Protein 7WG4 (pdb70)

Organism: Kluyveromyces lactis (strain ATCC 8585 / CBS 2359 / DSM 70799 / NBRC 1267 / NRRL Y-1140 / WM37) (NCBI:txid284590)

Structure (mmCIF, N/CA/C/O backbone):
data_7WG4
#
_entry.id   7WG4
#
_cell.length_a   86.460
_cell.length_b   86.460
_cell.length_c   160.610
_cell.angle_alpha   90.000
_cell.angle_beta   90.000
_cell.angle_gamma   90.000
#
_symmetry.space_group_name_H-M   'P 43 21 2'
#
loop_
_entity.id
_entity.type
_entity.pdbx_description
1 polymer Arginyltransferase
2 non-polymer 'ZINC ION'
3 water water
#
loop_
_atom_site.group_PDB
_atom_site.id
_atom_site.type_symbol
_atom_site.label_atom_id
_atom_site.label_alt_id
_atom_site.label_comp_id
_atom_site.label_asym_id
_atom_site.label_entity_id
_atom_site.label_seq_id
_atom_site.pdbx_PDB_ins_code
_atom_site.Cartn_x
_atom_site.Cartn_y
_atom_site.Cartn_z
_atom_site.occupancy
_atom_site.B_iso_or_equiv
_atom_site.auth_seq_id
_atom_site.auth_comp_id
_atom_site.auth_asym_id
_atom_site.auth_atom_id
_atom_site.pdbx_PDB_model_num
ATOM 1 N N . ALA A 1 4 ? 8.59885 4.30761 -12.17213 1.000 73.88282 0 ALA A N 1
ATOM 2 C CA . ALA A 1 4 ? 8.64478 5.46734 -11.22336 1.000 80.73843 0 ALA A CA 1
ATOM 3 C C . ALA A 1 4 ? 9.06686 5.02083 -9.81865 1.000 75.39230 0 ALA A C 1
ATOM 4 O O . ALA A 1 4 ? 8.57490 5.55148 -8.82448 1.000 72.57483 0 ALA A O 1
ATOM 11 N N . MET A 1 5 ? 9.98136 4.05327 -9.74789 1.000 63.36427 1 MET A N 1
ATOM 12 C CA . MET A 1 5 ? 10.44868 3.50545 -8.47477 1.000 53.32986 1 MET A CA 1
ATOM 13 C C . MET A 1 5 ? 11.67030 4.26592 -7.96912 1.000 48.03641 1 MET A C 1
ATOM 14 O O . MET A 1 5 ? 12.58335 4.57106 -8.73864 1.000 45.25516 1 MET A O 1
ATOM 28 N N . ASP A 1 6 ? 11.70473 4.52967 -6.65917 1.000 44.72655 2 ASP A N 1
ATOM 29 C CA . ASP A 1 6 ? 12.80466 5.27474 -6.04106 1.000 43.78754 2 ASP A CA 1
ATOM 30 C C . ASP A 1 6 ? 13.75704 4.25912 -5.41691 1.000 39.30130 2 ASP A C 1
ATOM 31 O O . ASP A 1 6 ? 13.58264 3.81814 -4.27518 1.000 36.81736 2 ASP A O 1
ATOM 40 N N . PHE A 1 7 ? 14.75226 3.86193 -6.18532 1.000 35.53743 3 PHE A N 1
ATOM 41 C CA . PHE A 1 7 ? 15.61631 2.79199 -5.70715 1.000 32.02280 3 PHE A CA 1
ATOM 42 C C . PHE A 1 7 ? 16.47254 3.22712 -4.53241 1.000 37.79897 3 PHE A C 1
ATOM 43 O O . PHE A 1 7 ? 17.03150 2.35540 -3.85743 1.000 42.64652 3 PHE A O 1
ATOM 60 N N . THR A 1 8 ? 16.59487 4.52338 -4.24935 1.000 36.02498 4 THR A N 1
ATOM 61 C CA . THR A 1 8 ? 17.36165 4.94578 -3.07247 1.000 44.27900 4 THR A CA 1
ATOM 62 C C . THR A 1 8 ? 16.58209 4.78991 -1.76248 1.000 43.46164 4 THR A C 1
ATOM 63 O O . THR A 1 8 ? 17.12943 5.07715 -0.67692 1.000 38.81006 4 THR A O 1
ATOM 74 N N . ASP A 1 9 ? 15.31684 4.37391 -1.83423 1.000 32.82525 5 ASP A N 1
ATOM 75 C CA . ASP A 1 9 ? 14.53417 4.04005 -0.65706 1.000 30.62621 5 ASP A CA 1
ATOM 76 C C . ASP A 1 9 ? 14.20966 2.54364 -0.59542 1.000 30.12466 5 ASP A C 1
ATOM 77 O O . ASP A 1 9 ? 13.19501 2.15158 -0.02305 1.000 37.44565 5 ASP A O 1
ATOM 86 N N . LYS A 1 10 ? 14.99314 1.72174 -1.23736 1.000 24.11396 6 LYS A N 1
ATOM 87 C CA . LYS A 1 10 ? 14.71678 0.29575 -1.31546 1.000 23.83494 6 LYS A CA 1
ATOM 88 C C . LYS A 1 10 ? 15.85366 -0.51814 -0.73257 1.000 25.99866 6 LYS A C 1
ATOM 89 O O . LYS A 1 10 ? 17.01427 -0.14704 -0.81076 1.000 26.00920 6 LYS A O 1
ATOM 108 N N . LEU A 1 11 ? 15.48993 -1.66130 -0.14416 1.000 21.92898 7 LEU A N 1
ATOM 109 C CA . LEU A 1 11 ? 16.40185 -2.72291 0.29194 1.000 18.49234 7 LEU A CA 1
ATOM 110 C C . LEU A 1 11 ? 16.21820 -3.84398 -0.71958 1.000 20.35789 7 LEU A C 1
ATOM 111 O O . LEU A 1 11 ? 15.14191 -4.46737 -0.78742 1.000 21.70394 7 LEU A O 1
ATOM 127 N N . ILE A 1 12 ? 17.22789 -4.13783 -1.52387 1.000 17.47311 8 ILE A N 1
ATOM 128 C CA . ILE A 1 12 ? 17.11794 -5.15128 -2.53805 1.000 17.32563 8 ILE A CA 1
ATOM 129 C C . ILE A 1 12 ? 17.89065 -6.35857 -2.08193 1.000 20.07138 8 ILE A C 1
ATOM 130 O O . ILE A 1 12 ? 19.10519 -6.25089 -1.88495 1.000 19.53225 8 ILE A O 1
ATOM 146 N N . ILE A 1 13 ? 17.20664 -7.46789 -1.89438 1.000 18.16390 9 ILE A N 1
ATOM 147 C CA . ILE A 1 13 ? 17.80513 -8.63340 -1.26031 1.000 19.77837 9 ILE A CA 1
ATOM 148 C C . ILE A 1 13 ? 17.39775 -9.90785 -1.95211 1.000 20.49548 9 ILE A C 1
ATOM 149 O O . ILE A 1 13 ? 16.37114 -9.97902 -2.61850 1.000 20.86893 9 ILE A O 1
ATOM 165 N N . SER A 1 14 ? 18.22695 -10.92013 -1.78158 1.000 20.61274 10 SER A N 1
ATOM 166 C CA . SER A 1 14 ? 17.97217 -12.28529 -2.21125 1.000 21.29498 10 SER A CA 1
ATOM 167 C C . SER A 1 14 ? 17.20267 -13.02166 -1.12249 1.000 22.60746 10 SER A C 1
ATOM 168 O O . SER A 1 14 ? 17.09831 -12.56175 -0.00016 1.000 23.62492 10 SER A O 1
ATOM 176 N N . ARG A 1 15 ? 16.67969 -14.18525 -1.42626 1.000 20.95310 11 ARG A N 1
ATOM 177 C CA . ARG A 1 15 ? 15.98766 -14.93853 -0.41614 1.000 19.25214 11 ARG A CA 1
ATOM 178 C C . ARG A 1 15 ? 16.94398 -15.39927 0.70455 1.000 20.23286 11 ARG A C 1
ATOM 179 O O . ARG A 1 15 ? 18.12782 -15.65041 0.46783 1.000 24.20022 11 ARG A O 1
ATOM 200 N N . PRO A 1 16 ? 16.41426 -15.52589 1.89383 1.000 19.07679 12 PRO A N 1
ATOM 201 C CA . PRO A 1 16 ? 17.25623 -15.88523 3.05360 1.000 18.93735 12 PRO A CA 1
ATOM 202 C C . PRO A 1 16 ? 17.78080 -17.29275 3.01704 1.000 19.91886 12 PRO A C 1
ATOM 203 O O . PRO A 1 16 ? 17.20075 -18.21512 2.42541 1.000 21.65205 12 PRO A O 1
ATOM 214 N N . LEU A 1 17 ? 18.95452 -17.45747 3.65256 1.000 19.79403 13 LEU A N 1
ATOM 215 C CA . LEU A 1 17 ? 19.68008 -18.72212 3.78806 1.000 18.69879 13 LEU A CA 1
ATOM 216 C C . LEU A 1 17 ? 19.95687 -19.01532 5.24897 1.000 19.39811 13 LEU A C 1
ATOM 217 O O . LEU A 1 17 ? 20.30102 -18.11676 6.01162 1.000 20.98146 13 LEU A O 1
ATOM 233 N N . TYR A 1 18 ? 19.83721 -20.27734 5.62100 1.000 18.73966 14 TYR A N 1
ATOM 234 C CA . TYR A 1 18 ? 20.24548 -20.75224 6.93628 1.000 17.93028 14 TYR A CA 1
ATOM 235 C C . TYR A 1 18 ? 21.33922 -21.79483 6.70975 1.000 21.63364 14 TYR A C 1
ATOM 236 O O . TYR A 1 18 ? 21.09122 -22.81735 6.05738 1.000 23.01413 14 TYR A O 1
ATOM 254 N N . ILE A 1 19 ? 22.52013 -21.50421 7.20539 1.000 19.44375 15 ILE A N 1
ATOM 255 C CA . ILE A 1 19 ? 23.73513 -22.27711 6.93455 1.000 22.87731 15 ILE A CA 1
ATOM 256 C C . ILE A 1 19 ? 24.31154 -22.78361 8.24570 1.000 25.09912 15 ILE A C 1
ATOM 257 O O . ILE A 1 19 ? 24.67688 -21.98192 9.08300 1.000 25.76471 15 ILE A O 1
ATOM 273 N N . SER A 1 20 ? 24.34794 -24.09007 8.42589 1.000 22.22531 16 SER A N 1
ATOM 274 C CA . SER A 1 20 ? 24.81793 -24.69903 9.64638 1.000 22.37338 16 SER A CA 1
ATOM 275 C C . SER A 1 20 ? 25.78187 -25.83648 9.33250 1.000 28.24563 16 SER A C 1
ATOM 276 O O . SER A 1 20 ? 25.55842 -26.60719 8.40352 1.000 28.51070 16 SER A O 1
ATOM 284 N N . ASP A 1 21 ? 26.86490 -25.92295 10.10776 1.000 23.11420 17 ASP A N 1
ATOM 285 C CA . ASP A 1 21 ? 27.76924 -27.05679 9.93022 1.000 28.83807 17 ASP A CA 1
ATOM 286 C C . ASP A 1 21 ? 28.58156 -27.21027 11.20192 1.000 26.17688 17 ASP A C 1
ATOM 287 O O . ASP A 1 21 ? 28.49920 -26.39941 12.12156 1.000 24.60731 17 ASP A O 1
ATOM 296 N N . ASN A 1 22 ? 29.37869 -28.27098 11.26973 1.000 27.77615 18 ASN A N 1
ATOM 297 C CA . ASN A 1 22 ? 30.15260 -28.52630 12.48793 1.000 25.89455 18 ASN A CA 1
ATOM 298 C C . ASN A 1 22 ? 31.05025 -27.34688 12.83958 1.000 22.42517 18 ASN A C 1
ATOM 299 O O . ASN A 1 22 ? 31.75891 -26.80521 11.98180 1.000 24.37548 18 ASN A O 1
ATOM 310 N N . ALA A 1 23 ? 31.07195 -26.97201 14.11515 1.000 23.05557 19 ALA A N 1
ATOM 311 C CA . ALA A 1 23 ? 31.85603 -25.82851 14.51643 1.000 24.67976 19 ALA A CA 1
ATOM 312 C C . ALA A 1 23 ? 33.35537 -26.12879 14.38504 1.000 25.90920 19 ALA A C 1
ATOM 313 O O . ALA A 1 23 ? 34.14778 -25.21207 14.29517 1.000 22.76903 19 ALA A O 1
ATOM 320 N N . ASP A 1 24 ? 33.73580 -27.41335 14.55794 1.000 26.14500 20 ASP A N 1
ATOM 321 C CA . ASP A 1 24 ? 35.06464 -27.89027 14.20694 1.000 28.17343 20 ASP A CA 1
ATOM 322 C C . ASP A 1 24 ? 34.97542 -28.35577 12.77128 1.000 28.09337 20 ASP A C 1
ATOM 323 O O . ASP A 1 24 ? 34.39633 -29.42220 12.49128 1.000 28.76006 20 ASP A O 1
ATOM 332 N N . PRO A 1 25 ? 35.49887 -27.59420 11.81951 1.000 29.16927 21 PRO A N 1
ATOM 333 C CA . PRO A 1 25 ? 36.33747 -26.39685 11.91198 1.000 31.85662 21 PRO A CA 1
ATOM 334 C C . PRO A 1 25 ? 35.68378 -25.08336 11.53211 1.000 29.75931 21 PRO A C 1
ATOM 335 O O . PRO A 1 25 ? 36.36607 -24.07991 11.44979 1.000 33.86498 21 PRO A O 1
ATOM 346 N N . LYS A 1 26 ? 34.38073 -25.08128 11.27788 1.000 26.85868 22 LYS A N 1
ATOM 347 C CA . LYS A 1 26 ? 33.77449 -23.88112 10.66836 1.000 27.72024 22 LYS A CA 1
ATOM 348 C C . LYS A 1 26 ? 33.86900 -22.64139 11.55478 1.000 27.53933 22 LYS A C 1
ATOM 349 O O . LYS A 1 26 ? 33.99656 -21.54160 11.02057 1.000 30.20674 22 LYS A O 1
ATOM 368 N N . CYS A 1 27 ? 33.80548 -22.74702 12.88178 1.000 23.30697 23 CYS A N 1
ATOM 369 C CA . CYS A 1 27 ? 33.86996 -21.55160 13.72430 1.000 20.47465 23 CYS A CA 1
ATOM 370 C C . CYS A 1 27 ? 35.30996 -21.12361 13.90057 1.000 23.78472 23 CYS A C 1
ATOM 371 O O . CYS A 1 27 ? 36.10686 -21.82242 14.55473 1.000 23.19856 23 CYS A O 1
ATOM 379 N N . GLY A 1 28 ? 35.62485 -19.93383 13.44596 1.000 26.53169 24 GLY A N 1
ATOM 380 C CA . GLY A 1 28 ? 36.97596 -19.43122 13.67582 1.000 26.95942 24 GLY A CA 1
ATOM 381 C C . GLY A 1 28 ? 37.22144 -18.84216 15.02002 1.000 28.31862 24 GLY A C 1
ATOM 382 O O . GLY A 1 28 ? 38.36699 -18.52921 15.36543 1.000 29.20261 24 GLY A O 1
ATOM 386 N N . TYR A 1 29 ? 36.17875 -18.70728 15.86206 1.000 22.54309 25 TYR A N 1
ATOM 387 C CA . TYR A 1 29 ? 36.38876 -18.18830 17.17373 1.000 21.53607 25 TYR A CA 1
ATOM 388 C C . TYR A 1 29 ? 36.74030 -19.28446 18.17014 1.000 26.05718 25 TYR A C 1
ATOM 389 O O . TYR A 1 29 ? 37.59937 -19.06439 19.01598 1.000 29.66525 25 TYR A O 1
ATOM 407 N N . CYS A 1 30 ? 36.09971 -20.44191 18.09086 1.000 23.35477 26 CYS A N 1
ATOM 408 C CA . CYS A 1 30 ? 36.32543 -21.47963 19.09362 1.000 20.88153 26 CYS A CA 1
ATOM 409 C C . CYS A 1 30 ? 36.87238 -22.75359 18.47296 1.000 24.71232 26 CYS A C 1
ATOM 410 O O . CYS A 1 30 ? 37.30612 -23.64290 19.21042 1.000 22.36827 26 CYS A O 1
ATOM 417 N N . ASN A 1 31 ? 36.80293 -22.90731 17.17891 1.000 22.75134 27 ASN A N 1
ATOM 418 C CA . ASN A 1 31 ? 37.17444 -24.11338 16.46957 1.000 22.88203 27 ASN A CA 1
ATOM 419 C C . ASN A 1 31 ? 36.45017 -25.33903 16.96265 1.000 27.16300 27 ASN A C 1
ATOM 420 O O . ASN A 1 31 ? 36.92939 -26.48418 16.80043 1.000 26.35921 27 ASN A O 1
ATOM 431 N N . GLY A 1 32 ? 35.28309 -25.14885 17.56196 1.000 23.06888 28 GLY A N 1
ATOM 432 C CA . GLY A 1 32 ? 34.50527 -26.24757 18.05559 1.000 23.22241 28 GLY A CA 1
ATOM 433 C C . GLY A 1 32 ? 35.00645 -26.81463 19.37673 1.000 25.13750 28 GLY A C 1
ATOM 434 O O . GLY A 1 32 ? 34.44781 -27.84084 19.80952 1.000 29.42687 28 GLY A O 1
ATOM 438 N N . LYS A 1 33 ? 35.86395 -26.08280 20.09251 1.000 23.00178 29 LYS A N 1
ATOM 439 C CA . LYS A 1 33 ? 36.48286 -26.52667 21.36226 1.000 21.43916 29 LYS A CA 1
ATOM 440 C C . LYS A 1 33 ? 35.96585 -25.71136 22.51081 1.000 21.73552 29 LYS A C 1
ATOM 441 O O . LYS A 1 33 ? 36.38751 -24.55486 22.72474 1.000 26.16838 29 LYS A O 1
ATOM 460 N N . LYS A 1 34 ? 35.10932 -26.32171 23.35266 1.000 23.22403 30 LYS A N 1
ATOM 461 C CA . LYS A 1 34 ? 34.60193 -25.71046 24.54482 1.000 23.10679 30 LYS A CA 1
ATOM 462 C C . LYS A 1 34 ? 34.67146 -26.68516 25.72609 1.000 18.98639 30 LYS A C 1
ATOM 463 O O . LYS A 1 34 ? 34.50514 -27.88912 25.49269 1.000 25.74971 30 LYS A O 1
ATOM 482 N N . ASP A 1 35 ? 34.82295 -26.15535 26.92346 1.000 22.91156 31 ASP A N 1
ATOM 483 C CA . ASP A 1 35 ? 34.61597 -26.87557 28.17319 1.000 21.97806 31 ASP A CA 1
ATOM 484 C C . ASP A 1 35 ? 33.12432 -27.12044 28.31034 1.000 27.99419 31 ASP A C 1
ATOM 485 O O . ASP A 1 35 ? 32.31493 -26.35614 27.79796 1.000 25.19756 31 ASP A O 1
ATOM 494 N N . SER A 1 36 ? 32.74365 -28.15752 29.06105 1.000 26.37998 32 SER A N 1
ATOM 495 C CA . SER A 1 36 ? 31.31354 -28.34659 29.32816 1.000 24.06111 32 SER A CA 1
ATOM 496 C C . SER A 1 36 ? 30.65343 -27.15301 29.95145 1.000 25.23393 32 SER A C 1
ATOM 497 O O . SER A 1 36 ? 29.45711 -26.89783 29.67386 1.000 29.48416 32 SER A O 1
ATOM 505 N N . SER A 1 37 ? 31.36244 -26.39476 30.75989 1.000 25.74208 33 SER A N 1
ATOM 506 C CA . SER A 1 37 ? 30.82620 -25.22303 31.43278 1.000 26.60300 33 SER A CA 1
ATOM 507 C C . SER A 1 37 ? 30.47302 -24.06925 30.48610 1.000 25.93270 33 SER A C 1
ATOM 508 O O . SER A 1 37 ? 29.76575 -23.13416 30.91177 1.000 28.00312 33 SER A O 1
ATOM 516 N N . HIS A 1 38 ? 31.05902 -24.07011 29.29143 1.000 22.84664 34 HIS A N 1
ATOM 517 C CA . HIS A 1 38 ? 30.75197 -23.06696 28.25721 1.000 24.47890 34 HIS A CA 1
ATOM 518 C C . HIS A 1 38 ? 30.01743 -23.63012 27.04513 1.000 25.32253 34 HIS A C 1
ATOM 519 O O . HIS A 1 38 ? 29.77636 -22.90952 26.04043 1.000 24.95363 34 HIS A O 1
ATOM 533 N N . LYS A 1 39 ? 29.65376 -24.90272 27.01737 1.000 23.10918 35 LYS A N 1
ATOM 534 C CA . LYS A 1 39 ? 29.24630 -25.54691 25.82100 1.000 21.59765 35 LYS A CA 1
ATOM 535 C C . LYS A 1 39 ? 27.78967 -25.21048 25.39675 1.000 25.49486 35 LYS A C 1
ATOM 536 O O . LYS A 1 39 ? 27.46369 -25.23099 24.19675 1.000 26.65536 35 LYS A O 1
ATOM 555 N N . PHE A 1 40 ? 26.91801 -24.96424 26.34926 1.000 24.36445 36 PHE A N 1
ATOM 556 C CA . PHE A 1 40 ? 25.48944 -24.85863 26.08508 1.000 26.11112 36 PHE A CA 1
ATOM 557 C C . PHE A 1 40 ? 24.98064 -23.44300 26.26960 1.000 21.75926 36 PHE A C 1
ATOM 558 O O . PHE A 1 40 ? 25.60078 -22.56254 26.85149 1.000 25.89577 36 PHE A O 1
ATOM 575 N N . ALA A 1 41 ? 23.77114 -23.20874 25.73661 1.000 23.21455 37 ALA A N 1
ATOM 576 C CA . ALA A 1 41 ? 23.27217 -21.82937 25.75225 1.000 23.61626 37 ALA A CA 1
ATOM 577 C C . ALA A 1 41 ? 22.69535 -21.38547 27.08519 1.000 22.72869 37 ALA A C 1
ATOM 578 O O . ALA A 1 41 ? 22.53826 -20.18751 27.32398 1.000 24.89339 37 ALA A O 1
ATOM 585 N N . SER A 1 42 ? 22.37201 -22.30887 27.99796 1.000 24.44880 38 SER A N 1
ATOM 586 C CA . SER A 1 42 ? 21.76680 -21.93905 29.27616 1.000 23.60615 38 SER A CA 1
ATOM 587 C C . SER A 1 42 ? 22.01281 -23.04846 30.30657 1.000 25.26583 38 SER A C 1
ATOM 588 O O . SER A 1 42 ? 22.26690 -24.20130 29.91807 1.000 27.11969 38 SER A O 1
ATOM 596 N N . PRO A 1 43 ? 21.74705 -22.76114 31.58620 1.000 26.99446 39 PRO A N 1
ATOM 597 C CA . PRO A 1 43 ? 21.88899 -23.81093 32.63210 1.000 28.31258 39 PRO A CA 1
ATOM 598 C C . PRO A 1 43 ? 20.95111 -24.96884 32.41592 1.000 32.53495 39 PRO A C 1
ATOM 599 O O . PRO A 1 43 ? 21.31248 -26.13343 32.63848 1.000 31.38232 39 PRO A O 1
ATOM 610 N N . GLY A 1 44 ? 19.73897 -24.69244 31.92338 1.000 29.94906 40 GLY A N 1
ATOM 611 C CA . GLY A 1 44 ? 18.81960 -25.76406 31.68283 1.000 26.82714 40 GLY A CA 1
ATOM 612 C C . GLY A 1 44 ? 19.28958 -26.75416 30.65148 1.000 30.33878 40 GLY A C 1
ATOM 613 O O . GLY A 1 44 ? 19.05118 -27.94909 30.76791 1.000 31.31850 40 GLY A O 1
ATOM 617 N N . TRP A 1 45 ? 19.93317 -26.27195 29.56015 1.000 25.82849 41 TRP A N 1
ATOM 618 C CA . TRP A 1 45 ? 20.47689 -27.20436 28.61091 1.000 24.89567 41 TRP A CA 1
ATOM 619 C C . TRP A 1 45 ? 21.73580 -27.92098 29.15915 1.000 26.30508 41 TRP A C 1
ATOM 620 O O . TRP A 1 45 ? 21.95711 -29.08635 28.84283 1.000 28.31775 41 TRP A O 1
ATOM 641 N N . SER A 1 46 ? 22.56618 -27.24137 29.91660 1.000 27.24945 42 SER A N 1
ATOM 642 C CA . SER A 1 46 ? 23.66236 -27.91683 30.60734 1.000 28.72172 42 SER A CA 1
ATOM 643 C C . SER A 1 46 ? 23.10879 -29.05892 31.45652 1.000 38.10261 42 SER A C 1
ATOM 644 O O . SER A 1 46 ? 23.61677 -30.18502 31.40885 1.000 35.26975 42 SER A O 1
ATOM 652 N N . ASP A 1 47 ? 22.03991 -28.78441 32.21241 1.000 33.28495 43 ASP A N 1
ATOM 653 C CA . ASP A 1 47 ? 21.49647 -29.85729 33.07048 1.000 37.73046 43 ASP A CA 1
ATOM 654 C C . ASP A 1 47 ? 20.91614 -31.00173 32.25355 1.000 36.79199 43 ASP A C 1
ATOM 655 O O . ASP A 1 47 ? 21.05989 -32.16922 32.63499 1.000 39.36129 43 ASP A O 1
ATOM 664 N N . PHE A 1 48 ? 20.24559 -30.71088 31.12427 1.000 29.84885 44 PHE A N 1
ATOM 665 C CA . PHE A 1 48 ? 19.72624 -31.74743 30.24863 1.000 31.71410 44 PHE A CA 1
ATOM 666 C C . PHE A 1 48 ? 20.80405 -32.71042 29.78856 1.000 38.41409 44 PHE A C 1
ATOM 667 O O . PHE A 1 48 ? 20.51827 -33.88607 29.52331 1.000 40.12938 44 PHE A O 1
ATOM 684 N N . TYR A 1 49 ? 22.04157 -32.21800 29.63547 1.000 33.72533 45 TYR A N 1
ATOM 685 C CA . TYR A 1 49 ? 23.13650 -33.03320 29.12538 1.000 36.19674 45 TYR A CA 1
ATOM 686 C C . TYR A 1 49 ? 24.15265 -33.39683 30.18397 1.000 41.34266 45 TYR A C 1
ATOM 687 O O . TYR A 1 49 ? 25.25297 -33.85098 29.82698 1.000 37.35800 45 TYR A O 1
ATOM 705 N N . LYS A 1 50 ? 23.83308 -33.19308 31.46582 1.000 38.95494 46 LYS A N 1
ATOM 706 C CA . LYS A 1 50 ? 24.75356 -33.54061 32.53820 1.000 39.88568 46 LYS A CA 1
ATOM 707 C C . LYS A 1 50 ? 25.19417 -35.00045 32.39663 1.000 43.16683 46 LYS A C 1
ATOM 708 O O . LYS A 1 50 ? 24.36768 -35.89466 32.21482 1.000 45.56651 46 LYS A O 1
ATOM 727 N N . GLY A 1 51 ? 26.51333 -35.21915 32.41984 1.000 54.42713 47 GLY A N 1
ATOM 728 C CA . GLY A 1 51 ? 27.09306 -36.54699 32.28819 1.000 51.68535 47 GLY A CA 1
ATOM 729 C C . GLY A 1 51 ? 27.11023 -37.08591 30.88291 1.000 59.88189 47 GLY A C 1
ATOM 730 O O . GLY A 1 51 ? 27.68409 -38.16135 30.64579 1.000 64.08119 47 GLY A O 1
ATOM 734 N N . ASP A 1 52 ? 26.51636 -36.35776 29.93818 1.000 43.29916 48 ASP A N 1
ATOM 735 C CA . ASP A 1 52 ? 26.39952 -36.78566 28.55591 1.000 52.14662 48 ASP A CA 1
ATOM 736 C C . ASP A 1 52 ? 26.86679 -35.68495 27.61595 1.000 42.95116 48 ASP A C 1
ATOM 737 O O . ASP A 1 52 ? 26.47467 -35.67594 26.46069 1.000 43.38811 48 ASP A O 1
ATOM 746 N N . GLU A 1 53 ? 27.69002 -34.75568 28.11636 1.000 42.74638 49 GLU A N 1
ATOM 747 C CA . GLU A 1 53 ? 28.05954 -33.59170 27.30402 1.000 42.09598 49 GLU A CA 1
ATOM 748 C C . GLU A 1 53 ? 28.79452 -34.01266 26.04036 1.000 49.23132 49 GLU A C 1
ATOM 749 O O . GLU A 1 53 ? 28.69772 -33.33359 25.00214 1.000 44.52931 49 GLU A O 1
ATOM 761 N N . ASP A 1 54 ? 29.48630 -35.15657 26.08264 1.000 49.15947 50 ASP A N 1
ATOM 762 C CA . ASP A 1 54 ? 30.26446 -35.64594 24.95361 1.000 52.41134 50 ASP A CA 1
ATOM 763 C C . ASP A 1 54 ? 29.41143 -36.10214 23.77954 1.000 54.73723 50 ASP A C 1
ATOM 764 O O . ASP A 1 54 ? 29.96265 -36.33884 22.69907 1.000 62.32985 50 ASP A O 1
ATOM 773 N N . LYS A 1 55 ? 28.09897 -36.24656 23.94192 1.000 51.62809 51 LYS A N 1
ATOM 774 C CA . LYS A 1 55 ? 27.28101 -36.71841 22.83005 1.000 57.85118 51 LYS A CA 1
ATOM 775 C C . LYS A 1 55 ? 26.83177 -35.58769 21.90873 1.000 54.90945 51 LYS A C 1
ATOM 776 O O . LYS A 1 55 ? 26.18635 -35.86216 20.89506 1.000 55.12183 51 LYS A O 1
ATOM 795 N N . VAL A 1 56 ? 27.16154 -34.34002 22.24788 1.000 52.11427 52 VAL A N 1
ATOM 796 C CA . VAL A 1 56 ? 26.75041 -33.15674 21.49898 1.000 45.93231 52 VAL A CA 1
ATOM 797 C C . VAL A 1 56 ? 27.90389 -32.71334 20.60557 1.000 36.99508 52 VAL A C 1
ATOM 798 O O . VAL A 1 56 ? 29.02544 -32.48409 21.09251 1.000 38.48537 52 VAL A O 1
ATOM 811 N N . GLU A 1 57 ? 27.61259 -32.54396 19.34335 1.000 33.48773 53 GLU A N 1
ATOM 812 C CA . GLU A 1 57 ? 28.55445 -32.00839 18.35178 1.000 31.92725 53 GLU A CA 1
ATOM 813 C C . GLU A 1 57 ? 28.16336 -30.55357 18.09171 1.000 30.56274 53 GLU A C 1
ATOM 814 O O . GLU A 1 57 ? 27.15252 -30.30477 17.43321 1.000 30.47146 53 GLU A O 1
ATOM 826 N N . LEU A 1 58 ? 28.98196 -29.62585 18.55098 1.000 28.34420 54 LEU A N 1
ATOM 827 C CA . LEU A 1 58 ? 28.67299 -28.20058 18.40195 1.000 29.58118 54 LEU A CA 1
ATOM 828 C C . LEU A 1 58 ? 28.60734 -27.81415 16.92563 1.000 29.54446 54 LEU A C 1
ATOM 829 O O . LEU A 1 58 ? 29.43997 -28.23299 16.11355 1.000 24.83574 54 LEU A O 1
ATOM 845 N N . GLN A 1 59 ? 27.62080 -26.98358 16.59002 1.000 26.43203 55 GLN A N 1
ATOM 846 C CA . GLN A 1 59 ? 27.44155 -26.44233 15.24665 1.000 25.27892 55 GLN A CA 1
ATOM 847 C C . GLN A 1 59 ? 27.66442 -24.94530 15.23662 1.000 23.65443 55 GLN A C 1
ATOM 848 O O . GLN A 1 59 ? 27.46897 -24.27263 16.25315 1.000 23.88713 55 GLN A O 1
ATOM 862 N N . SER A 1 60 ? 28.09410 -24.43086 14.06959 1.000 21.58527 56 SER A N 1
ATOM 863 C CA . SER A 1 60 ? 28.17613 -23.00182 13.78556 1.000 20.82913 56 SER A CA 1
ATOM 864 C C . SER A 1 60 ? 27.10045 -22.72277 12.75337 1.000 20.21534 56 SER A C 1
ATOM 865 O O . SER A 1 60 ? 27.04097 -23.40493 11.75237 1.000 23.22640 56 SER A O 1
ATOM 873 N N . SER A 1 61 ? 26.23677 -21.74362 13.04638 1.000 20.54326 57 SER A N 1
ATOM 874 C CA . SER A 1 61 ? 25.04803 -21.54871 12.21846 1.000 23.63376 57 SER A CA 1
ATOM 875 C C . SER A 1 61 ? 24.79654 -20.08439 12.06060 1.000 27.94026 57 SER A C 1
ATOM 876 O O . SER A 1 61 ? 24.77043 -19.32906 13.06036 1.000 26.09493 57 SER A O 1
ATOM 884 N N . THR A 1 62 ? 24.51915 -19.71606 10.81403 1.000 26.01160 58 THR A N 1
ATOM 885 C CA . THR A 1 62 ? 24.12905 -18.35091 10.50490 1.000 21.79505 58 THR A CA 1
ATOM 886 C C . THR A 1 62 ? 22.86396 -18.31911 9.67270 1.000 20.28051 58 THR A C 1
ATOM 887 O O . THR A 1 62 ? 22.53429 -19.24031 8.94430 1.000 22.40894 58 THR A O 1
ATOM 898 N N . VAL A 1 63 ? 22.22965 -17.14518 9.72541 1.000 19.71346 59 VAL A N 1
ATOM 899 C CA . VAL A 1 63 ? 21.05909 -16.88529 8.89376 1.000 17.21594 59 VAL A CA 1
ATOM 900 C C . VAL A 1 63 ? 21.27477 -15.51671 8.29032 1.000 16.40021 59 VAL A C 1
ATOM 901 O O . VAL A 1 63 ? 21.76936 -14.59225 8.95436 1.000 17.70905 59 VAL A O 1
ATOM 914 N N . GLY A 1 64 ? 20.83399 -15.35772 7.07010 1.000 17.26039 60 GLY A N 1
ATOM 915 C CA . GLY A 1 64 ? 21.04599 -14.07832 6.42762 1.000 19.54964 60 GLY A CA 1
ATOM 916 C C . GLY A 1 64 ? 20.58879 -14.07232 4.99780 1.000 18.50836 60 GLY A C 1
ATOM 917 O O . GLY A 1 64 ? 19.93018 -14.97278 4.52634 1.000 20.02573 60 GLY A O 1
ATOM 921 N N . PHE A 1 65 ? 20.99789 -13.01153 4.30183 1.000 17.61330 61 PHE A N 1
ATOM 922 C CA . PHE A 1 65 ? 20.52973 -12.73921 2.96046 1.000 18.07730 61 PHE A CA 1
ATOM 923 C C . PHE A 1 65 ? 21.54886 -11.84881 2.26765 1.000 19.46307 61 PHE A C 1
ATOM 924 O O . PHE A 1 65 ? 22.15390 -10.97120 2.89216 1.000 19.13629 61 PHE A O 1
ATOM 941 N N . ASN A 1 66 ? 21.74187 -12.07949 0.97611 1.000 19.74847 62 ASN A N 1
ATOM 942 C CA . ASN A 1 66 ? 22.58487 -11.20740 0.17467 1.000 18.78800 62 ASN A CA 1
ATOM 943 C C . ASN A 1 66 ? 21.83861 -9.95137 -0.21181 1.000 22.55924 62 ASN A C 1
ATOM 944 O O . ASN A 1 66 ? 20.64695 -9.99025 -0.48917 1.000 22.78137 62 ASN A O 1
ATOM 955 N N . SER A 1 67 ? 22.49961 -8.81686 -0.12438 1.000 20.56124 63 SER A N 1
ATOM 956 C CA . SER A 1 67 ? 21.93002 -7.52809 -0.51931 1.000 18.25724 63 SER A CA 1
ATOM 957 C C . SER A 1 67 ? 22.57083 -7.02957 -1.81982 1.000 23.25911 63 SER A C 1
ATOM 958 O O . SER A 1 67 ? 23.80178 -7.08128 -2.00637 1.000 25.47198 63 SER A O 1
ATOM 966 N N . GLU A 1 68 ? 21.73166 -6.61655 -2.73755 1.000 21.07181 64 GLU A N 1
ATOM 967 C CA . GLU A 1 68 ? 22.18752 -5.93207 -3.93465 1.000 22.44449 64 GLU A CA 1
ATOM 968 C C . GLU A 1 68 ? 22.20506 -4.43302 -3.77041 1.000 21.43605 64 GLU A C 1
ATOM 969 O O . GLU A 1 68 ? 22.96987 -3.75171 -4.47172 1.000 26.33664 64 GLU A O 1
ATOM 981 N N . LEU A 1 69 ? 21.39923 -3.88964 -2.86865 1.000 20.02538 65 LEU A N 1
ATOM 982 C CA . LEU A 1 69 ? 21.27654 -2.47614 -2.62931 1.000 20.57543 65 LEU A CA 1
ATOM 983 C C . LEU A 1 69 ? 20.72705 -2.24345 -1.24499 1.000 20.83978 65 LEU A C 1
ATOM 984 O O . LEU A 1 69 ? 19.70779 -2.83833 -0.84108 1.000 21.23021 65 LEU A O 1
ATOM 1000 N N . VAL A 1 70 ? 21.38729 -1.36892 -0.48979 1.000 20.04954 66 VAL A N 1
ATOM 1001 C CA . VAL A 1 70 ? 20.94426 -0.98694 0.83242 1.000 18.90034 66 VAL A CA 1
ATOM 1002 C C . VAL A 1 70 ? 21.39675 0.44480 1.02764 1.000 21.92907 66 VAL A C 1
ATOM 1003 O O . VAL A 1 70 ? 22.42203 0.87393 0.46696 1.000 24.38781 66 VAL A O 1
ATOM 1016 N N . ASN A 1 71 ? 20.60460 1.20564 1.71862 1.000 20.65076 67 ASN A N 1
ATOM 1017 C CA . ASN A 1 71 ? 21.05498 2.53594 2.11834 1.000 22.37142 67 ASN A CA 1
ATOM 1018 C C . ASN A 1 71 ? 21.48088 2.55918 3.59675 1.000 21.33642 67 ASN A C 1
ATOM 1019 O O . ASN A 1 71 ? 21.29269 1.61299 4.36254 1.000 20.77776 67 ASN A O 1
ATOM 1030 N N . ALA A 1 72 ? 22.14661 3.65926 3.98501 1.000 23.48384 68 ALA A N 1
ATOM 1031 C CA . ALA A 1 72 ? 22.75856 3.77906 5.29267 1.000 22.50211 68 ALA A CA 1
ATOM 1032 C C . ALA A 1 72 ? 21.71443 3.72320 6.41673 1.000 21.71894 68 ALA A C 1
ATOM 1033 O O . ALA A 1 72 ? 21.92248 3.04769 7.42629 1.000 21.80476 68 ALA A O 1
ATOM 1040 N N . GLU A 1 73 ? 20.56988 4.33940 6.22117 1.000 25.01206 69 GLU A N 1
ATOM 1041 C CA . GLU A 1 73 ? 19.55477 4.27665 7.26500 1.000 24.30554 69 GLU A CA 1
ATOM 1042 C C . GLU A 1 73 ? 19.04963 2.85369 7.44434 1.000 20.83915 69 GLU A C 1
ATOM 1043 O O . GLU A 1 73 ? 18.81338 2.42594 8.57129 1.000 21.46207 69 GLU A O 1
ATOM 1055 N N . THR A 1 74 ? 18.86244 2.11370 6.33534 1.000 20.89436 70 THR A N 1
ATOM 1056 C CA . THR A 1 74 ? 18.41508 0.73586 6.48389 1.000 18.43077 70 THR A CA 1
ATOM 1057 C C . THR A 1 74 ? 19.48362 -0.15493 7.08462 1.000 18.92911 70 THR A C 1
ATOM 1058 O O . THR A 1 74 ? 19.19130 -1.03183 7.90615 1.000 18.99049 70 THR A O 1
ATOM 1069 N N . TYR A 1 75 ? 20.73517 0.04281 6.67412 1.000 19.75388 71 TYR A N 1
ATOM 1070 C CA . TYR A 1 75 ? 21.80266 -0.74456 7.29685 1.000 19.19653 71 TYR A CA 1
ATOM 1071 C C . TYR A 1 75 ? 21.92434 -0.43265 8.78255 1.000 18.74430 71 TYR A C 1
ATOM 1072 O O . TYR A 1 75 ? 22.12056 -1.33978 9.58695 1.000 18.66461 71 TYR A O 1
ATOM 1090 N N . ASP A 1 76 ? 21.72503 0.81429 9.18652 1.000 19.66025 72 ASP A N 1
ATOM 1091 C CA . ASP A 1 76 ? 21.66130 1.16177 10.60852 1.000 20.13672 72 ASP A CA 1
ATOM 1092 C C . ASP A 1 76 ? 20.56926 0.36471 11.34266 1.000 21.40248 72 ASP A C 1
ATOM 1093 O O . ASP A 1 76 ? 20.82293 -0.26315 12.34254 1.000 20.01860 72 ASP A O 1
ATOM 1102 N N . LYS A 1 77 ? 19.37840 0.22582 10.72817 1.000 19.50304 73 LYS A N 1
ATOM 1103 C CA . LYS A 1 77 ? 18.35359 -0.58139 11.32411 1.000 20.68984 73 LYS A CA 1
ATOM 1104 C C . LYS A 1 77 ? 18.79066 -2.03235 11.41868 1.000 18.94330 73 LYS A C 1
ATOM 1105 O O . LYS A 1 77 ? 18.49670 -2.71826 12.42231 1.000 20.42563 73 LYS A O 1
ATOM 1124 N N . LEU A 1 78 ? 19.42066 -2.53726 10.35855 1.000 17.59299 74 LEU A N 1
ATOM 1125 C CA . LEU A 1 78 ? 19.88090 -3.94027 10.40220 1.000 16.77041 74 LEU A CA 1
ATOM 1126 C C . LEU A 1 78 ? 20.93809 -4.17667 11.47253 1.000 17.70875 74 LEU A C 1
ATOM 1127 O O . LEU A 1 78 ? 20.91463 -5.22695 12.14841 1.000 17.61025 74 LEU A O 1
ATOM 1143 N N . CYS A 1 79 ? 21.88886 -3.25371 11.62280 1.000 18.28112 75 CYS A N 1
ATOM 1144 C CA . CYS A 1 79 ? 22.90516 -3.41520 12.68069 1.000 20.63673 75 CYS A CA 1
ATOM 1145 C C . CYS A 1 79 ? 22.18001 -3.47729 14.05953 1.000 19.36096 75 CYS A C 1
ATOM 1146 O O . CYS A 1 79 ? 22.49452 -4.30715 14.91219 1.000 19.25598 75 CYS A O 1
ATOM 1154 N N . ASN A 1 80 ? 21.18317 -2.64940 14.27112 1.000 19.07207 76 ASN A N 1
ATOM 1155 C CA . ASN A 1 80 ? 20.41834 -2.60995 15.50036 1.000 20.40443 76 ASN A CA 1
ATOM 1156 C C . ASN A 1 80 ? 19.37490 -3.72790 15.66441 1.000 18.55634 76 ASN A C 1
ATOM 1157 O O . ASN A 1 80 ? 18.74391 -3.79929 16.73091 1.000 21.60050 76 ASN A O 1
ATOM 1168 N N . LEU A 1 81 ? 19.27557 -4.63033 14.69325 1.000 19.88963 77 LEU A N 1
ATOM 1169 C CA . LEU A 1 81 ? 18.56506 -5.88613 14.77079 1.000 20.03707 77 LEU A CA 1
ATOM 1170 C C . LEU A 1 81 ? 19.52906 -7.03359 15.03149 1.000 19.59387 77 LEU A C 1
ATOM 1171 O O . LEU A 1 81 ? 19.14454 -8.20242 15.14690 1.000 22.35256 77 LEU A O 1
ATOM 1187 N N . GLY A 1 82 ? 20.84009 -6.73825 15.05560 1.000 18.15802 78 GLY A N 1
ATOM 1188 C CA . GLY A 1 82 ? 21.81803 -7.76226 15.31862 1.000 18.55764 78 GLY A CA 1
ATOM 1189 C C . GLY A 1 82 ? 22.56595 -8.32423 14.10801 1.000 17.07055 78 GLY A C 1
ATOM 1190 O O . GLY A 1 82 ? 23.30891 -9.28540 14.27850 1.000 18.62162 78 GLY A O 1
ATOM 1194 N N . PHE A 1 83 ? 22.34625 -7.74329 12.92950 1.000 16.04485 79 PHE A N 1
ATOM 1195 C CA . PHE A 1 83 ? 23.04945 -8.20061 11.73746 1.000 14.59526 79 PHE A CA 1
ATOM 1196 C C . PHE A 1 83 ? 24.38149 -7.48826 11.58117 1.000 16.86495 79 PHE A C 1
ATOM 1197 O O . PHE A 1 83 ? 24.58581 -6.38067 12.06548 1.000 18.33740 79 PHE A O 1
ATOM 1214 N N . ARG A 1 84 ? 25.24271 -8.12027 10.79767 1.000 17.55980 80 ARG A N 1
ATOM 1215 C CA . ARG A 1 84 ? 26.43482 -7.46834 10.33166 1.000 18.22189 80 ARG A CA 1
ATOM 1216 C C . ARG A 1 84 ? 26.57682 -7.76414 8.85254 1.000 19.13500 80 ARG A C 1
ATOM 1217 O O . ARG A 1 84 ? 26.11022 -8.80002 8.36157 1.000 17.27104 80 ARG A O 1
ATOM 1238 N N . ARG A 1 85 ? 27.19016 -6.84179 8.08536 1.000 19.29109 81 ARG A N 1
ATOM 1239 C CA . ARG A 1 85 ? 27.50899 -7.19082 6.68534 1.000 19.52929 81 ARG A CA 1
ATOM 1240 C C . ARG A 1 85 ? 28.88390 -7.82057 6.59422 1.000 19.79934 81 ARG A C 1
ATOM 1241 O O . ARG A 1 85 ? 29.84339 -7.40434 7.24675 1.000 22.36526 81 ARG A O 1
ATOM 1262 N N . SER A 1 86 ? 28.95811 -8.88543 5.80674 1.000 19.41825 82 SER A N 1
ATOM 1263 C CA . SER A 1 86 ? 30.20109 -9.53884 5.34198 1.000 21.05800 82 SER A CA 1
ATOM 1264 C C . SER A 1 86 ? 30.16896 -9.29557 3.82559 1.000 21.21374 82 SER A C 1
ATOM 1265 O O . SER A 1 86 ? 29.49993 -10.02141 3.08406 1.000 19.75812 82 SER A O 1
ATOM 1273 N N . GLY A 1 87 ? 30.83909 -8.20399 3.39478 1.000 22.59811 83 GLY A N 1
ATOM 1274 C CA . GLY A 1 87 ? 30.71093 -7.70144 2.04909 1.000 21.19677 83 GLY A CA 1
ATOM 1275 C C . GLY A 1 87 ? 29.28739 -7.21618 1.83865 1.000 18.85635 83 GLY A C 1
ATOM 1276 O O . GLY A 1 87 ? 28.83261 -6.25704 2.48161 1.000 22.75369 83 GLY A O 1
ATOM 1280 N N . SER A 1 88 ? 28.58656 -7.91876 0.95817 1.000 20.44088 84 SER A N 1
ATOM 1281 C CA . SER A 1 88 ? 27.19572 -7.62073 0.66748 1.000 20.91471 84 SER A CA 1
ATOM 1282 C C . SER A 1 88 ? 26.24932 -8.58435 1.36936 1.000 20.67894 84 SER A C 1
ATOM 1283 O O . SER A 1 88 ? 25.03708 -8.34451 1.31236 1.000 20.53057 84 SER A O 1
ATOM 1291 N N . PHE A 1 89 ? 26.74532 -9.55984 2.13618 1.000 19.21802 85 PHE A N 1
ATOM 1292 C CA . PHE A 1 89 ? 25.88463 -10.53530 2.77923 1.000 19.27196 85 PHE A CA 1
ATOM 1293 C C . PHE A 1 89 ? 25.56852 -10.07559 4.19082 1.000 18.93802 85 PHE A C 1
ATOM 1294 O O . PHE A 1 89 ? 26.45472 -9.92447 5.03098 1.000 20.19547 85 PHE A O 1
ATOM 1311 N N . MET A 1 90 ? 24.27442 -9.89528 4.48491 1.000 16.15875 86 MET A N 1
ATOM 1312 C CA . MET A 1 90 ? 23.79083 -9.48292 5.79483 1.000 16.37832 86 MET A CA 1
ATOM 1313 C C . MET A 1 90 ? 23.51534 -10.75442 6.58031 1.000 16.39113 86 MET A C 1
ATOM 1314 O O . MET A 1 90 ? 22.72850 -11.58472 6.15023 1.000 18.72803 86 MET A O 1
ATOM 1328 N N . TYR A 1 91 ? 24.17738 -10.93051 7.71618 1.000 15.72149 87 TYR A N 1
ATOM 1329 C CA . TYR A 1 91 ? 24.00871 -12.15325 8.45960 1.000 18.38990 87 TYR A CA 1
ATOM 1330 C C . TYR A 1 91 ? 24.00273 -11.92804 9.97262 1.000 17.46040 87 TYR A C 1
ATOM 1331 O O . TYR A 1 91 ? 24.33446 -10.86668 10.49643 1.000 16.91310 87 TYR A O 1
ATOM 1349 N N . LYS A 1 92 ? 23.53133 -12.95980 10.66572 1.000 17.19801 88 LYS A N 1
ATOM 1350 C CA . LYS A 1 92 ? 23.65929 -13.07661 12.11696 1.000 17.89105 88 LYS A CA 1
ATOM 1351 C C . LYS A 1 92 ? 23.78553 -14.54677 12.45386 1.000 19.02098 88 LYS A C 1
ATOM 1352 O O . LYS A 1 92 ? 23.44733 -15.41776 11.66648 1.000 19.12849 88 LYS A O 1
ATOM 1371 N N . THR A 1 93 ? 24.30713 -14.83883 13.64869 1.000 19.52272 89 THR A N 1
ATOM 1372 C CA . THR A 1 93 ? 24.29728 -16.19187 14.12834 1.000 19.05663 89 THR A CA 1
ATOM 1373 C C . THR A 1 93 ? 22.93901 -16.55795 14.72059 1.000 20.06280 89 THR A C 1
ATOM 1374 O O . THR A 1 93 ? 22.12684 -15.70826 15.05630 1.000 20.89282 89 THR A O 1
ATOM 1385 N N . ASP A 1 94 ? 22.67008 -17.86624 14.73015 1.000 18.38523 90 ASP A N 1
ATOM 1386 C CA . ASP A 1 94 ? 21.53449 -18.39675 15.51142 1.000 18.18753 90 ASP A CA 1
ATOM 1387 C C . ASP A 1 94 ? 21.99289 -18.51878 16.95126 1.000 20.48080 90 ASP A C 1
ATOM 1388 O O . ASP A 1 94 ? 22.83577 -19.35477 17.24700 1.000 21.04122 90 ASP A O 1
ATOM 1397 N N . MET A 1 95 ? 21.57482 -17.58485 17.83314 1.000 19.65816 91 MET A N 1
ATOM 1398 C CA . MET A 1 95 ? 22.13871 -17.52320 19.17451 1.000 20.87966 91 MET A CA 1
ATOM 1399 C C . MET A 1 95 ? 21.70619 -18.67319 20.05125 1.000 20.31318 91 MET A C 1
ATOM 1400 O O . MET A 1 95 ? 22.32952 -18.91089 21.10809 1.000 23.18982 91 MET A O 1
ATOM 1414 N N . LEU A 1 96 ? 20.65297 -19.38066 19.67944 1.000 20.66688 92 LEU A N 1
ATOM 1415 C CA . LEU A 1 96 ? 20.28962 -20.55584 20.44505 1.000 19.98779 92 LEU A CA 1
ATOM 1416 C C . LEU A 1 96 ? 21.20549 -21.74863 20.13224 1.000 24.28229 92 LEU A C 1
ATOM 1417 O O . LEU A 1 96 ? 21.67175 -22.44024 21.09482 1.000 27.69445 92 LEU A O 1
ATOM 1433 N N . ARG A 1 97 ? 21.59204 -21.95761 18.87406 1.000 21.82069 93 ARG A N 1
ATOM 1434 C CA . ARG A 1 97 ? 22.23428 -23.15966 18.41780 1.000 20.99103 93 ARG A CA 1
ATOM 1435 C C . ARG A 1 97 ? 23.74201 -22.94551 18.19651 1.000 22.76623 93 ARG A C 1
ATOM 1436 O O . ARG A 1 97 ? 24.49028 -23.93858 18.19221 1.000 27.17675 93 ARG A O 1
ATOM 1457 N N . ASN A 1 98 ? 24.16530 -21.70851 18.05502 1.000 21.04435 94 ASN A N 1
ATOM 1458 C CA . ASN A 1 98 ? 25.57006 -21.49196 17.69261 1.000 19.40440 94 ASN A CA 1
ATOM 1459 C C . ASN A 1 98 ? 26.50073 -21.89665 18.84189 1.000 23.17021 94 ASN A C 1
ATOM 1460 O O . ASN A 1 98 ? 26.17587 -21.75816 20.01965 1.000 22.81473 94 ASN A O 1
ATOM 1471 N N . CYS A 1 99 ? 27.66697 -22.39860 18.45986 1.000 20.18475 95 CYS A N 1
ATOM 1472 C CA . CYS A 1 99 ? 28.70008 -22.73844 19.44587 1.000 21.18372 95 CYS A CA 1
ATOM 1473 C C . CYS A 1 99 ? 29.05285 -21.57161 20.35933 1.000 19.00667 95 CYS A C 1
ATOM 1474 O O . CYS A 1 99 ? 29.15762 -21.72891 21.58816 1.000 21.38472 95 CYS A O 1
ATOM 1482 N N . CYS A 1 100 ? 29.25333 -20.38446 19.79445 1.000 17.76832 96 CYS A N 1
ATOM 1483 C CA . CYS A 1 100 ? 29.65995 -19.18202 20.46259 1.000 23.27478 96 CYS A CA 1
ATOM 1484 C C . CYS A 1 100 ? 28.52697 -18.16378 20.51251 1.000 18.30630 96 CYS A C 1
ATOM 1485 O O . CYS A 1 100 ? 27.71050 -18.06157 19.55192 1.000 18.44485 96 CYS A O 1
ATOM 1493 N N . ARG A 1 101 ? 28.38269 -17.53857 21.65527 1.000 19.92287 97 ARG A N 1
ATOM 1494 C CA . ARG A 1 101 ? 27.37386 -16.48965 21.85902 1.000 18.34177 97 ARG A CA 1
ATOM 1495 C C . ARG A 1 101 ? 27.90548 -15.12732 21.43212 1.000 20.31473 97 ARG A C 1
ATOM 1496 O O . ARG A 1 101 ? 28.78770 -14.56292 22.06343 1.000 20.52051 97 ARG A O 1
ATOM 1517 N N . LEU A 1 102 ? 27.35002 -14.60471 20.33427 1.000 17.66820 98 LEU A N 1
ATOM 1518 C CA . LEU A 1 102 ? 27.79340 -13.34926 19.71952 1.000 19.00454 98 LEU A CA 1
ATOM 1519 C C . LEU A 1 102 ? 26.75036 -12.31480 20.05729 1.000 20.84732 98 LEU A C 1
ATOM 1520 O O . LEU A 1 102 ? 25.55327 -12.51993 19.77479 1.000 25.05535 98 LEU A O 1
ATOM 1536 N N . TYR A 1 103 ? 27.17676 -11.20052 20.59821 1.000 19.27018 99 TYR A N 1
ATOM 1537 C CA . TYR A 1 103 ? 26.33166 -10.08322 20.91303 1.000 19.01223 99 TYR A CA 1
ATOM 1538 C C . TYR A 1 103 ? 26.78896 -8.85270 20.14538 1.000 20.67668 99 TYR A C 1
ATOM 1539 O O . TYR A 1 103 ? 27.96991 -8.50129 20.15067 1.000 20.84928 99 TYR A O 1
ATOM 1557 N N . THR A 1 104 ? 25.83746 -8.08909 19.65177 1.000 17.59163 100 THR A N 1
ATOM 1558 C CA . THR A 1 104 ? 26.14475 -6.79942 19.05116 1.000 18.03926 100 THR A CA 1
ATOM 1559 C C . THR A 1 104 ? 26.47528 -5.79112 20.16173 1.000 18.70886 100 THR A C 1
ATOM 1560 O O . THR A 1 104 ? 25.72575 -5.64873 21.11853 1.000 18.02490 100 THR A O 1
ATOM 1571 N N . ILE A 1 105 ? 27.60580 -5.07348 20.02585 1.000 19.08776 101 ILE A N 1
ATOM 1572 C CA . ILE A 1 105 ? 28.09743 -4.10458 20.99281 1.000 17.91670 101 ILE A CA 1
ATOM 1573 C C . ILE A 1 105 ? 28.19922 -2.72780 20.38324 1.000 19.07837 101 ILE A C 1
ATOM 1574 O O . ILE A 1 105 ? 28.55685 -2.56606 19.20717 1.000 20.96587 101 ILE A O 1
ATOM 1590 N N . ARG A 1 106 ? 27.83631 -1.71096 21.18768 1.000 18.83388 102 ARG A N 1
ATOM 1591 C CA . ARG A 1 106 ? 28.13447 -0.35337 20.75329 1.000 19.74554 102 ARG A CA 1
ATOM 1592 C C . ARG A 1 106 ? 28.55969 0.48653 21.96872 1.000 18.41916 102 ARG A C 1
ATOM 1593 O O . ARG A 1 106 ? 28.17773 0.19469 23.09463 1.000 20.41198 102 ARG A O 1
ATOM 1614 N N . THR A 1 107 ? 29.32078 1.55050 21.68745 1.000 21.13715 103 THR A N 1
ATOM 1615 C CA . THR A 1 107 ? 29.89931 2.36757 22.75248 1.000 19.08539 103 THR A CA 1
ATOM 1616 C C . THR A 1 107 ? 30.03089 3.78531 22.26090 1.000 19.95863 103 THR A C 1
ATOM 1617 O O . THR A 1 107 ? 29.56525 4.16906 21.18617 1.000 21.45802 103 THR A O 1
ATOM 1628 N N . ASN A 1 108 ? 30.64700 4.62985 23.13764 1.000 21.69964 104 ASN A N 1
ATOM 1629 C CA . ASN A 1 108 ? 30.90549 6.03263 22.82395 1.000 22.25014 104 ASN A CA 1
ATOM 1630 C C . ASN A 1 108 ? 31.83186 6.56719 23.92375 1.000 21.78224 104 ASN A C 1
ATOM 1631 O O . ASN A 1 108 ? 32.14044 5.86500 24.87277 1.000 22.23318 104 ASN A O 1
ATOM 1642 N N . GLU A 1 109 ? 32.22457 7.82548 23.77425 1.000 24.86989 105 GLU A N 1
ATOM 1643 C CA . GLU A 1 109 ? 33.17499 8.38081 24.75288 1.000 27.17695 105 GLU A CA 1
ATOM 1644 C C . GLU A 1 109 ? 32.55622 8.45118 26.15615 1.000 28.59248 105 GLU A C 1
ATOM 1645 O O . GLU A 1 109 ? 33.30317 8.39679 27.16792 1.000 29.59818 105 GLU A O 1
ATOM 1657 N N . LYS A 1 110 ? 31.22744 8.57372 26.27954 1.000 29.59447 106 LYS A N 1
ATOM 1658 C CA . LYS A 1 110 ? 30.57683 8.51353 27.59388 1.000 28.77259 106 LYS A CA 1
ATOM 1659 C C . LYS A 1 110 ? 30.86888 7.19274 28.28863 1.000 29.15906 106 LYS A C 1
ATOM 1660 O O . LYS A 1 110 ? 31.30987 7.15712 29.43296 1.000 31.35360 106 LYS A O 1
ATOM 1679 N N . TYR A 1 111 ? 30.64883 6.07377 27.60417 1.000 24.54529 107 TYR A N 1
ATOM 1680 C CA . TYR A 1 111 ? 30.91903 4.80845 28.21592 1.000 24.37254 107 TYR A CA 1
ATOM 1681 C C . TYR A 1 111 ? 32.40215 4.54248 28.37005 1.000 25.37796 107 TYR A C 1
ATOM 1682 O O . TYR A 1 111 ? 32.79582 3.72670 29.20187 1.000 28.26678 107 TYR A O 1
ATOM 1700 N N . LEU A 1 112 ? 33.22143 5.14043 27.53551 1.000 26.50830 108 LEU A N 1
ATOM 1701 C CA . LEU A 1 112 ? 34.66291 4.85567 27.55899 1.000 23.70784 108 LEU A CA 1
ATOM 1702 C C . LEU A 1 112 ? 35.25354 5.24300 28.90649 1.000 24.07666 108 LEU A C 1
ATOM 1703 O O . LEU A 1 112 ? 35.03943 6.36547 29.37212 1.000 26.59280 108 LEU A O 1
ATOM 1719 N N . THR A 1 113 ? 35.94790 4.35028 29.50451 1.000 23.33451 109 THR A N 1
ATOM 1720 C CA . THR A 1 113 ? 36.78169 4.65943 30.69590 1.000 24.16110 109 THR A CA 1
ATOM 1721 C C . THR A 1 113 ? 38.23939 4.46566 30.30671 1.000 28.16123 109 THR A C 1
ATOM 1722 O O . THR A 1 113 ? 38.74232 3.33311 30.27130 1.000 33.21101 109 THR A O 1
ATOM 1733 N N . MET A 1 114 ? 38.93721 5.57955 30.01951 1.000 26.84376 110 MET A N 1
ATOM 1734 C CA . MET A 1 114 ? 40.30332 5.52694 29.52176 1.000 27.91377 110 MET A CA 1
ATOM 1735 C C . MET A 1 114 ? 41.23564 4.89921 30.54701 1.000 29.32265 110 MET A C 1
ATOM 1736 O O . MET A 1 114 ? 41.51042 5.48611 31.60578 1.000 31.19391 110 MET A O 1
ATOM 1750 N N . SER A 1 115 ? 41.72652 3.73412 30.23410 1.000 27.92007 111 SER A N 1
ATOM 1751 C CA . SER A 1 115 ? 42.61290 2.97483 31.07381 1.000 29.41855 111 SER A CA 1
ATOM 1752 C C . SER A 1 115 ? 44.06272 3.40388 30.90559 1.000 26.13935 111 SER A C 1
ATOM 1753 O O . SER A 1 115 ? 44.43754 4.14879 29.98653 1.0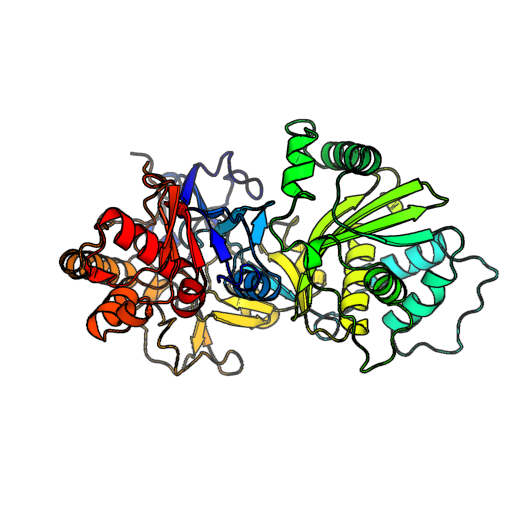00 28.77386 111 SER A O 1
ATOM 1761 N N . LYS A 1 116 ? 44.89266 2.92953 31.83022 1.000 30.18267 112 LYS A N 1
ATOM 1762 C CA . LYS A 1 116 ? 46.34245 3.10714 31.72244 1.000 26.93928 112 LYS A CA 1
ATOM 1763 C C . LYS A 1 116 ? 46.89450 2.65186 30.37658 1.000 29.72921 112 LYS A C 1
ATOM 1764 O O . LYS A 1 116 ? 47.65530 3.38678 29.73933 1.000 31.70384 112 LYS A O 1
ATOM 1783 N N . GLU A 1 117 ? 46.51092 1.44645 29.94641 1.000 29.93963 113 GLU A N 1
ATOM 1784 C CA . GLU A 1 117 ? 46.89261 0.89203 28.63482 1.000 34.99481 113 GLU A CA 1
ATOM 1785 C C . GLU A 1 117 ? 46.53056 1.82230 27.48701 1.000 34.54003 113 GLU A C 1
ATOM 1786 O O . GLU A 1 117 ? 47.30874 2.03759 26.54305 1.000 29.28779 113 GLU A O 1
ATOM 1798 N N . LEU A 1 118 ? 45.29652 2.30417 27.48610 1.000 26.92048 114 LEU A N 1
ATOM 1799 C CA . LEU A 1 118 ? 44.87006 3.12582 26.37793 1.000 27.35989 114 LEU A CA 1
ATOM 1800 C C . LEU A 1 118 ? 45.54796 4.47566 26.39527 1.000 31.72497 114 LEU A C 1
ATOM 1801 O O . LEU A 1 118 ? 45.92141 5.00836 25.32942 1.000 28.49238 114 LEU A O 1
ATOM 1817 N N . LYS A 1 119 ? 45.69056 5.07863 27.58556 1.000 28.41926 115 LYS A N 1
ATOM 1818 C CA . LYS A 1 119 ? 46.37209 6.34814 27.65163 1.000 27.71831 115 LYS A CA 1
ATOM 1819 C C . LYS A 1 119 ? 47.79870 6.21910 27.13360 1.000 26.87651 115 LYS A C 1
ATOM 1820 O O . LYS A 1 119 ? 48.29258 7.11297 26.44530 1.000 33.15284 115 LYS A O 1
ATOM 1839 N N . THR A 1 120 ? 48.43768 5.11112 27.46560 1.000 28.33114 116 THR A N 1
ATOM 1840 C CA . THR A 1 120 ? 49.80990 4.83653 27.03423 1.000 30.71217 116 THR A CA 1
ATOM 1841 C C . THR A 1 120 ? 49.89548 4.73072 25.51201 1.000 35.89008 116 THR A C 1
ATOM 1842 O O . THR A 1 120 ? 50.81276 5.26936 24.90644 1.000 33.72779 116 THR A O 1
ATOM 1853 N N . SER A 1 121 ? 48.90965 4.08839 24.87456 1.000 31.87052 117 SER A N 1
ATOM 1854 C CA . SER A 1 121 ? 48.93091 3.98146 23.42245 1.000 30.09505 117 SER A CA 1
ATOM 1855 C C . SER A 1 121 ? 48.82492 5.33821 22.77520 1.000 32.61367 117 SER A C 1
ATOM 1856 O O . SER A 1 121 ? 49.47292 5.58520 21.74934 1.000 33.27333 117 SER A O 1
ATOM 1864 N N . LEU A 1 122 ? 48.02971 6.24240 23.34627 1.000 30.78199 118 LEU A N 1
ATOM 1865 C CA . LEU A 1 122 ? 47.91386 7.57149 22.76383 1.000 29.25578 118 LEU A CA 1
ATOM 1866 C C . LEU A 1 122 ? 49.18627 8.38142 23.03252 1.000 35.15889 118 LEU A C 1
ATOM 1867 O O . LEU A 1 122 ? 49.60770 9.17989 22.19454 1.000 33.78969 118 LEU A O 1
ATOM 1883 N N . LYS A 1 123 ? 49.75643 8.24169 24.22962 1.000 34.28831 119 LYS A N 1
ATOM 1884 C CA . LYS A 1 123 ? 50.98230 8.98599 24.54941 1.000 37.46034 119 LYS A CA 1
ATOM 1885 C C . LYS A 1 123 ? 52.10494 8.57575 23.62667 1.000 33.66118 119 LYS A C 1
ATOM 1886 O O . LYS A 1 123 ? 52.83070 9.43658 23.09804 1.000 37.20505 119 LYS A O 1
ATOM 1905 N N . ARG A 1 124 ? 52.24336 7.27834 23.36588 1.000 31.97811 120 ARG A N 1
ATOM 1906 C CA . ARG A 1 124 ? 53.25681 6.80512 22.41418 1.000 31.71321 120 ARG A CA 1
ATOM 1907 C C . ARG A 1 124 ? 52.94325 7.24824 20.99030 1.000 41.39406 120 ARG A C 1
ATOM 1908 O O . ARG A 1 124 ? 53.84061 7.63101 20.24487 1.000 37.40870 120 ARG A O 1
ATOM 1929 N N . PHE A 1 125 ? 51.66754 7.25211 20.59658 1.000 34.24114 121 PHE A N 1
ATOM 1930 C CA . PHE A 1 125 ? 51.31232 7.71269 19.26995 1.000 30.17201 121 PHE A CA 1
ATOM 1931 C C . PHE A 1 125 ? 51.68015 9.16125 19.08751 1.000 34.86360 121 PHE A C 1
ATOM 1932 O O . PHE A 1 125 ? 52.26556 9.54526 18.06249 1.000 35.02941 121 PHE A O 1
ATOM 1949 N N . LYS A 1 126 ? 51.34051 9.99542 20.07218 1.000 36.28044 122 LYS A N 1
ATOM 1950 C CA . LYS A 1 126 ? 51.68064 11.41036 19.98137 1.000 36.56510 122 LYS A CA 1
ATOM 1951 C C . LYS A 1 126 ? 53.17899 11.57394 19.74828 1.000 37.12704 122 LY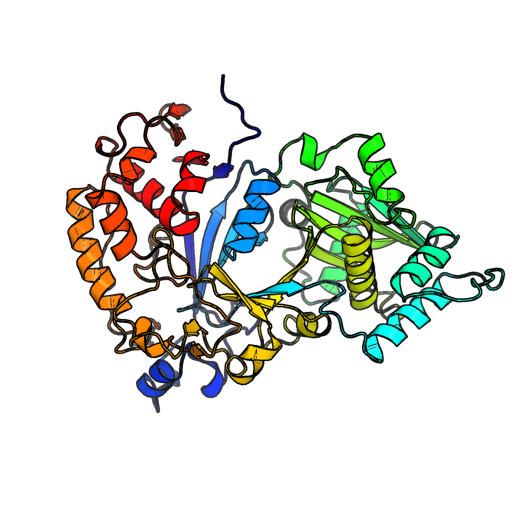S A C 1
ATOM 1952 O O . LYS A 1 126 ? 53.59348 12.38040 18.90493 1.000 41.81266 122 LYS A O 1
ATOM 1971 N N . LYS A 1 127 ? 53.97863 10.78266 20.46454 1.000 37.60849 123 LYS A N 1
ATOM 1972 C CA . LYS A 1 127 ? 55.43218 10.91282 20.39772 1.000 39.20720 123 LYS A CA 1
ATOM 1973 C C . LYS A 1 127 ? 55.94716 10.42297 19.06421 1.000 44.71477 123 LYS A C 1
ATOM 1974 O O . LYS A 1 127 ? 56.89475 10.99743 18.51102 1.000 48.95543 123 LYS A O 1
ATOM 1993 N N . LYS A 1 128 ? 55.34548 9.35379 18.53239 1.000 42.58587 124 LYS A N 1
ATOM 1994 C CA . LYS A 1 128 ? 55.80272 8.84606 17.24729 1.000 40.17234 124 LYS A CA 1
ATOM 1995 C C . LYS A 1 128 ? 55.57095 9.84227 16.11538 1.000 40.17403 124 LYS A C 1
ATOM 1996 O O . LYS A 1 128 ? 56.29849 9.80378 15.11864 1.000 41.29075 124 LYS A O 1
ATOM 2015 N N . ILE A 1 129 ? 54.56947 10.71977 16.21310 1.000 34.64936 125 ILE A N 1
ATOM 2016 C CA . ILE A 1 129 ? 54.14427 11.51863 15.07161 1.000 37.97371 125 ILE A CA 1
ATOM 2017 C C . ILE A 1 129 ? 54.36409 13.00923 15.25854 1.000 40.32986 125 ILE A C 1
ATOM 2018 O O . ILE A 1 129 ? 54.11834 13.77303 14.32197 1.000 44.15299 125 ILE A O 1
ATOM 2034 N N . THR A 1 130 ? 54.80363 13.45712 16.42871 1.000 48.20193 126 THR A N 1
ATOM 2035 C CA . THR A 1 130 ? 54.85159 14.88337 16.72817 1.000 53.66647 126 THR A CA 1
ATOM 2036 C C . THR A 1 130 ? 56.29047 15.38483 16.73790 1.000 58.79636 126 THR A C 1
ATOM 2037 O O . THR A 1 130 ? 57.17988 14.74410 17.31026 1.000 57.71170 126 THR A O 1
ATOM 2048 N N . SER A 1 131 ? 56.51403 16.51342 16.07626 1.000 68.71162 127 SER A N 1
ATOM 2049 C CA . SER A 1 131 ? 57.83750 17.11495 16.07160 1.000 80.74013 127 SER A CA 1
ATOM 2050 C C . SER A 1 131 ? 58.13930 17.75823 17.42699 1.000 80.22647 127 SER A C 1
ATOM 2051 O O . SER A 1 131 ? 57.22977 18.24305 18.10910 1.000 68.82922 127 SER A O 1
ATOM 2059 N N . PRO A 1 132 ? 59.41676 17.78994 17.83547 1.000 84.85136 128 PRO A N 1
ATOM 2060 C CA . PRO A 1 132 ? 59.76455 18.53441 19.06163 1.000 85.56836 128 PRO A CA 1
ATOM 2061 C C . PRO A 1 132 ? 59.38518 19.99693 18.96968 1.000 82.27681 128 PRO A C 1
ATOM 2062 O O . PRO A 1 132 ? 59.15164 20.64524 19.99860 1.000 79.11923 128 PRO A O 1
ATOM 2073 N N . GLU A 1 133 ? 59.30951 20.52571 17.74715 1.000 81.69997 129 GLU A N 1
ATOM 2074 C CA . GLU A 1 133 ? 58.83891 21.88228 17.52471 1.000 83.87455 129 GLU A CA 1
ATOM 2075 C C . GLU A 1 133 ? 57.40518 22.08803 17.98666 1.000 81.23576 129 GLU A C 1
ATOM 2076 O O . GLU A 1 133 ? 56.99104 23.23584 18.17814 1.000 75.63428 129 GLU A O 1
ATOM 2088 N N . PHE A 1 134 ? 56.62891 21.01423 18.13856 1.000 85.52799 130 PHE A N 1
ATOM 2089 C CA . PHE A 1 134 ? 55.23842 21.16049 18.55068 1.000 80.64631 130 PHE A CA 1
ATOM 2090 C C . PHE A 1 134 ? 55.16945 21.82013 19.92030 1.000 71.90124 130 PHE A C 1
ATOM 2091 O O . PHE A 1 134 ? 55.89218 21.43886 20.84998 1.000 64.05394 130 PHE A O 1
ATOM 2108 N N . LYS A 1 135 ? 54.30395 22.82369 20.03440 1.000 66.12198 131 LYS A N 1
ATOM 2109 C CA . LYS A 1 135 ? 54.10451 23.52939 21.29468 1.000 75.98969 131 LYS A CA 1
ATOM 2110 C C . LYS A 1 135 ? 52.70975 23.23012 21.82383 1.000 68.48180 131 LYS A C 1
ATOM 2111 O O . LYS A 1 135 ? 51.72364 23.72012 21.25047 1.000 57.07682 131 LYS A O 1
ATOM 2130 N N . PRO A 1 136 ? 52.57150 22.44993 22.89958 1.000 65.31425 132 PRO A N 1
ATOM 2131 C CA . PRO A 1 136 ? 51.23325 22.05944 23.35541 1.000 63.74554 132 PRO A CA 1
ATOM 2132 C C . PRO A 1 136 ? 50.42789 23.24798 23.83992 1.000 68.12619 132 PRO A C 1
ATOM 2133 O O . PRO A 1 136 ? 50.97219 24.26605 24.26909 1.000 81.80228 132 PRO A O 1
ATOM 2144 N N . GLN A 1 137 ? 49.10940 23.11225 23.75572 1.000 66.79737 133 GLN A N 1
ATOM 2145 C CA . GLN A 1 137 ? 48.21576 24.11363 24.31265 1.000 71.68018 133 GLN A CA 1
ATOM 2146 C C . GLN A 1 137 ? 48.29999 24.10422 25.84102 1.000 76.02487 133 GLN A C 1
ATOM 2147 O O . GLN A 1 137 ? 48.68669 23.09443 26.44279 1.000 66.26269 133 GLN A O 1
ATOM 2161 N N . PRO A 1 138 ? 47.92960 25.22111 26.49321 1.000 81.76145 134 PRO A N 1
ATOM 2162 C CA . PRO A 1 138 ? 48.07239 25.28485 27.96469 1.000 80.47125 134 PRO A CA 1
ATOM 2163 C C . PRO A 1 138 ? 47.32340 24.17582 28.68106 1.000 73.17201 134 PRO A C 1
ATOM 2164 O O . PRO A 1 138 ? 47.80350 23.63432 29.68588 1.000 72.28223 134 PRO A O 1
ATOM 2175 N N . LYS A 1 139 ? 46.14314 23.83177 28.18672 1.000 67.88662 135 LYS A N 1
ATOM 2176 C CA . LYS A 1 139 ? 45.34860 22.78154 28.79255 1.000 79.34714 135 LYS A CA 1
ATOM 2177 C C . LYS A 1 139 ? 44.44060 22.19084 27.72806 1.000 68.45490 135 LYS A C 1
ATOM 2178 O O . LYS A 1 139 ? 44.11413 22.83374 26.72853 1.000 55.47034 135 LYS A O 1
ATOM 2197 N N . TYR A 1 140 ? 44.02231 20.95992 27.97965 1.000 67.44271 136 TYR A N 1
ATOM 2198 C CA . TYR A 1 140 ? 43.09457 20.24104 27.12787 1.000 60.99362 136 TYR A CA 1
ATOM 2199 C C . TYR A 1 140 ? 41.96141 19.73122 27.99850 1.000 54.39745 136 TYR A C 1
ATOM 2200 O O . TYR A 1 140 ? 42.21082 19.06806 29.01200 1.000 55.14743 136 TYR A O 1
ATOM 2218 N N . VAL A 1 141 ? 40.72667 20.01535 27.58637 1.000 44.29174 137 VAL A N 1
ATOM 2219 C CA . VAL A 1 141 ? 39.56868 19.51590 28.32248 1.000 47.14513 137 VAL A CA 1
ATOM 2220 C C . VAL A 1 141 ? 39.57288 17.99261 28.37033 1.000 58.00479 137 VAL A C 1
ATOM 2221 O O . VAL A 1 141 ? 39.17205 17.39419 29.37497 1.000 48.73716 137 VAL A O 1
ATOM 2234 N N . SER A 1 142 ? 40.00340 17.33716 27.28117 1.000 48.98736 138 SER A N 1
ATOM 2235 C CA . SER A 1 142 ? 39.99681 15.87657 27.22597 1.000 46.90565 138 SER A CA 1
ATOM 2236 C C . SER A 1 142 ? 40.99261 15.40751 26.18235 1.000 40.76559 138 SER A C 1
ATOM 2237 O O . SER A 1 142 ? 41.52348 16.19804 25.39302 1.000 37.96892 138 SER A O 1
ATOM 2245 N N . TRP A 1 143 ? 41.25850 14.10630 26.19836 1.000 37.90535 139 TRP A N 1
ATOM 2246 C CA . TRP A 1 143 ? 42.15926 13.50448 25.22143 1.000 42.76355 139 TRP A CA 1
ATOM 2247 C C . TRP A 1 143 ? 41.71842 13.74739 23.78033 1.000 37.42591 139 TRP A C 1
ATOM 2248 O O . TRP A 1 143 ? 42.57231 13.70863 22.86910 1.000 34.49808 139 TRP A O 1
ATOM 2269 N N . ILE A 1 144 ? 40.42033 13.99798 23.55298 1.000 33.10515 140 ILE A N 1
ATOM 2270 C CA . ILE A 1 144 ? 39.92988 14.19252 22.20478 1.000 31.78630 140 ILE A CA 1
ATOM 2271 C C . ILE A 1 144 ? 40.42874 15.49841 21.66771 1.000 34.34900 140 ILE A C 1
ATOM 2272 O O . ILE A 1 144 ? 40.93601 15.55724 20.53966 1.000 34.08780 140 ILE A O 1
ATOM 2288 N N . ASP A 1 145 ? 40.36103 16.57069 22.49277 1.000 36.98686 141 ASP A N 1
ATOM 2289 C CA . ASP A 1 145 ? 40.86073 17.86765 22.01879 1.000 38.80886 141 ASP A CA 1
ATOM 2290 C C . ASP A 1 145 ? 42.37134 17.84647 21.88138 1.000 37.55221 141 ASP A C 1
ATOM 2291 O O . ASP A 1 145 ? 42.91994 18.46580 20.95638 1.000 33.76317 141 ASP A O 1
ATOM 2300 N N . GLU A 1 146 ? 43.05112 17.07042 22.71049 1.000 34.73668 142 GLU A N 1
ATOM 2301 C CA . GLU A 1 146 ? 44.49880 16.95168 22.55206 1.000 39.39598 142 GLU A CA 1
ATOM 2302 C C . GLU A 1 146 ? 44.86260 16.30130 21.21990 1.000 40.61369 142 GLU A C 1
ATOM 2303 O O . GLU A 1 146 ? 45.67157 16.82851 20.44828 1.000 36.63445 142 GLU A O 1
ATOM 2315 N N . LEU A 1 147 ? 44.24112 15.16323 20.90991 1.000 34.42906 143 LEU A N 1
ATOM 2316 C CA . LEU A 1 147 ? 44.49641 14.49470 19.63457 1.000 34.58994 143 LEU A CA 1
ATOM 2317 C C . LEU A 1 147 ? 44.15197 15.39706 18.45560 1.000 31.91044 143 LEU A C 1
ATOM 2318 O O . LEU A 1 147 ? 44.88277 15.42876 17.44675 1.000 33.73807 143 LEU A O 1
ATOM 2334 N N . CYS A 1 148 ? 43.03042 16.12689 18.53631 1.000 32.65366 144 CYS A N 1
ATOM 2335 C CA . CYS A 1 148 ? 42.61883 16.99062 17.44215 1.000 34.90593 144 CYS A CA 1
ATOM 2336 C C . CYS A 1 148 ? 43.50274 18.20342 17.28958 1.000 40.57158 144 CYS A C 1
ATOM 2337 O O . CYS A 1 148 ? 43.39574 18.89222 16.26355 1.000 40.75507 144 CYS A O 1
ATOM 2345 N N . ASP A 1 149 ? 44.38020 18.44838 18.26077 1.000 37.59685 145 ASP A N 1
ATOM 2346 C CA . ASP A 1 149 ? 45.40441 19.48067 18.12840 1.000 38.65723 145 ASP A CA 1
ATOM 2347 C C . ASP A 1 149 ? 46.66536 18.93274 17.46991 1.000 35.16219 145 ASP A C 1
ATOM 2348 O O . ASP A 1 149 ? 47.07347 19.42942 16.42318 1.000 45.13862 145 ASP A O 1
ATOM 2357 N N . TYR A 1 150 ? 47.28222 17.90806 18.03650 1.000 35.68969 146 TYR A N 1
ATOM 2358 C CA . TYR A 1 150 ? 48.57723 17.47995 17.50502 1.000 38.59900 146 TYR A CA 1
ATOM 2359 C C . TYR A 1 150 ? 48.48349 16.66687 16.20459 1.000 43.94286 146 TYR A C 1
ATOM 2360 O O . TYR A 1 150 ? 49.32617 16.83974 15.30900 1.000 41.32130 146 TYR A O 1
ATOM 2378 N N . GLU A 1 151 ? 47.47247 15.79625 16.02011 1.000 36.75374 147 GLU A N 1
ATOM 2379 C CA . GLU A 1 151 ? 47.50832 14.95063 14.82770 1.000 34.42468 147 GLU A CA 1
ATOM 2380 C C . GLU A 1 151 ? 47.51432 15.76454 13.54025 1.000 32.92513 147 GLU A C 1
ATOM 2381 O O . GLU A 1 151 ? 48.33735 15.46934 12.65144 1.000 38.55601 147 GLU A O 1
ATOM 2393 N N . PRO A 1 152 ? 46.65525 16.77126 13.35636 1.000 35.35910 148 PRO A N 1
ATOM 2394 C CA . PRO A 1 152 ? 46.64764 17.51013 12.08419 1.000 39.62363 148 PRO A CA 1
ATOM 2395 C C . PRO A 1 152 ? 47.90808 18.32599 11.83874 1.000 44.22253 148 PRO A C 1
ATOM 2396 O O . PRO A 1 152 ? 48.13091 18.73746 10.69403 1.000 43.23941 148 PRO A O 1
ATOM 2407 N N . LYS A 1 153 ? 48.70364 18.58395 12.86505 1.000 42.48846 149 LYS A N 1
ATOM 2408 C CA . LYS A 1 153 ? 49.96251 19.31771 12.73889 1.000 37.46034 149 LYS A CA 1
ATOM 2409 C C . LYS A 1 153 ? 51.14575 18.40884 12.45458 1.000 48.52890 149 LYS A C 1
ATOM 2410 O O . LYS A 1 153 ? 52.25944 18.90041 12.25344 1.000 41.65646 149 LYS A O 1
ATOM 2429 N N . SER A 1 154 ? 50.96429 17.09742 12.46262 1.000 40.99786 150 SER A N 1
ATOM 2430 C CA . SER A 1 154 ? 52.06915 16.20453 12.15991 1.000 34.74073 150 SER A CA 1
ATOM 2431 C C . SER A 1 154 ? 52.45458 16.34051 10.69664 1.000 47.38499 150 SER A C 1
ATOM 2432 O O . SER A 1 154 ? 51.60511 16.53031 9.81293 1.000 38.84692 150 SER A O 1
ATOM 2440 N N . THR A 1 155 ? 53.75776 16.27662 10.44004 1.000 43.11958 151 THR A N 1
ATOM 2441 C CA . THR A 1 155 ? 54.25507 16.27045 9.07614 1.000 45.31185 151 THR A CA 1
ATOM 2442 C C . THR A 1 155 ? 54.64568 14.87849 8.61407 1.000 39.06277 151 THR A C 1
ATOM 2443 O O . THR A 1 155 ? 54.85050 14.68188 7.40750 1.000 47.47410 151 THR A O 1
ATOM 2454 N N . SER A 1 156 ? 54.74294 13.90380 9.52875 1.000 36.85959 152 SER A N 1
ATOM 2455 C CA . SER A 1 156 ? 55.09263 12.54658 9.14992 1.000 39.13041 152 SER A CA 1
ATOM 2456 C C . SER A 1 156 ? 53.87074 11.61967 9.05399 1.000 31.70966 152 SER A C 1
ATOM 2457 O O . SER A 1 156 ? 53.95136 10.60041 8.38017 1.000 33.54304 152 SER A O 1
ATOM 2465 N N . PHE A 1 157 ? 52.77767 11.95595 9.72966 1.000 36.99956 153 PHE A N 1
ATOM 2466 C CA . PHE A 1 157 ? 51.60678 11.07594 9.77111 1.000 36.84790 153 PHE A CA 1
ATOM 2467 C C . PHE A 1 157 ? 50.41849 11.81516 9.19634 1.000 32.91509 153 PHE A C 1
ATOM 2468 O O . PHE A 1 157 ? 50.13006 12.93706 9.59386 1.000 35.84532 153 PHE A O 1
ATOM 2485 N N . LYS A 1 158 ? 49.68344 11.15901 8.29344 1.000 31.34887 154 LYS A N 1
ATOM 2486 C CA . LYS A 1 158 ? 48.45569 11.73630 7.74711 1.000 32.99531 154 LYS A CA 1
ATOM 2487 C C . LYS A 1 158 ? 47.43928 10.60654 7.61367 1.000 31.29940 154 LYS A C 1
ATOM 2488 O O . LYS A 1 158 ? 47.78172 9.55241 7.06857 1.000 34.79600 154 LYS A O 1
ATOM 2507 N N . ALA A 1 159 ? 46.21388 10.83902 8.04918 1.000 33.57088 155 ALA A N 1
ATOM 2508 C CA . ALA A 1 159 ? 45.09814 9.93609 7.76089 1.000 32.49445 155 ALA A CA 1
ATOM 2509 C C . ALA A 1 159 ? 44.16271 10.61321 6.76229 1.000 32.54600 155 ALA A C 1
ATOM 2510 O O . ALA A 1 159 ? 43.90619 11.81793 6.85329 1.000 35.66677 155 ALA A O 1
ATOM 2517 N N . VAL A 1 160 ? 43.67478 9.86224 5.77105 1.000 28.04807 156 VAL A N 1
ATOM 2518 C CA . VAL A 1 160 ? 42.83850 10.38955 4.71338 1.000 28.92945 156 VAL A CA 1
ATOM 2519 C C . VAL A 1 160 ? 41.62996 9.48010 4.49953 1.000 28.24452 156 VAL A C 1
ATOM 2520 O O . VAL A 1 160 ? 41.79365 8.28875 4.22476 1.000 26.34249 156 VAL A O 1
ATOM 2533 N N . PHE A 1 161 ? 40.44929 10.04735 4.61633 1.000 25.71864 157 PHE A N 1
ATOM 2534 C CA . PHE A 1 161 ? 39.19049 9.36155 4.28192 1.000 27.53657 157 PHE A CA 1
ATOM 2535 C C . PHE A 1 161 ? 38.96798 9.45095 2.78186 1.000 29.75586 157 PHE A C 1
ATOM 2536 O O . PHE A 1 161 ? 39.16323 10.51323 2.17955 1.000 27.84283 157 PHE A O 1
ATOM 2553 N N . GLU A 1 162 ? 38.55014 8.33698 2.17465 1.000 26.22383 158 GLU A N 1
ATOM 2554 C CA . GLU A 1 162 ? 38.28843 8.27209 0.73854 1.000 24.40619 158 GLU A CA 1
ATOM 2555 C C . GLU A 1 162 ? 37.26775 7.17444 0.46527 1.000 25.97296 158 GLU A C 1
ATOM 2556 O O . GLU A 1 162 ? 36.98007 6.36193 1.35433 1.000 23.95721 158 GLU A O 1
ATOM 2568 N N . PRO A 1 163 ? 36.71966 7.10547 -0.75631 1.000 26.37343 159 PRO A N 1
ATOM 2569 C CA . PRO A 1 163 ? 35.79402 6.01753 -1.10355 1.000 24.63358 159 PRO A CA 1
ATOM 2570 C C . PRO A 1 163 ? 36.40403 4.64285 -0.87921 1.000 23.47073 159 PRO A C 1
ATOM 2571 O O . PRO A 1 163 ? 37.62421 4.45160 -0.98445 1.000 24.17800 159 PRO A O 1
ATOM 2582 N N . ALA A 1 164 ? 35.50123 3.67115 -0.59727 1.000 25.92984 160 ALA A N 1
ATOM 2583 C CA . ALA A 1 164 ? 35.88245 2.29275 -0.27395 1.000 25.88888 160 ALA A CA 1
ATOM 2584 C C . ALA A 1 164 ? 36.08262 1.49471 -1.56113 1.000 26.59141 160 ALA A C 1
ATOM 2585 O O . ALA A 1 164 ? 35.25461 0.65330 -1.91683 1.000 30.23445 160 ALA A O 1
ATOM 2592 N N . GLU A 1 165 ? 37.17376 1.80918 -2.27007 1.000 24.25872 161 GLU A N 1
ATOM 2593 C CA . GLU A 1 165 ? 37.50387 1.23890 -3.55895 1.000 27.95455 161 GLU A CA 1
ATOM 2594 C C . GLU A 1 165 ? 38.83754 0.49863 -3.50914 1.000 26.52248 161 GLU A C 1
ATOM 2595 O O . GLU A 1 165 ? 39.75883 0.83956 -2.77414 1.000 27.77428 161 GLU A O 1
ATOM 2607 N N . PHE A 1 166 ? 38.89049 -0.55222 -4.29694 1.000 25.69728 162 PHE A N 1
ATOM 2608 C CA . PHE A 1 166 ? 40.05936 -1.38934 -4.40783 1.000 25.80695 162 PHE A CA 1
ATOM 2609 C C . PHE A 1 166 ? 41.23588 -0.66612 -5.02061 1.000 29.55991 162 PHE A C 1
ATOM 2610 O O . PHE A 1 166 ? 41.07658 0.08843 -5.98224 1.000 28.96568 162 PHE A O 1
ATOM 2627 N N . THR A 1 167 ? 42.40513 -0.90131 -4.43565 1.000 24.20781 163 THR A N 1
ATOM 2628 C CA . THR A 1 167 ? 43.67221 -0.55013 -5.05958 1.000 27.36590 163 THR A CA 1
ATOM 2629 C C . THR A 1 167 ? 44.68347 -1.63988 -4.75942 1.000 29.39558 163 THR A C 1
ATOM 2630 O O . THR A 1 167 ? 44.56953 -2.37064 -3.76526 1.000 28.05304 163 THR A O 1
ATOM 2641 N N . ASP A 1 168 ? 45.67697 -1.79681 -5.66996 1.000 30.72336 164 ASP A N 1
ATOM 2642 C CA . ASP A 1 168 ? 46.69997 -2.81138 -5.48197 1.000 29.35679 164 ASP A CA 1
ATOM 2643 C C . ASP A 1 168 ? 47.49375 -2.56323 -4.21077 1.000 26.86469 164 ASP A C 1
ATOM 2644 O O . ASP A 1 168 ? 47.87912 -3.52248 -3.50504 1.000 29.51708 164 ASP A O 1
ATOM 2653 N N . GLU A 1 169 ? 47.69195 -1.29135 -3.85038 1.000 28.26997 165 GLU A N 1
ATOM 2654 C CA . GLU A 1 169 ? 48.45467 -0.98372 -2.64818 1.000 26.25599 165 GLU A CA 1
ATOM 2655 C C . GLU A 1 169 ? 47.68354 -1.39829 -1.36707 1.000 27.27453 165 GLU A C 1
ATOM 2656 O O . GLU A 1 169 ? 48.29237 -1.92018 -0.43102 1.000 27.34452 165 GLU A O 1
ATOM 2668 N N . LYS A 1 170 ? 46.36722 -1.20317 -1.36392 1.000 25.34991 166 LYS A N 1
ATOM 2669 C CA . LYS A 1 170 ? 45.57659 -1.68328 -0.19991 1.000 23.39227 166 LYS A CA 1
ATOM 2670 C C . LYS A 1 170 ? 45.60566 -3.20490 -0.12573 1.000 26.15591 166 LYS A C 1
ATOM 2671 O O . LYS A 1 170 ? 45.69244 -3.78250 1.00334 1.000 25.07834 166 LYS A O 1
ATOM 2690 N N . TYR A 1 171 ? 45.43716 -3.87992 -1.29936 1.000 24.14707 167 TYR A N 1
ATOM 2691 C CA . TYR A 1 171 ? 45.43347 -5.32470 -1.30429 1.000 23.31380 167 TYR A CA 1
ATOM 2692 C C . TYR A 1 171 ? 46.75849 -5.86367 -0.76322 1.000 24.88357 167 TYR A C 1
ATOM 2693 O O . TYR A 1 171 ? 46.79543 -6.85701 -0.02427 1.000 26.74878 167 TYR A O 1
ATOM 2711 N N . ASP A 1 172 ? 47.89151 -5.26773 -1.18028 1.000 26.99066 168 ASP A N 1
ATOM 2712 C CA . ASP A 1 172 ? 49.16925 -5.77852 -0.71931 1.000 26.14717 168 ASP A CA 1
ATOM 2713 C C . ASP A 1 172 ? 49.29576 -5.68967 0.78869 1.000 26.76212 168 ASP A C 1
ATOM 2714 O O . ASP A 1 172 ? 49.79654 -6.60940 1.45085 1.000 29.48595 168 ASP A O 1
ATOM 2723 N N . LEU A 1 173 ? 48.85032 -4.57765 1.35902 1.000 27.24471 169 LEU A N 1
ATOM 2724 C CA . LEU A 1 173 ? 48.84356 -4.41499 2.79903 1.000 29.58953 169 LEU A CA 1
ATOM 2725 C C . LEU A 1 173 ? 47.94752 -5.46106 3.46778 1.000 23.07882 169 LEU A C 1
ATOM 2726 O O . LEU A 1 173 ? 48.34743 -6.04295 4.47575 1.000 24.32223 169 LEU A O 1
ATOM 2742 N N . TYR A 1 174 ? 46.78995 -5.74483 2.86212 1.000 25.98099 170 TYR A N 1
ATOM 2743 C CA . TYR A 1 174 ? 45.86870 -6.75766 3.37475 1.000 24.55888 170 TYR A CA 1
ATOM 2744 C C . TYR A 1 174 ? 46.55228 -8.11198 3.42844 1.000 27.90191 170 TYR A C 1
ATOM 2745 O O . TYR A 1 174 ? 46.48055 -8.82282 4.44283 1.000 29.35764 170 TYR A O 1
ATOM 2763 N N . VAL A 1 175 ? 47.23007 -8.48851 2.32478 1.000 28.11299 171 VAL A N 1
ATOM 2764 C CA . VAL A 1 175 ? 47.86048 -9.80888 2.25376 1.000 32.40123 171 VAL A CA 1
ATOM 2765 C C . VAL A 1 175 ? 48.88501 -9.93738 3.36113 1.000 27.71791 171 VAL A C 1
ATOM 2766 O O . VAL A 1 175 ? 48.93451 -10.95159 4.06977 1.000 32.18862 171 VAL A O 1
ATOM 2779 N N . ARG A 1 176 ? 49.65120 -8.88802 3.60082 1.000 28.22695 172 ARG A N 1
ATOM 2780 C CA . ARG A 1 176 ? 50.68432 -8.91824 4.62265 1.000 26.29970 172 ARG A CA 1
ATOM 2781 C C . ARG A 1 176 ? 50.10211 -8.99087 6.03768 1.000 33.57770 172 ARG A C 1
ATOM 2782 O O . ARG A 1 176 ? 50.60885 -9.71773 6.88667 1.000 31.28968 172 ARG A O 1
ATOM 2803 N N . TYR A 1 177 ? 49.07134 -8.20401 6.32235 1.000 29.78064 173 TYR A N 1
ATOM 2804 C CA . TYR A 1 177 ? 48.41048 -8.29644 7.61528 1.000 29.55698 173 TYR A CA 1
ATOM 2805 C C . TYR A 1 177 ? 47.77041 -9.67693 7.82138 1.000 26.13942 173 TYR A C 1
ATOM 2806 O O . TYR A 1 177 ? 47.87765 -10.23233 8.93834 1.000 30.50415 173 TYR A O 1
ATOM 2824 N N . GLN A 1 178 ? 47.08580 -10.21930 6.80811 1.000 27.78858 174 GLN A N 1
ATOM 2825 C CA . GLN A 1 178 ? 46.40688 -11.49922 6.95082 1.000 27.09685 174 GLN A CA 1
ATOM 2826 C C . GLN A 1 178 ? 47.40709 -12.60850 7.22625 1.000 40.03528 174 GLN A C 1
ATOM 2827 O O . GLN A 1 178 ? 47.14800 -13.50796 8.02748 1.000 39.80442 174 GLN A O 1
ATOM 2841 N N . HIS A 1 179 ? 48.55832 -12.55173 6.57943 1.000 38.01444 175 HIS A N 1
ATOM 2842 C CA . HIS A 1 179 ? 49.60991 -13.53220 6.82426 1.000 48.19662 175 HIS A CA 1
ATOM 2843 C C . HIS A 1 179 ? 50.11168 -13.40946 8.25461 1.000 39.19692 175 HIS A C 1
ATOM 2844 O O . HIS A 1 179 ? 50.34230 -14.41770 8.93305 1.000 46.28461 175 HIS A O 1
ATOM 2858 N N . TYR A 1 180 ? 50.20277 -12.18740 8.76700 1.000 37.07294 176 TYR A N 1
ATOM 2859 C CA . TYR A 1 180 ? 50.68686 -11.96945 10.12103 1.000 37.13993 176 TYR A CA 1
ATOM 2860 C C . TYR A 1 180 ? 49.70719 -12.47460 11.19850 1.000 50.63226 176 TYR A C 1
ATOM 2861 O O . TYR A 1 180 ? 50.13518 -13.03426 12.21487 1.000 46.50022 176 TYR A O 1
ATOM 2879 N N . ILE A 1 181 ? 48.39855 -12.26825 11.02714 1.000 41.46324 177 ILE A N 1
ATOM 2880 C CA . ILE A 1 181 ? 47.38575 -13.02845 11.79361 1.000 28.59717 177 ILE A CA 1
ATOM 2881 C C . ILE A 1 181 ? 47.28587 -14.34355 11.00715 1.000 53.66975 177 ILE A C 1
ATOM 2882 O O . ILE A 1 181 ? 48.02527 -14.53213 10.03399 1.000 67.65317 177 ILE A O 1
ATOM 2898 N N . HIS A 1 182 ? 46.50508 -15.31089 11.44363 1.000 47.32550 178 HIS A N 1
ATOM 2899 C CA . HIS A 1 182 ? 46.48636 -16.53754 10.63109 1.000 71.82487 178 HIS A CA 1
ATOM 2900 C C . HIS A 1 182 ? 45.61167 -16.38597 9.38864 1.000 77.77711 178 HIS A C 1
ATOM 2901 O O . HIS A 1 182 ? 44.41125 -16.65742 9.40854 1.000 85.89884 178 HIS A O 1
ATOM 2915 N N . SER A 1 183 ? 46.21113 -15.98168 8.27513 1.000 73.01893 179 SER A N 1
ATOM 2916 C CA . SER A 1 183 ? 45.61370 -16.29783 6.97932 1.000 75.06004 179 SER A CA 1
ATOM 2917 C C . SER A 1 183 ? 46.70672 -16.12014 5.92097 1.000 75.63479 179 SER A C 1
ATOM 2918 O O . SER A 1 183 ? 47.05341 -14.98921 5.57278 1.000 65.50495 179 SER A O 1
ATOM 2926 N N . ASP A 1 184 ? 47.24310 -17.23319 5.42378 1.000 86.09397 180 ASP A N 1
ATOM 2927 C CA . ASP A 1 184 ? 48.10941 -17.18809 4.25153 1.000 90.41062 180 ASP A CA 1
ATOM 2928 C C . ASP A 1 184 ? 47.41136 -17.68493 2.99147 1.000 93.23629 180 ASP A C 1
ATOM 2929 O O . ASP A 1 184 ? 47.98480 -17.59267 1.90272 1.000 82.01281 180 ASP A O 1
ATOM 2938 N N . GLU A 1 185 ? 46.18992 -18.18592 3.11629 1.000 100.02049 181 GLU A N 1
ATOM 2939 C CA . GLU A 1 185 ? 45.40946 -18.70781 2.00868 1.000 105.39886 181 GLU A CA 1
ATOM 2940 C C . GLU A 1 185 ? 44.08168 -17.96974 1.96860 1.000 99.53153 181 GLU A C 1
ATOM 2941 O O . GLU A 1 185 ? 43.76562 -17.16327 2.84819 1.000 96.34764 181 GLU A O 1
ATOM 2953 N N . ASP A 1 186 ? 43.29363 -18.26000 0.93912 1.000 101.56201 182 ASP A N 1
ATOM 2954 C CA . ASP A 1 186 ? 42.03679 -17.55839 0.72507 1.000 97.54168 182 ASP A CA 1
ATOM 2955 C C . ASP A 1 186 ? 42.24659 -16.05483 0.90095 1.000 90.63021 182 ASP A C 1
ATOM 2956 O O . ASP A 1 186 ? 41.55959 -15.38611 1.68079 1.000 96.43799 182 ASP A O 1
ATOM 2965 N N . ASN A 1 187 ? 43.22208 -15.52503 0.16661 1.000 69.45779 183 ASN A N 1
ATOM 2966 C CA . ASN A 1 187 ? 43.59661 -14.12342 0.24084 1.000 60.37411 183 ASN A CA 1
ATOM 2967 C C . ASN A 1 187 ? 43.58497 -13.50097 -1.15450 1.000 39.46334 183 ASN A C 1
ATOM 2968 O O . ASN A 1 187 ? 44.39516 -12.64637 -1.47813 1.000 51.11903 183 ASN A O 1
ATOM 2979 N N . THR A 1 188 ? 42.63685 -13.87113 -1.94662 1.000 31.71649 184 THR A N 1
ATOM 2980 C CA . THR A 1 188 ? 42.67434 -13.41397 -3.31991 1.000 28.66500 184 THR A CA 1
ATOM 2981 C C . THR A 1 1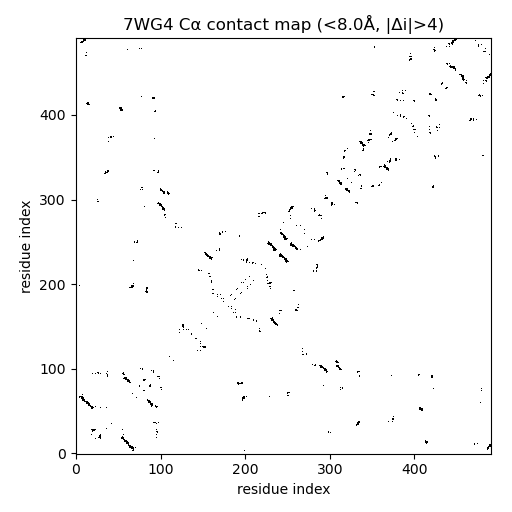88 ? 42.22626 -11.95216 -3.44294 1.000 31.40941 184 THR A C 1
ATOM 2982 O O . THR A 1 188 ? 41.57287 -11.39459 -2.55160 1.000 24.79508 184 THR A O 1
ATOM 2993 N N . PRO A 1 189 ? 42.55925 -11.30153 -4.55120 1.000 27.16131 185 PRO A N 1
ATOM 2994 C CA . PRO A 1 189 ? 42.03076 -9.94041 -4.78068 1.000 22.74805 185 PRO A CA 1
ATOM 2995 C C . PRO A 1 189 ? 40.52426 -9.86712 -4.75058 1.000 26.46308 185 PRO A C 1
ATOM 2996 O O . PRO A 1 189 ? 39.95002 -8.90334 -4.20536 1.000 25.22224 185 PRO A O 1
ATOM 3007 N N . SER A 1 190 ? 39.86659 -10.88808 -5.26462 1.000 24.39058 186 SER A N 1
ATOM 3008 C CA . SER A 1 190 ? 38.41030 -10.93233 -5.30506 1.000 28.45032 186 SER A CA 1
ATOM 3009 C C . SER A 1 190 ? 37.84315 -10.98211 -3.89510 1.000 26.47687 186 SER A C 1
ATOM 3010 O O . SER A 1 190 ? 36.76895 -10.41617 -3.64501 1.000 28.20257 186 SER A O 1
ATOM 3018 N N . GLN A 1 191 ? 38.50279 -11.73784 -3.02362 1.000 25.69696 187 GLN A N 1
ATOM 3019 C CA . GLN A 1 191 ? 38.01501 -11.87142 -1.64737 1.000 25.91710 187 GLN A CA 1
ATOM 3020 C C . GLN A 1 191 ? 38.21456 -10.58132 -0.89515 1.000 25.72864 187 GLN A C 1
ATOM 3021 O O . GLN A 1 191 ? 37.31042 -10.14220 -0.17824 1.000 24.98662 187 GLN A O 1
ATOM 3035 N N . PHE A 1 192 ? 39.35333 -9.93020 -1.08998 1.000 22.83898 188 PHE A N 1
ATOM 3036 C CA . PHE A 1 192 ? 39.55081 -8.60612 -0.50509 1.000 21.07135 188 PHE A CA 1
ATOM 3037 C C . PHE A 1 192 ? 38.54038 -7.60256 -1.04719 1.000 23.87651 188 PHE A C 1
ATOM 3038 O O . PHE A 1 192 ? 37.96144 -6.78879 -0.29825 1.000 22.74858 188 PHE A O 1
ATOM 3055 N N . GLU A 1 193 ? 38.31098 -7.58407 -2.35346 1.000 23.37923 189 GLU A N 1
ATOM 3056 C CA . GLU A 1 193 ? 37.36424 -6.66930 -2.94963 1.000 22.34497 189 GLU A CA 1
ATOM 3057 C C . GLU A 1 193 ? 35.97220 -6.86212 -2.38151 1.000 23.47271 189 GLU A C 1
ATOM 3058 O O . GLU A 1 193 ? 35.29277 -5.88163 -2.09579 1.000 24.24072 189 GLU A O 1
ATOM 3070 N N . SER A 1 194 ? 35.51447 -8.10955 -2.30186 1.000 21.26757 190 SER A N 1
ATOM 3071 C CA . SER A 1 194 ? 34.15221 -8.35291 -1.85647 1.000 23.74046 190 SER A CA 1
ATOM 3072 C C . SER A 1 194 ? 34.01475 -8.03421 -0.38326 1.000 23.21141 190 SER A C 1
ATOM 3073 O O . SER A 1 194 ? 32.98146 -7.48051 0.03906 1.000 27.07840 190 SER A O 1
ATOM 3081 N N . PHE A 1 195 ? 35.02962 -8.37213 0.42998 1.000 21.90020 191 PHE A N 1
ATOM 3082 C CA . PHE A 1 195 ? 34.93658 -8.16236 1.87940 1.000 25.04221 191 PHE A CA 1
ATOM 3083 C C . PHE A 1 195 ? 35.01596 -6.67821 2.24496 1.000 23.91564 191 PHE A C 1
ATOM 3084 O O . PHE A 1 195 ? 34.20626 -6.17908 3.03045 1.000 24.54237 191 PHE A O 1
ATOM 3101 N N . LEU A 1 196 ? 35.98689 -5.93777 1.68221 1.000 22.95431 192 LEU A N 1
ATOM 3102 C CA . LEU A 1 196 ? 36.29207 -4.57418 2.12308 1.000 20.08116 192 LEU A CA 1
ATOM 3103 C C . LEU A 1 196 ? 36.02213 -3.46602 1.09876 1.000 23.04090 192 LEU A C 1
ATOM 3104 O O . LEU A 1 196 ? 36.10596 -2.27286 1.45124 1.000 23.37279 192 LEU A O 1
ATOM 3120 N N . CYS A 1 197 ? 35.63859 -3.81050 -0.14143 1.000 24.42370 193 CYS A N 1
ATOM 3121 C CA . CYS A 1 197 ? 35.34181 -2.85346 -1.21348 1.000 23.84019 193 CYS A CA 1
ATOM 3122 C C . CYS A 1 197 ? 34.01760 -3.30475 -1.86519 1.000 26.17233 193 CYS A C 1
ATOM 3123 O O . CYS A 1 197 ? 33.18327 -4.00369 -1.25753 1.000 27.18246 193 CYS A O 1
ATOM 3131 N N . ASP A 1 198 ? 33.68387 -2.78922 -3.01460 1.000 28.52153 194 ASP A N 1
ATOM 3132 C CA . ASP A 1 198 ? 32.50724 -3.24533 -3.75948 1.000 28.09052 194 ASP A CA 1
ATOM 3133 C C . ASP A 1 198 ? 31.24395 -3.40294 -2.90103 1.000 28.98283 194 ASP A C 1
ATOM 3134 O O . ASP A 1 198 ? 30.52117 -4.40346 -2.95907 1.000 28.37489 194 ASP A O 1
ATOM 3143 N N . THR A 1 199 ? 30.93915 -2.37905 -2.18456 1.000 24.68172 195 THR A N 1
ATOM 3144 C CA . THR A 1 199 ? 29.87071 -2.48053 -1.17560 1.000 21.69354 195 THR A CA 1
ATOM 3145 C C . THR A 1 199 ? 28.49442 -2.43446 -1.82861 1.000 21.80864 195 THR A C 1
ATOM 3146 O O . THR A 1 199 ? 28.33845 -1.92924 -2.94994 1.000 25.04143 195 THR A O 1
ATOM 3157 N N . PRO A 1 200 ? 27.46086 -2.75503 -1.04001 1.000 20.79181 196 PRO A N 1
ATOM 3158 C CA . PRO A 1 200 ? 26.09250 -2.77936 -1.57849 1.000 22.56619 196 PRO A CA 1
ATOM 3159 C C . PRO A 1 200 ? 25.36061 -1.46570 -1.44310 1.000 21.49539 196 PRO A C 1
ATOM 3160 O O . PRO A 1 200 ? 24.12495 -1.41412 -1.55522 1.000 22.65590 196 PRO A O 1
ATOM 3171 N N . PHE A 1 201 ? 26.05683 -0.38571 -1.10979 1.000 22.13843 197 PHE A N 1
ATOM 3172 C CA . PHE A 1 201 ? 25.34607 0.85486 -0.81633 1.000 21.81591 197 PHE A CA 1
ATOM 3173 C C . PHE A 1 201 ? 24.99015 1.61800 -2.10658 1.000 24.31538 197 PHE A C 1
ATOM 3174 O O . PHE A 1 201 ? 25.40941 1.28651 -3.21091 1.000 26.48838 197 PHE A O 1
ATOM 3191 N N . THR A 1 202 ? 24.21320 2.67409 -1.91604 1.000 27.10147 198 THR A N 1
ATOM 3192 C CA . THR A 1 202 ? 23.80588 3.51793 -3.03056 1.000 28.51523 198 THR A CA 1
ATOM 3193 C C . THR A 1 202 ? 25.01531 4.26705 -3.56176 1.000 32.19258 198 THR A C 1
ATOM 3194 O O . THR A 1 202 ? 26.03092 4.45969 -2.87209 1.000 32.06464 198 THR A O 1
ATOM 3205 N N . ASP A 1 203 ? 24.91071 4.70834 -4.81636 1.000 33.76863 199 ASP A N 1
ATOM 3206 C CA . ASP A 1 203 ? 26.06768 5.31860 -5.45998 1.000 35.51557 199 ASP A CA 1
ATOM 3207 C C . ASP A 1 203 ? 26.48331 6.61154 -4.77378 1.000 30.90007 199 ASP A C 1
ATOM 3208 O O . ASP A 1 203 ? 27.67288 6.86469 -4.59542 1.000 32.20996 199 ASP A O 1
ATOM 3217 N N . SER A 1 204 ? 25.52278 7.40314 -4.29397 1.000 33.71827 200 SER A N 1
ATOM 3218 C CA . SER A 1 204 ? 25.88690 8.60854 -3.55342 1.000 31.64101 200 SER A CA 1
ATOM 3219 C C . SER A 1 204 ? 26.63102 8.27221 -2.26494 1.000 38.39027 200 SER A C 1
ATOM 3220 O O . SER A 1 204 ? 27.57820 8.97285 -1.85792 1.000 33.04076 200 SER A O 1
ATOM 3228 N N . GLU A 1 205 ? 26.22161 7.19164 -1.60757 1.000 27.55045 201 GLU A N 1
ATOM 3229 C CA . GLU A 1 205 ? 26.87442 6.80007 -0.37980 1.000 24.67315 201 GLU A CA 1
ATOM 3230 C C . GLU A 1 205 ? 28.28383 6.24814 -0.61673 1.000 26.11444 201 GLU A C 1
ATOM 3231 O O . GLU A 1 205 ? 29.09490 6.24185 0.31859 1.000 32.11711 201 GLU A O 1
ATOM 3243 N N . ILE A 1 206 ? 28.56583 5.71109 -1.78932 1.000 23.23532 202 ILE A N 1
ATOM 3244 C CA . ILE A 1 206 ? 29.91460 5.18877 -2.08760 1.000 22.64833 202 ILE A CA 1
ATOM 3245 C C . ILE A 1 206 ? 30.83742 6.31718 -2.53370 1.000 25.82047 202 ILE A C 1
ATOM 3246 O O . ILE A 1 206 ? 31.93314 6.50328 -1.99781 1.000 27.63373 202 ILE A O 1
ATOM 3262 N N . THR A 1 207 ? 30.37639 7.07314 -3.54933 1.000 28.28053 203 THR A N 1
ATOM 3263 C CA . THR A 1 207 ? 31.21455 8.06288 -4.23774 1.000 29.44736 203 THR A CA 1
ATOM 3264 C C . THR A 1 207 ? 31.18576 9.42025 -3.55442 1.000 26.90116 203 THR A C 1
ATOM 3265 O O . THR A 1 207 ? 32.22050 10.08318 -3.45889 1.000 32.48605 203 THR A O 1
ATOM 3276 N N . GLY A 1 208 ? 30.04486 9.83680 -3.07589 1.000 30.77230 204 GLY A N 1
ATOM 3277 C CA . GLY A 1 208 ? 29.91411 11.11157 -2.41541 1.000 35.68800 204 GLY A CA 1
ATOM 3278 C C . GLY A 1 208 ? 30.25230 12.23873 -3.38265 1.000 33.19883 204 GLY A C 1
ATOM 3279 O O . GLY A 1 208 ? 30.02747 12.15137 -4.61579 1.000 34.50586 204 GLY A O 1
ATOM 3283 N N . THR A 1 209 ? 30.78329 13.30677 -2.80330 1.000 32.77304 205 THR A N 1
ATOM 3284 C CA . THR A 1 209 ? 31.21891 14.47959 -3.55562 1.000 37.48987 205 THR A CA 1
ATOM 3285 C C . THR A 1 209 ? 32.56039 14.92109 -3.01776 1.000 38.04684 205 THR A C 1
ATOM 3286 O O . THR A 1 209 ? 32.94762 14.61348 -1.88829 1.000 35.55883 205 THR A O 1
ATOM 3297 N N . GLU A 1 210 ? 33.25399 15.72384 -3.81829 1.000 37.87446 206 GLU A N 1
ATOM 3298 C CA . GLU A 1 210 ? 34.53868 16.24796 -3.36593 1.000 42.68242 206 GLU A CA 1
ATOM 3299 C C . GLU A 1 210 ? 34.37660 17.05429 -2.08688 1.000 33.31605 206 GLU A C 1
ATOM 3300 O O . GLU A 1 210 ? 35.18040 16.91484 -1.14858 1.000 39.09063 206 GLU A O 1
ATOM 3312 N N . LYS A 1 211 ? 33.31567 17.86492 -1.98615 1.000 38.45054 207 LYS A N 1
ATOM 3313 C CA . LYS A 1 211 ? 33.08688 18.65694 -0.77834 1.000 40.15513 207 LYS A CA 1
ATOM 3314 C C . LYS A 1 211 ? 32.85194 17.76237 0.43073 1.000 39.10664 207 LYS A C 1
ATOM 3315 O O . LYS A 1 211 ? 33.22459 18.09698 1.55883 1.000 34.70048 207 LYS A O 1
ATOM 3334 N N . GLU A 1 212 ? 32.09780 16.68106 0.24733 1.000 41.56783 208 GLU A N 1
ATOM 3335 C CA . GLU A 1 212 ? 31.76795 15.83741 1.39622 1.000 35.73142 208 GLU A CA 1
ATOM 3336 C C . GLU A 1 212 ? 33.01683 15.17303 1.98828 1.000 32.17225 208 GLU A C 1
ATOM 3337 O O . GLU A 1 212 ? 33.14106 15.04616 3.22714 1.000 30.29410 208 GLU A O 1
ATOM 3349 N N . TRP A 1 213 ? 33.91423 14.71520 1.12467 1.000 30.46074 209 TRP A N 1
ATOM 3350 C CA . TRP A 1 213 ? 35.15372 14.12844 1.60583 1.000 26.29563 209 TRP A CA 1
ATOM 3351 C C . TRP A 1 213 ? 36.04906 15.19075 2.23054 1.000 32.22695 209 TRP A C 1
ATOM 3352 O O . TRP A 1 213 ? 36.63712 14.97401 3.28324 1.000 29.91650 209 TRP A O 1
ATOM 3373 N N . GLU A 1 214 ? 36.10378 16.37603 1.61403 1.000 34.90506 210 GLU A N 1
ATOM 3374 C CA . GLU A 1 214 ? 36.84504 17.47923 2.21507 1.000 33.18487 210 GLU A CA 1
ATOM 3375 C C . GLU A 1 214 ? 36.34767 17.77394 3.62910 1.000 29.73235 210 GLU A C 1
ATOM 3376 O O . GLU A 1 214 ? 37.14895 17.89809 4.57100 1.000 34.48120 210 GLU A O 1
ATOM 3388 N N . GLN A 1 215 ? 35.02315 17.86376 3.78906 1.000 30.00705 211 GLN A N 1
ATOM 3389 C CA . GLN A 1 215 ? 34.43542 18.14908 5.08251 1.000 32.97023 211 GLN A CA 1
ATOM 3390 C C . GLN A 1 215 ? 34.78769 17.06497 6.08078 1.000 31.49439 211 GLN A C 1
ATOM 3391 O O . GLN A 1 215 ? 35.17583 17.35101 7.20806 1.000 31.55107 211 GLN A O 1
ATOM 3405 N N . LEU A 1 216 ? 34.69016 15.78577 5.66732 1.000 31.50370 212 LEU A N 1
ATOM 3406 C CA . LEU A 1 216 ? 35.01256 14.71728 6.60666 1.000 28.20553 212 LEU A CA 1
ATOM 3407 C C . LEU A 1 216 ? 36.49468 14.73005 6.97078 1.000 30.91696 212 LEU A C 1
ATOM 3408 O O . LEU A 1 216 ? 36.84091 14.43030 8.11638 1.000 29.48600 212 LEU A O 1
ATOM 3424 N N . ASN A 1 217 ? 37.37267 15.09880 6.02824 1.000 32.03064 213 ASN A N 1
ATOM 3425 C CA . ASN A 1 217 ? 38.80666 15.07663 6.29564 1.000 31.03490 213 ASN A CA 1
ATOM 3426 C C . ASN A 1 217 ? 39.26481 16.25622 7.15350 1.000 34.39309 213 ASN A C 1
ATOM 3427 O O . ASN A 1 217 ? 40.41330 16.26576 7.58732 1.000 35.22447 213 ASN A O 1
ATOM 3438 N N . ASN A 1 218 ? 38.37840 17.18604 7.45688 1.000 32.16588 214 ASN A N 1
ATOM 3439 C CA . ASN A 1 218 ? 38.67420 18.21085 8.46126 1.000 34.18532 214 ASN A CA 1
ATOM 3440 C C . ASN A 1 218 ? 37.92605 17.97491 9.75260 1.000 35.43571 214 ASN A C 1
ATOM 3441 O O . ASN A 1 218 ? 37.62297 18.91863 10.48625 1.000 36.38027 214 ASN A O 1
ATOM 3452 N N . TRP A 1 219 ? 37.63624 16.69926 10.07397 1.000 31.85895 215 TRP A N 1
ATOM 3453 C CA . TRP A 1 219 ? 36.82780 16.43316 11.24622 1.000 27.36703 215 TRP A CA 1
ATOM 3454 C C . TRP A 1 219 ? 37.47111 16.89259 12.56121 1.000 32.59324 215 TRP A C 1
ATOM 3455 O O . TRP A 1 219 ? 36.76125 17.21326 13.51449 1.000 31.22264 215 TRP A O 1
ATOM 3476 N N . HIS A 1 220 ? 38.79918 16.89405 12.64279 1.000 32.54691 216 HIS A N 1
ATOM 3477 C CA . HIS A 1 220 ? 39.46440 17.30665 13.87598 1.000 36.33262 216 HIS A CA 1
ATOM 3478 C C . HIS A 1 220 ? 39.04458 18.70536 14.32809 1.000 35.53981 216 HIS A C 1
ATOM 3479 O O . HIS A 1 220 ? 39.09262 19.01021 15.52723 1.000 37.85738 216 HIS A O 1
ATOM 3493 N N . ASN A 1 221 ? 38.66844 19.57853 13.40104 1.000 37.06059 217 ASN A N 1
ATOM 3494 C CA . ASN A 1 221 ? 38.34211 20.96303 13.75082 1.000 38.43739 217 ASN A CA 1
ATOM 3495 C C . ASN A 1 221 ? 36.84306 21.25459 13.76073 1.000 44.76276 217 ASN A C 1
ATOM 3496 O O . ASN A 1 221 ? 36.44510 22.42730 13.78066 1.000 43.99051 217 ASN A O 1
ATOM 3507 N N . LEU A 1 222 ? 35.99211 20.22602 13.78049 1.000 40.13155 218 LEU A N 1
ATOM 3508 C CA . LEU A 1 222 ? 34.56697 20.46983 13.95565 1.000 43.10481 218 LEU A CA 1
ATOM 3509 C C . LEU A 1 222 ? 34.31617 21.04206 15.35128 1.000 47.43736 218 LEU A C 1
ATOM 3510 O O . LEU A 1 222 ? 34.90806 20.58752 16.33861 1.000 44.83260 218 LEU A O 1
ATOM 3526 N N . GLN A 1 223 ? 33.41140 22.05254 15.43379 1.000 53.50044 219 GLN A N 1
ATOM 3527 C CA . GLN A 1 223 ? 32.98592 22.62188 16.71187 1.000 57.34972 219 GLN A CA 1
ATOM 3528 C C . GLN A 1 223 ? 31.73385 21.92357 17.22511 1.000 55.56816 219 GLN A C 1
ATOM 3529 O O . GLN A 1 223 ? 30.96836 21.34121 16.44570 1.000 47.86469 219 GLN A O 1
ATOM 3543 N N . PRO A 1 224 ? 31.47432 21.96844 18.53145 1.000 55.66541 220 PRO A N 1
ATOM 3544 C CA . PRO A 1 224 ? 30.26394 21.31538 19.04496 1.000 49.43690 220 PRO A CA 1
ATOM 3545 C C . PRO A 1 224 ? 29.01697 21.80494 18.32871 1.000 55.12387 220 PRO A C 1
ATOM 3546 O O . PRO A 1 224 ? 28.83020 23.00076 18.09691 1.000 54.22454 220 PRO A O 1
ATOM 3557 N N . GLY A 1 225 ? 28.16867 20.85907 17.94230 1.000 46.35339 221 GLY A N 1
ATOM 3558 C CA . GLY A 1 225 ? 26.97075 21.14510 17.19868 1.000 52.25951 221 GLY A CA 1
ATOM 3559 C C . GLY A 1 225 ? 27.08868 20.97216 15.69993 1.000 48.53848 221 GLY A C 1
ATOM 3560 O O . GLY A 1 225 ? 26.06381 20.80543 15.03705 1.000 57.45347 221 GLY A O 1
ATOM 3564 N N . GLU A 1 226 ? 28.29787 21.03290 15.14075 1.000 51.14910 222 GLU A N 1
ATOM 3565 C CA . GLU A 1 226 ? 28.40466 20.78108 13.71874 1.000 54.06169 222 GLU A CA 1
ATOM 3566 C C . GLU A 1 226 ? 28.35134 19.27746 13.44585 1.000 51.49769 222 GLU A C 1
ATOM 3567 O O . GLU A 1 226 ? 28.61071 18.42876 14.31288 1.000 46.29002 222 GLU A O 1
ATOM 3579 N N . ARG A 1 227 ? 27.98331 18.96611 12.22514 1.000 47.28981 223 ARG A N 1
ATOM 3580 C CA . ARG A 1 227 ? 27.82576 17.60373 11.75994 1.000 39.87205 223 ARG A CA 1
ATOM 3581 C C . ARG A 1 227 ? 28.56380 17.46932 10.44509 1.000 42.11483 223 ARG A C 1
ATOM 3582 O O . ARG A 1 227 ? 29.14659 18.43034 9.91936 1.000 42.81154 223 ARG A O 1
ATOM 3603 N N . VAL A 1 228 ? 28.53609 16.25287 9.90242 1.000 32.79698 224 VAL A N 1
ATOM 3604 C CA . VAL A 1 228 ? 29.06386 15.98202 8.57436 1.000 31.69238 224 VAL A CA 1
ATOM 3605 C C . VAL A 1 228 ? 27.94038 15.29109 7.83338 1.000 27.25296 224 VAL A C 1
ATOM 3606 O O . VAL A 1 228 ? 27.08803 14.63509 8.44491 1.000 32.01832 224 VAL A O 1
ATOM 3619 N N . THR A 1 229 ? 27.89814 15.48656 6.54731 1.000 31.58335 225 THR A N 1
ATOM 3620 C CA . THR A 1 229 ? 26.86247 14.89472 5.74146 1.000 29.31527 225 THR A CA 1
ATOM 3621 C C . THR A 1 229 ? 27.16106 13.42975 5.39257 1.000 31.23724 225 THR A C 1
ATOM 3622 O O . THR A 1 229 ? 26.24807 12.72781 4.95672 1.000 34.06801 225 THR A O 1
ATOM 3633 N N . LYS A 1 230 ? 28.40021 12.96421 5.56818 1.000 28.14970 226 LYS A N 1
ATOM 3634 C CA . LYS A 1 230 ? 28.74587 11.62943 5.09745 1.000 25.83921 226 LYS A CA 1
ATOM 3635 C C . LYS A 1 230 ? 27.91207 10.53867 5.75678 1.000 25.63912 226 LYS A C 1
ATOM 3636 O O . LYS A 1 230 ? 27.82707 10.42557 6.97770 1.000 25.28345 226 LYS A O 1
ATOM 3655 N N . ASN A 1 231 ? 27.33111 9.67647 4.91071 1.000 27.09841 227 ASN A N 1
ATOM 3656 C CA . ASN A 1 231 ? 26.79015 8.37600 5.32274 1.000 21.96024 227 ASN A CA 1
ATOM 3657 C C . ASN A 1 231 ? 27.31735 7.35761 4.30350 1.000 23.83463 227 ASN A C 1
ATOM 3658 O O . ASN A 1 231 ? 27.65045 7.69451 3.15904 1.000 27.73082 227 ASN A O 1
ATOM 3669 N N . GLY A 1 232 ? 27.35146 6.08755 4.70930 1.000 23.33434 228 GLY A N 1
ATOM 3670 C CA . GLY A 1 232 ? 27.83327 5.06059 3.81253 1.000 23.89269 228 GLY A CA 1
ATOM 3671 C C . GLY A 1 232 ? 29.27472 4.65090 4.10274 1.000 21.79221 228 GLY A C 1
ATOM 3672 O O . GLY A 1 232 ? 29.91324 5.10331 5.07106 1.000 21.05012 228 GLY A O 1
ATOM 3676 N N . PRO A 1 233 ? 29.81531 3.83573 3.23899 1.000 20.93390 229 PRO A N 1
ATOM 3677 C CA . PRO A 1 233 ? 31.13158 3.24392 3.45486 1.000 21.59067 229 PRO A CA 1
ATOM 3678 C C . PRO A 1 233 ? 32.26110 4.19262 3.15841 1.000 20.47887 229 PRO A C 1
ATOM 3679 O O . PRO A 1 233 ? 32.12512 5.13272 2.36745 1.000 23.33657 229 PRO A O 1
ATOM 3690 N N . ALA A 1 234 ? 33.38826 3.91329 3.80853 1.000 20.95179 230 ALA A N 1
ATOM 3691 C CA . ALA A 1 234 ? 34.60925 4.71015 3.62480 1.000 20.60111 230 ALA A CA 1
ATOM 3692 C C . ALA A 1 234 ? 35.81111 3.86942 3.97032 1.000 21.76891 230 ALA A C 1
ATOM 3693 O O . ALA A 1 234 ? 35.75843 2.89564 4.73510 1.000 20.77858 230 ALA A O 1
ATOM 3700 N N . HIS A 1 235 ? 36.91523 4.26752 3.38104 1.000 20.62941 231 HIS A N 1
ATOM 3701 C CA . HIS A 1 235 ? 38.23455 3.84299 3.79472 1.000 21.79009 231 HIS A CA 1
ATOM 3702 C C . HIS A 1 235 ? 38.96703 5.01662 4.45086 1.000 22.97592 231 HIS A C 1
ATOM 3703 O O . HIS A 1 235 ? 38.88135 6.16283 3.96083 1.000 25.89686 231 HIS A O 1
ATOM 3717 N N . GLU A 1 236 ? 39.69483 4.74268 5.51086 1.000 22.86485 232 GLU A N 1
ATOM 3718 C CA . GLU A 1 236 ? 40.60500 5.72716 6.13186 1.000 21.91861 232 GLU A CA 1
ATOM 3719 C C . GLU A 1 236 ? 42.01536 5.13307 5.98700 1.000 20.71410 232 GLU A C 1
ATOM 3720 O O . GLU A 1 236 ? 42.30607 4.06345 6.56535 1.000 22.70471 232 GLU A O 1
ATOM 3732 N N . CYS A 1 237 ? 42.83917 5.79548 5.15481 1.000 26.42370 233 CYS A N 1
ATOM 3733 C CA . CYS A 1 237 ? 44.18855 5.35401 4.81667 1.000 26.60132 233 CYS A CA 1
ATOM 3734 C C . CYS A 1 237 ? 45.14902 6.06955 5.76155 1.000 26.40911 233 CYS A C 1
ATOM 3735 O O . CYS A 1 237 ? 45.08166 7.29419 5.86182 1.000 29.99237 233 CYS A O 1
ATOM 3743 N N . TYR A 1 238 ? 45.99636 5.32070 6.45730 1.000 24.64604 234 TYR A N 1
ATOM 3744 C CA . TYR A 1 238 ? 47.02475 5.88540 7.33025 1.000 25.23280 234 TYR A CA 1
ATOM 3745 C C . TYR A 1 238 ? 48.36516 5.92365 6.56395 1.000 25.21165 234 TYR A C 1
ATOM 3746 O O . TYR A 1 238 ? 48.83477 4.87163 6.16019 1.000 28.11387 234 TYR A O 1
ATOM 3764 N N . TYR A 1 239 ? 48.99756 7.09960 6.50629 1.000 28.39654 235 TYR A N 1
ATOM 3765 C CA . TYR A 1 239 ? 50.27155 7.26724 5.80798 1.000 33.20642 235 TYR A CA 1
ATOM 3766 C C . TYR A 1 239 ? 51.34333 7.74473 6.76943 1.000 28.00235 235 TYR A C 1
ATOM 3767 O O . TYR A 1 239 ? 51.12663 8.71112 7.50957 1.000 34.15586 235 TYR A O 1
ATOM 3785 N N . HIS A 1 240 ? 52.49014 7.06133 6.75973 1.000 33.78592 236 HIS A N 1
ATOM 3786 C CA . HIS A 1 240 ? 53.67490 7.46806 7.49966 1.000 34.08869 236 HIS A CA 1
ATOM 3787 C C . HIS A 1 240 ? 54.75202 7.77392 6.45830 1.000 39.00537 236 HIS A C 1
ATOM 3788 O O . HIS A 1 240 ? 55.19373 6.86658 5.74295 1.000 35.44757 236 HIS A O 1
ATOM 3802 N N . ASN A 1 241 ? 55.12023 9.05180 6.34523 1.000 37.59744 237 ASN A N 1
ATOM 3803 C CA . ASN A 1 241 ? 56.02692 9.53541 5.29316 1.000 41.29581 237 ASN A CA 1
ATOM 3804 C C . ASN A 1 241 ? 55.62871 9.01388 3.91983 1.000 47.32584 237 ASN A C 1
ATOM 3805 O O . ASN A 1 241 ? 56.45846 8.53803 3.15140 1.000 45.85096 237 ASN A O 1
ATOM 3816 N N . GLY A 1 242 ? 54.32709 9.08724 3.61918 1.000 41.93039 238 GLY A N 1
ATOM 3817 C CA . GLY A 1 242 ? 53.80466 8.72567 2.32227 1.000 36.14769 238 GLY A CA 1
ATOM 3818 C C . GLY A 1 242 ? 53.59162 7.24323 2.07890 1.000 40.45474 238 GLY A C 1
ATOM 3819 O O . GLY A 1 242 ? 53.10323 6.87425 0.99604 1.000 46.95848 238 GLY A O 1
ATOM 3823 N N . LYS A 1 243 ? 53.93079 6.37922 3.03434 1.000 33.96084 239 LYS A N 1
ATOM 3824 C CA . LYS A 1 243 ? 53.77032 4.94469 2.88820 1.000 34.09991 239 LYS A CA 1
ATOM 3825 C C . LYS A 1 243 ? 52.45956 4.52902 3.57933 1.000 27.92661 239 LYS A C 1
ATOM 3826 O O . LYS A 1 243 ? 52.18035 4.99001 4.69147 1.000 31.81261 239 LYS A O 1
ATOM 3845 N N . LEU A 1 244 ? 51.65947 3.70350 2.89905 1.000 31.52297 240 LEU A N 1
ATOM 3846 C CA . LEU A 1 244 ? 50.40966 3.22147 3.51365 1.000 28.77644 240 LEU A CA 1
ATOM 3847 C C . LEU A 1 244 ? 50.76602 2.23175 4.60547 1.000 27.61024 240 LEU A C 1
ATOM 3848 O O . LEU A 1 244 ? 51.21826 1.11476 4.30124 1.000 33.19990 240 LEU A O 1
ATOM 3864 N N . ILE A 1 245 ? 50.46835 2.57465 5.87866 1.000 27.57925 241 ILE A N 1
ATOM 3865 C CA . ILE A 1 245 ? 50.78860 1.70247 7.00025 1.000 27.75520 241 ILE A CA 1
ATOM 3866 C C . ILE A 1 245 ? 49.55768 1.12280 7.66780 1.000 26.70400 241 ILE A C 1
ATOM 3867 O O . ILE A 1 245 ? 49.69658 0.17507 8.44181 1.000 26.51712 241 ILE A O 1
ATOM 3883 N N . ALA A 1 246 ? 48.36561 1.58007 7.28446 1.000 27.29764 242 ALA A N 1
ATOM 3884 C CA . ALA A 1 246 ? 47.15700 0.99671 7.88222 1.000 23.27904 242 ALA A CA 1
ATOM 3885 C C . ALA A 1 246 ? 45.95297 1.44171 7.07910 1.000 22.40799 242 ALA A C 1
ATOM 3886 O O . ALA A 1 246 ? 45.95665 2.46331 6.39836 1.000 23.94683 242 ALA A O 1
ATOM 3893 N N . LEU A 1 247 ? 44.89243 0.63933 7.16731 1.000 23.66839 243 LEU A N 1
ATOM 3894 C CA . LEU A 1 247 ? 43.65372 0.92672 6.47611 1.000 22.74107 243 LEU A CA 1
ATOM 3895 C C . LEU A 1 247 ? 42.48472 0.55587 7.40218 1.000 21.34483 243 LEU A C 1
ATOM 3896 O O . LEU A 1 247 ? 42.37336 -0.60215 7.79773 1.000 21.47293 243 LEU A O 1
ATOM 3912 N N . SER A 1 248 ? 41.61984 1.53329 7.65609 1.000 22.39081 244 SER A N 1
ATOM 3913 C CA . SER A 1 248 ? 40.39211 1.29611 8.42974 1.000 20.87326 244 SER A CA 1
ATOM 3914 C C . SER A 1 248 ? 39.25031 1.29486 7.43813 1.000 21.12520 244 SER A C 1
ATOM 3915 O O . SER A 1 248 ? 39.13936 2.18777 6.57819 1.000 22.91720 244 SER A O 1
ATOM 3923 N N . VAL A 1 249 ? 38.37174 0.31090 7.52627 1.000 20.78831 245 VAL A N 1
ATOM 3924 C CA . VAL A 1 249 ? 37.20894 0.27459 6.69654 1.000 18.74271 245 VAL A CA 1
ATOM 3925 C C . VAL A 1 249 ? 36.02347 0.52487 7.62521 1.000 19.58886 245 VAL A C 1
ATOM 3926 O O . VAL A 1 249 ? 35.82675 -0.21266 8.59254 1.000 19.64608 245 VAL A O 1
ATOM 3939 N N . LEU A 1 250 ? 35.27163 1.54951 7.33296 1.000 20.05380 246 LEU A N 1
ATOM 3940 C CA . LEU A 1 250 ? 34.25978 2.13917 8.22596 1.000 20.68994 246 LEU A CA 1
ATOM 3941 C C . LEU A 1 250 ? 32.98520 2.37366 7.48144 1.000 21.17830 246 LEU A C 1
ATOM 3942 O O . LEU A 1 250 ? 32.99894 2.74822 6.30137 1.000 24.95270 246 LEU A O 1
ATOM 3958 N N . ASP A 1 251 ? 31.87262 2.15220 8.16167 1.000 20.03106 247 ASP A N 1
ATOM 3959 C CA . ASP A 1 251 ? 30.55636 2.50924 7.65671 1.000 19.46447 247 ASP A CA 1
ATOM 3960 C C . ASP A 1 251 ? 29.99430 3.65074 8.49176 1.000 19.59826 247 ASP A C 1
ATOM 3961 O O . ASP A 1 251 ? 29.86586 3.51051 9.71824 1.000 22.56026 247 ASP A O 1
ATOM 3970 N N . PHE A 1 252 ? 29.63112 4.76396 7.83614 1.000 20.14583 248 PHE A N 1
ATOM 3971 C CA . PHE A 1 252 ? 29.00055 5.90049 8.49584 1.000 22.05000 248 PHE A CA 1
ATOM 3972 C C . PHE A 1 252 ? 27.47553 5.71819 8.44079 1.000 20.65338 248 PHE A C 1
ATOM 3973 O O . PHE A 1 252 ? 26.89557 5.49704 7.35399 1.000 22.77592 248 PHE A O 1
ATOM 3990 N N . LEU A 1 253 ? 26.87590 5.73476 9.60228 1.000 19.99007 249 LEU A N 1
ATOM 3991 C CA . LEU A 1 253 ? 25.43788 5.50958 9.79289 1.000 22.78443 249 LEU A CA 1
ATOM 3992 C C . LEU A 1 253 ? 24.84537 6.74034 10.41580 1.000 24.86007 249 LEU A C 1
ATOM 3993 O O . LEU A 1 253 ? 25.52329 7.46913 11.13623 1.000 23.65814 249 LEU A O 1
ATOM 4009 N N . PRO A 1 254 ? 23.55615 6.94727 10.28811 1.000 22.51693 250 PRO A N 1
ATOM 4010 C CA . PRO A 1 254 ? 22.99509 8.10705 11.02024 1.000 24.96052 250 PRO A CA 1
ATOM 4011 C C . PRO A 1 254 ? 23.27481 8.05163 12.49232 1.000 26.29860 250 PRO A C 1
ATOM 4012 O O . PRO A 1 254 ? 23.49423 9.11016 13.11331 1.000 27.71430 250 PRO A O 1
ATOM 4023 N N . SER A 1 255 ? 23.31144 6.85647 13.11737 1.000 23.66558 251 SER A N 1
ATOM 4024 C CA . SER A 1 255 ? 23.54063 6.73639 14.54669 1.000 24.27778 251 SER A CA 1
ATOM 4025 C C . SER A 1 255 ? 25.02301 6.63282 14.94524 1.000 22.38441 251 SER A C 1
ATOM 4026 O O . SER A 1 255 ? 25.31398 6.50734 16.12137 1.000 25.55495 251 SER A O 1
ATOM 4034 N N . GLY A 1 256 ? 25.95498 6.70164 14.01257 1.000 23.03283 252 GLY A N 1
ATOM 4035 C CA . GLY A 1 256 ? 27.36583 6.59476 14.42847 1.000 24.81588 252 GLY A CA 1
ATOM 4036 C C . GLY A 1 256 ? 28.18239 5.92642 13.32973 1.000 22.47767 252 GLY A C 1
ATOM 4037 O O . GLY A 1 256 ? 27.97903 6.15911 12.15668 1.000 23.58481 252 GLY A O 1
ATOM 4041 N N . VAL A 1 257 ? 29.25194 5.31203 13.75788 1.000 19.35277 253 VAL A N 1
ATOM 4042 C CA . VAL A 1 257 ? 30.24249 4.73126 12.85050 1.000 20.27036 253 VAL A CA 1
ATOM 4043 C C . VAL A 1 257 ? 30.38449 3.26586 13.24276 1.000 18.42966 253 VAL A C 1
ATOM 4044 O O . VAL A 1 257 ? 30.52417 2.92763 14.42362 1.000 21.94457 253 VAL A O 1
ATOM 4057 N N . SER A 1 258 ? 30.37138 2.38543 12.22295 1.000 18.77102 254 SER A N 1
ATOM 4058 C CA . SER A 1 258 ? 30.66250 0.96163 12.40738 1.000 17.88390 254 SER A CA 1
ATOM 4059 C C . SER A 1 258 ? 32.02213 0.63100 11.80890 1.000 17.19539 254 SER A C 1
ATOM 4060 O O . SER A 1 258 ? 32.29046 0.92461 10.62087 1.000 20.43069 254 SER A O 1
ATOM 4068 N N . SER A 1 259 ? 32.86568 0.02471 12.63308 1.000 18.20151 255 SER A N 1
ATOM 4069 C CA . SER A 1 259 ? 34.13114 -0.55191 12.17723 1.000 18.00821 255 SER A CA 1
ATOM 4070 C C . SER A 1 259 ? 33.90340 -1.86581 11.47056 1.000 20.73278 255 SER A C 1
ATOM 4071 O O . SER A 1 259 ? 33.45903 -2.84893 12.05914 1.000 20.72343 255 SER A O 1
ATOM 4079 N N . VAL A 1 260 ? 34.25235 -1.92885 10.19450 1.000 19.29859 256 VAL A N 1
ATOM 4080 C CA . VAL A 1 260 ? 34.17581 -3.16561 9.43001 1.000 18.13955 256 VAL A CA 1
ATOM 4081 C C . VAL A 1 260 ? 35.40726 -4.01584 9.64929 1.000 18.60151 256 VAL A C 1
ATOM 4082 O O . VAL A 1 260 ? 35.30576 -5.22156 9.89727 1.000 20.26710 256 VAL A O 1
ATOM 4095 N N . TYR A 1 261 ? 36.58199 -3.40884 9.52940 1.000 20.82415 257 TYR A N 1
ATOM 4096 C CA . TYR A 1 261 ? 37.83687 -4.13720 9.62029 1.000 18.83241 257 TYR A CA 1
ATOM 4097 C C . TYR A 1 261 ? 38.95002 -3.12213 9.72903 1.000 19.26065 257 TYR A C 1
ATOM 4098 O O . TYR A 1 261 ? 38.80584 -1.98164 9.30779 1.000 20.75108 257 TYR A O 1
ATOM 4116 N N . PHE A 1 262 ? 40.09378 -3.55625 10.23521 1.000 21.25765 258 PHE A N 1
ATOM 4117 C CA . PHE A 1 262 ? 41.25298 -2.70106 10.36164 1.000 21.96932 258 PHE A CA 1
ATOM 4118 C C . PHE A 1 262 ? 42.49016 -3.54755 10.07479 1.000 21.52841 258 PHE A C 1
ATOM 4119 O O . PHE A 1 262 ? 42.65013 -4.63163 10.63233 1.000 24.11112 258 PHE A O 1
ATOM 4136 N N . ILE A 1 263 ? 43.35478 -3.04768 9.15207 1.000 21.41206 259 ILE A N 1
ATOM 4137 C CA . ILE A 1 263 ? 44.57411 -3.78199 8.82235 1.000 25.41621 259 ILE A CA 1
ATOM 4138 C C . ILE A 1 263 ? 45.71724 -2.81324 9.02830 1.000 25.39284 259 ILE A C 1
ATOM 4139 O O . ILE A 1 263 ? 45.56008 -1.60016 8.90874 1.000 23.79843 259 ILE A O 1
ATOM 4155 N N . TRP A 1 264 ? 46.90838 -3.34866 9.34189 1.000 26.55741 260 TRP A N 1
ATOM 4156 C CA . TRP A 1 264 ? 48.05040 -2.47841 9.50408 1.000 28.58060 260 TRP A CA 1
ATOM 4157 C C . TRP A 1 264 ? 49.30481 -3.27760 9.13240 1.000 27.13073 260 TRP A C 1
ATOM 4158 O O . TRP A 1 264 ? 49.29297 -4.50898 9.08973 1.000 25.94605 260 TRP A O 1
ATOM 4179 N N . ASP A 1 265 ? 50.35004 -2.52314 8.84261 1.000 31.16198 261 ASP A N 1
ATOM 4180 C CA . ASP A 1 265 ? 51.64379 -3.05221 8.41114 1.000 31.80536 261 ASP A CA 1
ATOM 4181 C C . ASP A 1 265 ? 52.35491 -3.75615 9.56894 1.000 29.03213 261 ASP A C 1
ATOM 4182 O O . ASP A 1 265 ? 52.73857 -3.11004 10.54740 1.000 30.45852 261 ASP A O 1
ATOM 4191 N N . PRO A 1 266 ? 52.58097 -5.04794 9.47519 1.000 32.47154 262 PRO A N 1
ATOM 4192 C CA . PRO A 1 266 ? 53.15806 -5.75901 10.62503 1.000 33.31533 262 PRO A CA 1
ATOM 4193 C C . PRO A 1 266 ? 54.46628 -5.17794 11.14611 1.000 36.10938 262 PRO A C 1
ATOM 4194 O O . PRO A 1 266 ? 54.81580 -5.39636 12.30069 1.000 34.55296 262 PRO A O 1
ATOM 4205 N N . ASP A 1 267 ? 55.19514 -4.40877 10.33347 1.000 36.10162 263 ASP A N 1
ATOM 4206 C CA . ASP A 1 267 ? 56.41046 -3.77568 10.84059 1.000 38.47006 263 ASP A CA 1
ATOM 4207 C C . ASP A 1 267 ? 56.13330 -2.75491 11.91913 1.000 42.64852 263 ASP A C 1
ATOM 4208 O O . ASP A 1 267 ? 57.05255 -2.36891 12.65514 1.000 36.94297 263 ASP A O 1
ATOM 4217 N N . TYR A 1 268 ? 54.88867 -2.27877 12.01138 1.000 32.75893 264 TYR A N 1
ATOM 4218 C CA . TYR A 1 268 ? 54.50129 -1.22700 12.93334 1.000 33.01372 264 TYR A CA 1
ATOM 4219 C C . TYR A 1 268 ? 53.84244 -1.79940 14.18694 1.000 34.09275 264 TYR A C 1
ATOM 4220 O O . TYR A 1 268 ? 53.05399 -1.11625 14.85704 1.000 34.23946 264 TYR A O 1
ATOM 4238 N N . TYR A 1 269 ? 54.18254 -3.02742 14.54192 1.000 31.96110 265 TYR A N 1
ATOM 4239 C CA . TYR A 1 269 ? 53.60653 -3.64007 15.74735 1.000 37.64481 265 TYR A CA 1
ATOM 4240 C C . TYR A 1 269 ? 53.79072 -2.76241 16.97934 1.000 37.15027 265 TYR A C 1
ATOM 4241 O O . TYR A 1 269 ? 52.91002 -2.73325 17.85193 1.000 35.60737 265 TYR A O 1
ATOM 4259 N N . ASP A 1 270 ? 54.89244 -2.00537 17.05911 1.000 36.72567 266 ASP A N 1
ATOM 4260 C CA . ASP A 1 270 ? 55.19172 -1.18019 18.22569 1.000 38.12398 266 ASP A CA 1
ATOM 4261 C C . ASP A 1 270 ? 54.25610 0.01057 18.39728 1.000 42.43637 266 ASP A C 1
ATOM 4262 O O . ASP A 1 270 ? 54.24525 0.61465 19.48002 1.000 39.30386 266 ASP A O 1
ATOM 4271 N N . TRP A 1 271 ? 53.47056 0.37142 17.35700 1.000 35.55885 267 TRP A N 1
ATOM 4272 C CA . TRP A 1 271 ? 52.60465 1.53488 17.38905 1.000 34.17488 267 TRP A CA 1
ATOM 4273 C C . TRP A 1 271 ? 51.20237 1.24079 17.95973 1.000 28.77522 267 TRP A C 1
ATOM 4274 O O . TRP A 1 271 ? 50.43584 2.20409 18.10154 1.000 30.27789 267 TRP A O 1
ATOM 4295 N N . SER A 1 272 ? 50.88160 -0.01637 18.21994 1.000 28.80765 268 SER A N 1
ATOM 4296 C CA . SER A 1 272 ? 49.60562 -0.40753 18.84866 1.000 28.47942 268 SER A CA 1
ATOM 4297 C C . SER A 1 272 ? 48.43491 0.15968 18.05754 1.000 28.66262 268 SER A C 1
ATOM 4298 O O . SER A 1 272 ? 47.58926 0.87649 18.58407 1.000 27.79757 268 SER A O 1
ATOM 4306 N N . LEU A 1 273 ? 48.49731 -0.01477 16.74408 1.000 29.00634 269 LEU A N 1
ATOM 4307 C CA . LEU A 1 273 ? 47.55838 0.65461 15.86872 1.000 27.70257 269 LEU A CA 1
ATOM 4308 C C . LEU A 1 273 ? 46.13229 0.15943 16.06952 1.000 25.33033 269 LEU A C 1
ATOM 4309 O O . LEU A 1 273 ? 45.20506 0.93317 15.77460 1.000 27.60935 269 LEU A O 1
ATOM 4325 N N . GLY A 1 274 ? 45.93957 -1.06034 16.54955 1.000 25.77572 270 GLY A N 1
ATOM 4326 C CA . GLY A 1 274 ? 44.57646 -1.48764 16.91172 1.000 29.68671 270 GLY A CA 1
ATOM 4327 C C . GLY A 1 274 ? 43.93573 -0.55637 17.92042 1.000 27.97532 270 GLY A C 1
ATOM 4328 O O . GLY A 1 274 ? 42.77694 -0.11424 17.76069 1.000 28.45699 270 GLY A O 1
ATOM 4332 N N . LYS A 1 275 ? 44.65929 -0.23627 18.98403 1.000 26.08741 271 LYS A N 1
ATOM 4333 C CA . LYS A 1 275 ? 44.09194 0.62425 20.01360 1.000 24.14857 271 LYS A CA 1
ATOM 4334 C C . LYS A 1 275 ? 43.96182 2.0451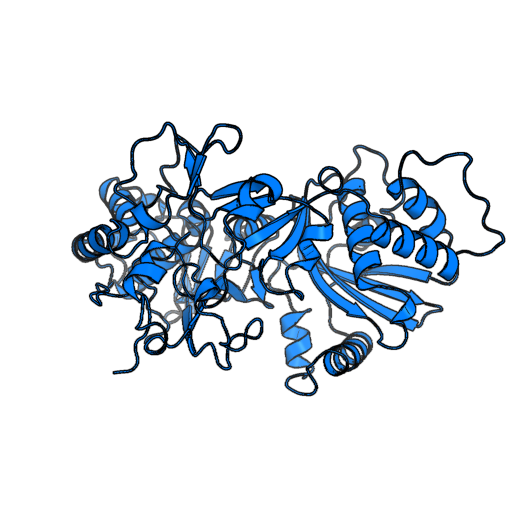0 19.53413 1.000 26.81380 271 LYS A C 1
ATOM 4335 O O . LYS A 1 275 ? 42.95274 2.69543 19.78584 1.000 24.50531 271 LYS A O 1
ATOM 4354 N N . VAL A 1 276 ? 45.01734 2.57627 18.89521 1.000 24.54027 272 VAL A N 1
ATOM 4355 C CA . VAL A 1 276 ? 45.00080 3.95504 18.44160 1.000 28.04632 272 VAL A CA 1
ATOM 4356 C C . VAL A 1 276 ? 43.83541 4.17332 17.48207 1.000 23.75606 272 VAL A C 1
ATOM 4357 O O . VAL A 1 276 ? 43.15030 5.17744 17.55654 1.000 24.79811 272 VAL A O 1
ATOM 4370 N N . SER A 1 277 ? 43.65545 3.26198 16.52684 1.000 24.52331 273 SER A N 1
ATOM 4371 C CA . SER A 1 277 ? 42.57139 3.48115 15.52773 1.000 24.35530 273 SER A CA 1
ATOM 4372 C C . SER A 1 277 ? 41.18346 3.47825 16.19412 1.000 23.84019 273 SER A C 1
ATOM 4373 O O . SER A 1 277 ? 40.33611 4.29542 15.84920 1.000 22.66722 273 SER A O 1
ATOM 4381 N N . ALA A 1 278 ? 40.96663 2.59192 17.13958 1.000 22.02544 274 ALA A N 1
ATOM 4382 C CA . ALA A 1 278 ? 39.68286 2.58015 17.88965 1.000 22.36556 274 ALA A CA 1
ATOM 4383 C C . ALA A 1 278 ? 39.48087 3.88663 18.61013 1.000 23.52825 274 ALA A C 1
ATOM 4384 O O . ALA A 1 278 ? 38.39269 4.44477 18.59347 1.000 22.96424 274 ALA A O 1
ATOM 4391 N N . LEU A 1 279 ? 40.51288 4.40417 19.27713 1.000 25.22035 275 LEU A N 1
ATOM 4392 C CA . LEU A 1 279 ? 40.35371 5.68024 19.95361 1.000 20.98712 275 LEU A CA 1
ATOM 4393 C C . LEU A 1 279 ? 40.15284 6.83041 18.99175 1.000 23.95537 275 LEU A C 1
ATOM 4394 O O . LEU A 1 279 ? 39.32086 7.71570 19.23494 1.000 24.43673 275 LEU A O 1
ATOM 4410 N N . ARG A 1 280 ? 40.87554 6.85083 17.86286 1.000 23.20641 276 ARG A N 1
ATOM 4411 C CA . ARG A 1 280 ? 40.60599 7.89349 16.91720 1.000 24.61061 276 ARG A CA 1
ATOM 4412 C C . ARG A 1 280 ? 39.16415 7.82825 16.42844 1.000 23.12850 276 ARG A C 1
ATOM 4413 O O . ARG A 1 280 ? 38.55982 8.86036 16.13402 1.000 23.18544 276 ARG A O 1
ATOM 4434 N N . GLU A 1 281 ? 38.65445 6.61381 16.23111 1.000 24.11459 277 GLU A N 1
ATOM 4435 C CA . GLU A 1 281 ? 37.27342 6.50433 15.72694 1.000 21.71816 277 GLU A CA 1
ATOM 4436 C C . GLU A 1 281 ? 36.26442 6.91536 16.79928 1.000 23.95565 277 GLU A C 1
ATOM 4437 O O . GLU A 1 281 ? 35.22225 7.48661 16.44601 1.000 23.26713 277 GLU A O 1
ATOM 4449 N N . LEU A 1 282 ? 36.57302 6.67146 18.06662 1.000 23.09837 278 LEU A N 1
ATOM 4450 C CA . LEU A 1 282 ? 35.72065 7.19258 19.15757 1.000 24.20201 278 LEU A CA 1
ATOM 4451 C C . LEU A 1 282 ? 35.74694 8.71076 19.18130 1.000 24.81767 278 LEU A C 1
ATOM 4452 O O . LEU A 1 282 ? 34.70035 9.35843 19.30685 1.000 24.01424 278 LEU A O 1
ATOM 4468 N N . ALA A 1 283 ? 36.92967 9.30552 18.98254 1.000 23.17606 279 ALA A N 1
ATOM 4469 C CA . ALA A 1 283 ? 36.98692 10.76123 18.84486 1.000 26.14280 279 ALA A CA 1
ATOM 4470 C C . ALA A 1 283 ? 36.18989 11.26015 17.65326 1.000 25.53821 279 ALA A C 1
ATOM 4471 O O . ALA A 1 283 ? 35.50373 12.27397 17.73372 1.000 25.51486 279 ALA A O 1
ATOM 4478 N N . LEU A 1 284 ? 36.28778 10.56112 16.51137 1.000 22.82932 280 LEU A N 1
ATOM 4479 C CA . LEU A 1 284 ? 35.55619 10.96751 15.30964 1.000 26.30145 280 LEU A CA 1
ATOM 4480 C C . LEU A 1 284 ? 34.04822 10.96569 15.58802 1.000 25.28379 280 LEU A C 1
ATOM 4481 O O . LEU A 1 284 ? 33.32757 11.89218 15.24370 1.000 24.51005 280 LEU A O 1
ATOM 4497 N N . VAL A 1 285 ? 33.56737 9.91643 16.19499 1.000 22.95045 281 VAL A N 1
ATOM 4498 C CA . VAL A 1 285 ? 32.12868 9.82048 16.45903 1.000 26.05040 281 VAL A CA 1
ATOM 4499 C C . VAL A 1 285 ? 31.69382 11.00231 17.30565 1.000 27.54227 281 VAL A C 1
ATOM 4500 O O . VAL A 1 285 ? 30.65496 11.61259 17.04567 1.000 26.95032 281 VAL A O 1
ATOM 4513 N N . SER A 1 286 ? 32.50639 11.34980 18.31022 1.000 26.89277 282 SER A N 1
ATOM 4514 C CA . SER A 1 286 ? 32.20048 12.48210 19.18915 1.000 27.82076 282 SER A CA 1
ATOM 4515 C C . SER A 1 286 ? 32.21073 13.79699 18.42193 1.000 28.60800 282 SER A C 1
ATOM 4516 O O . SER A 1 286 ? 31.28036 14.60118 18.54916 1.000 29.84245 282 SER A O 1
ATOM 4524 N N . LYS A 1 287 ? 33.22458 14.01145 17.58653 1.000 27.73819 283 LYS A N 1
ATOM 4525 C CA . LYS A 1 287 ? 33.34724 15.25519 16.82478 1.000 28.09149 283 LYS A CA 1
ATOM 4526 C C . LYS A 1 287 ? 32.24544 15.42894 15.79476 1.000 33.45304 283 LYS A C 1
ATOM 4527 O O . LYS A 1 287 ? 31.81882 16.56124 15.51191 1.000 31.19311 283 LYS A O 1
ATOM 4546 N N . ILE A 1 288 ? 31.80083 14.34508 15.13387 1.000 27.28760 284 ILE A N 1
ATOM 4547 C CA . ILE A 1 288 ? 30.71518 14.52926 14.16780 1.000 26.58627 284 ILE A CA 1
ATOM 4548 C C . ILE A 1 288 ? 29.32730 14.52040 14.80892 1.000 28.69716 284 ILE A C 1
ATOM 4549 O O . ILE A 1 288 ? 28.32508 14.62600 14.08832 1.000 30.19299 284 ILE A O 1
ATOM 4565 N N . GLY A 1 289 ? 29.23791 14.40139 16.12237 1.000 28.23443 285 GLY A N 1
ATOM 4566 C CA . GLY A 1 289 ? 27.97142 14.54729 16.80921 1.000 31.84509 285 GLY A CA 1
ATOM 4567 C C . GLY A 1 289 ? 27.00004 13.40028 16.64001 1.000 30.54704 285 GLY A C 1
ATOM 4568 O O . GLY A 1 289 ? 25.79900 13.60888 16.65937 1.000 30.16283 285 GLY A O 1
ATOM 4572 N N . ARG A 1 290 ? 27.49229 12.19182 16.44410 1.000 26.42284 286 ARG A N 1
ATOM 4573 C CA . ARG A 1 290 ? 26.61589 11.05333 16.38754 1.000 26.49728 286 ARG A CA 1
ATOM 4574 C C . ARG A 1 290 ? 26.84435 10.18990 17.61000 1.000 22.98475 286 ARG A C 1
ATOM 4575 O O . ARG A 1 290 ? 27.85831 10.32210 18.29750 1.000 28.40157 286 ARG A O 1
ATOM 4596 N N . PRO A 1 291 ? 25.89444 9.36383 17.97265 1.000 23.04021 287 PRO A N 1
ATOM 4597 C CA . PRO A 1 291 ? 25.91771 8.80706 19.30786 1.000 21.04125 287 PRO A CA 1
ATOM 4598 C C . PRO A 1 291 ? 26.69530 7.54908 19.59061 1.000 19.91647 287 PRO A C 1
ATOM 4599 O O . PRO A 1 291 ? 27.03297 7.29650 20.73604 1.000 24.73045 287 PRO A O 1
ATOM 4610 N N . TYR A 1 292 ? 26.97305 6.70580 18.55494 1.000 21.15234 288 TYR A N 1
ATOM 4611 C CA . TYR A 1 292 ? 27.52358 5.40268 18.84481 1.000 19.75509 288 TYR A CA 1
ATOM 4612 C C . TYR A 1 292 ? 28.64759 4.95564 17.88975 1.000 19.74274 288 TYR A C 1
ATOM 4613 O O . TYR A 1 292 ? 28.69094 5.28809 16.69973 1.000 20.32318 288 TYR A O 1
ATOM 4631 N N . TYR A 1 293 ? 29.54979 4.16182 18.46509 1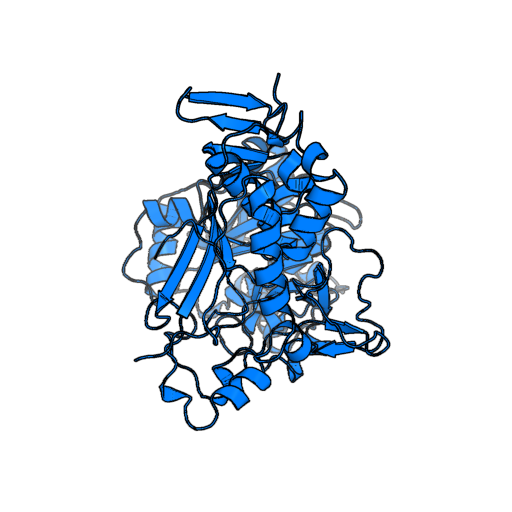.000 19.60977 289 TYR A N 1
ATOM 4632 C CA . TYR A 1 293 ? 30.63989 3.50306 17.74027 1.000 20.36389 289 TYR A CA 1
ATOM 4633 C C . TYR A 1 293 ? 30.38568 2.01245 17.86286 1.000 19.43142 289 TYR A C 1
ATOM 4634 O O . TYR A 1 293 ? 30.29013 1.47274 18.97844 1.000 20.82547 289 TYR A O 1
ATOM 4652 N N . TYR A 1 294 ? 30.20384 1.33695 16.71644 1.000 18.98118 290 TYR A N 1
ATOM 4653 C CA . TYR A 1 294 ? 29.90876 -0.06947 16.67370 1.000 19.76592 290 TYR A CA 1
ATOM 4654 C C . TYR A 1 294 ? 31.13296 -0.88320 16.30464 1.000 20.63644 290 TYR A C 1
ATOM 4655 O O . TYR A 1 294 ? 31.64494 -0.78495 15.18456 1.000 21.31857 290 TYR A O 1
ATOM 4673 N N . LEU A 1 295 ? 31.52627 -1.76537 17.18889 1.000 19.30421 291 LEU A N 1
ATOM 4674 C CA . LEU A 1 295 ? 32.73906 -2.59489 16.96308 1.000 20.19073 291 LEU A CA 1
ATOM 4675 C C . LEU A 1 295 ? 32.40394 -3.99536 16.49352 1.000 18.72198 291 LEU A C 1
ATOM 4676 O O . LEU A 1 295 ? 33.31397 -4.81359 16.25923 1.000 24.99174 291 LEU A O 1
ATOM 4692 N N . GLY A 1 296 ? 31.12868 -4.28846 16.24729 1.000 18.97619 292 GLY A N 1
ATOM 4693 C CA . GLY A 1 296 ? 30.73326 -5.57003 15.73077 1.000 19.03291 292 GLY A CA 1
ATOM 4694 C C . GLY A 1 296 ? 30.18810 -6.48827 16.77744 1.000 20.77110 292 GLY A C 1
ATOM 4695 O O . GLY A 1 296 ? 29.34603 -6.08781 17.56944 1.000 20.27561 292 GLY A O 1
ATOM 4699 N N . TYR A 1 297 ? 30.66970 -7.73263 16.77798 1.000 19.41099 293 TYR A N 1
ATOM 4700 C CA . TYR A 1 297 ? 30.23500 -8.70378 17.73283 1.000 16.70275 293 TYR A CA 1
ATOM 4701 C C . TYR A 1 297 ? 31.20863 -8.86674 18.91003 1.000 19.94446 293 TYR A C 1
ATOM 4702 O O . TYR A 1 297 ? 32.42831 -8.88380 18.73692 1.000 21.31998 293 TYR A O 1
ATOM 4720 N N . TYR A 1 298 ? 30.64150 -9.05164 20.08192 1.000 19.33153 294 TYR A N 1
ATOM 4721 C CA . TYR A 1 298 ? 31.35128 -9.30519 21.33351 1.000 19.39213 294 TYR A CA 1
ATOM 4722 C C . TYR A 1 298 ? 31.09768 -10.75917 21.69748 1.000 19.58163 294 TYR A C 1
ATOM 4723 O O . TYR A 1 298 ? 29.94464 -11.24358 21.68119 1.000 20.46280 294 TYR A O 1
ATOM 4741 N N . ILE A 1 299 ? 32.15623 -11.49792 21.99904 1.000 18.69671 295 ILE A N 1
ATOM 4742 C CA . ILE A 1 299 ? 32.06165 -12.87527 22.49255 1.000 18.35495 295 ILE A CA 1
ATOM 4743 C C . ILE A 1 299 ? 32.84406 -12.88665 23.81555 1.000 23.33557 295 ILE A C 1
ATOM 4744 O O . ILE A 1 299 ? 34.05826 -12.67328 23.79067 1.000 22.89028 295 ILE A O 1
ATOM 4760 N N . ASP A 1 300 ? 32.15163 -13.14930 24.93072 1.000 21.86743 296 ASP A N 1
ATOM 4761 C CA . ASP A 1 300 ? 32.78709 -12.99846 26.23988 1.000 21.94223 296 ASP A CA 1
ATOM 4762 C C . ASP A 1 300 ? 33.97628 -13.93049 26.39778 1.000 28.17492 296 ASP A C 1
ATOM 4763 O O . ASP A 1 300 ? 34.96333 -13.52998 27.00849 1.000 26.77887 296 ASP A O 1
ATOM 4772 N N . ASP A 1 301 ? 33.90053 -15.15588 25.89610 1.000 23.71723 297 ASP A N 1
ATOM 4773 C CA . ASP A 1 301 ? 34.98550 -16.12381 26.07698 1.000 26.65906 297 ASP A CA 1
ATOM 4774 C C . ASP A 1 301 ? 35.99896 -16.16097 24.95071 1.000 30.57289 297 ASP A C 1
ATOM 4775 O O . ASP A 1 301 ? 36.81390 -17.10073 24.89837 1.000 28.50669 297 ASP A O 1
ATOM 4784 N N . CYS A 1 302 ? 36.05560 -15.13031 24.09304 1.000 26.20303 298 CYS A N 1
ATOM 4785 C CA . CYS A 1 302 ? 37.02860 -15.10584 22.99308 1.000 25.57395 298 CYS A CA 1
ATOM 4786 C C . CYS A 1 302 ? 37.89705 -13.87234 23.02824 1.000 25.19857 298 CYS A C 1
ATOM 4787 O O . CYS A 1 302 ? 37.41758 -12.76734 22.76375 1.000 26.32975 298 CYS A O 1
ATOM 4795 N N . PRO A 1 303 ? 39.21588 -13.98880 23.30054 1.000 27.80273 299 PRO A N 1
ATOM 4796 C CA . PRO A 1 303 ? 40.03093 -12.77875 23.47665 1.000 26.34230 299 PRO A CA 1
ATOM 4797 C C . PRO A 1 303 ? 40.07587 -11.86854 22.27669 1.000 27.34289 299 PRO A C 1
ATOM 4798 O O . PRO A 1 303 ? 40.07234 -10.61229 22.43487 1.000 29.85654 299 PRO A O 1
ATOM 4809 N N . LYS A 1 304 ? 40.08496 -12.44820 21.07914 1.000 25.21959 300 LYS A N 1
ATOM 4810 C CA . LYS A 1 304 ? 40.07335 -11.65862 19.83809 1.000 28.50028 300 LYS A CA 1
ATOM 4811 C C . LYS A 1 304 ? 38.77071 -10.92353 19.62820 1.000 25.18320 300 LYS A C 1
ATOM 4812 O O . LYS A 1 304 ? 38.71113 -10.04864 18.74872 1.000 32.03347 300 LYS A O 1
ATOM 4831 N N . MET A 1 305 ? 37.72936 -11.19934 20.42632 1.000 25.51119 301 MET A N 1
ATOM 4832 C CA . MET A 1 305 ? 36.50492 -10.40946 20.36290 1.000 23.95678 301 MET A CA 1
ATOM 4833 C C . MET A 1 305 ? 36.16186 -9.70677 21.66127 1.000 26.48124 301 MET A C 1
ATOM 4834 O O . MET A 1 305 ? 35.56573 -8.62233 21.62968 1.000 30.25192 301 MET A O 1
ATOM 4848 N N . ASN A 1 306 ? 36.61128 -10.20601 22.79643 1.000 24.05739 302 ASN A N 1
ATOM 4849 C CA . ASN A 1 306 ? 36.25633 -9.53986 24.03032 1.000 24.46038 302 ASN A CA 1
ATOM 4850 C C . ASN A 1 306 ? 37.13652 -8.34194 24.35594 1.000 26.10554 302 ASN A C 1
ATOM 4851 O O . ASN A 1 306 ? 36.74422 -7.56121 25.23585 1.000 24.74236 302 ASN A O 1
ATOM 4862 N N . TYR A 1 307 ? 38.22614 -8.10041 23.58930 1.000 23.75956 303 TYR A N 1
ATOM 4863 C CA . TYR A 1 307 ? 38.93861 -6.82224 23.76386 1.000 24.50319 303 TYR A CA 1
ATOM 4864 C C . TYR A 1 307 ? 38.05116 -5.62710 23.50743 1.000 26.92003 303 TYR A C 1
ATOM 4865 O O . TYR A 1 307 ? 38.31993 -4.52279 24.02129 1.000 27.35155 303 TYR A O 1
ATOM 4883 N N . LYS A 1 308 ? 36.92840 -5.79492 22.78038 1.000 23.75692 304 LYS A N 1
ATOM 4884 C CA . LYS A 1 308 ? 36.08685 -4.64654 22.50171 1.000 21.96103 304 LYS A CA 1
ATOM 4885 C C . LYS A 1 308 ? 35.46521 -4.05616 23.74884 1.000 23.86810 304 LYS A C 1
ATOM 4886 O O . LYS A 1 308 ? 35.10679 -2.85260 23.74495 1.000 27.41319 304 LYS A O 1
ATOM 4905 N N . ALA A 1 309 ? 35.40214 -4.85098 24.79441 1.000 24.73778 305 ALA A N 1
ATOM 4906 C CA . ALA A 1 309 ? 34.88614 -4.38752 26.08351 1.000 27.68003 305 ALA A CA 1
ATOM 4907 C C . ALA A 1 309 ? 35.77949 -3.32675 26.73317 1.000 26.76117 305 ALA A C 1
ATOM 4908 O O . ALA A 1 309 ? 35.29116 -2.58574 27.59617 1.000 26.28222 305 ALA A O 1
ATOM 4915 N N . LYS A 1 310 ? 37.07279 -3.24288 26.32824 1.000 25.61482 306 LYS A N 1
ATOM 4916 C CA . LYS A 1 310 ? 37.94293 -2.19438 26.86646 1.000 23.58438 306 LYS A CA 1
ATOM 4917 C C . LYS A 1 310 ? 37.43227 -0.83032 26.50550 1.000 28.00856 306 LYS A C 1
ATOM 4918 O O . LYS A 1 310 ? 37.86273 0.15596 27.09720 1.000 26.14951 306 LYS A O 1
ATOM 4937 N N . PHE A 1 311 ? 36.57394 -0.71813 25.49469 1.000 20.84096 307 PHE A N 1
ATOM 4938 C CA . PHE A 1 311 ? 36.01996 0.55366 25.07698 1.000 22.66226 307 PHE A CA 1
ATOM 4939 C C . PHE A 1 311 ? 34.61040 0.75171 25.60369 1.000 20.29398 307 PHE A C 1
ATOM 4940 O O . PHE A 1 311 ? 34.01351 1.76885 25.29499 1.000 24.12050 307 PHE A O 1
ATOM 4957 N N . GLY A 1 312 ? 34.15683 -0.11659 26.42691 1.000 24.41238 308 GLY A N 1
ATOM 4958 C CA . GLY A 1 312 ? 32.90571 0.01232 27.17020 1.000 25.27583 308 GLY A CA 1
ATOM 4959 C C . GLY A 1 312 ? 31.69919 -0.33003 26.32265 1.000 26.69799 308 GLY A C 1
ATOM 4960 O O . GLY A 1 312 ? 31.78095 -0.83232 25.20626 1.000 28.41999 308 GLY A O 1
ATOM 4964 N N . GLY A 1 313 ? 30.54345 -0.10646 26.92675 1.000 25.13211 309 GLY A N 1
ATOM 4965 C CA . GLY A 1 313 ? 29.36915 0.06019 26.09805 1.000 24.02662 309 GLY A CA 1
ATOM 4966 C C . GLY A 1 313 ? 28.22741 -0.83634 26.50085 1.000 23.43829 309 GLY A C 1
ATOM 4967 O O . GLY A 1 313 ? 28.12020 -1.30210 27.64725 1.000 22.76405 309 GLY A O 1
ATOM 4971 N N . GLU A 1 314 ? 27.34226 -1.08366 25.50958 1.000 21.05634 310 GLU A N 1
ATOM 4972 C CA . GLU A 1 314 ? 26.08067 -1.77118 25.72037 1.000 22.01181 310 GLU A CA 1
ATOM 4973 C C . GLU A 1 314 ? 25.92128 -2.84366 24.64649 1.000 20.25329 310 GLU A C 1
ATOM 4974 O O . GLU A 1 314 ? 26.49600 -2.71379 23.55269 1.000 20.94028 310 GLU A O 1
ATOM 4986 N N . ILE A 1 315 ? 25.17794 -3.86501 25.03441 1.000 21.03297 311 ILE A N 1
ATOM 4987 C CA . ILE A 1 315 ? 24.95076 -5.08242 24.28496 1.000 22.41604 311 ILE A CA 1
ATOM 4988 C C . ILE A 1 315 ? 23.49445 -5.16982 23.86013 1.000 21.54603 311 ILE A C 1
ATOM 4989 O O . ILE A 1 315 ? 22.60136 -4.90218 24.66601 1.000 20.47765 311 ILE A O 1
ATOM 5005 N N . LEU A 1 316 ? 23.24474 -5.63030 22.64319 1.000 19.52351 312 LEU A N 1
ATOM 5006 C CA . LEU A 1 316 ? 21.86388 -5.77465 22.15639 1.000 19.25951 312 LEU A CA 1
ATOM 5007 C C . LEU A 1 316 ? 21.22033 -7.05610 22.64915 1.000 19.05494 312 LEU A C 1
ATOM 5008 O O . LEU A 1 316 ? 21.69206 -8.16431 22.42788 1.000 19.67306 312 LEU A O 1
ATOM 5024 N N . ASP A 1 317 ? 20.05996 -6.94191 23.33843 1.000 20.17604 313 ASP A N 1
ATOM 5025 C CA . ASP A 1 317 ? 19.25440 -8.10607 23.64549 1.000 19.53028 313 ASP A CA 1
ATOM 5026 C C . ASP A 1 317 ? 18.25506 -8.24833 22.49028 1.000 20.05521 313 ASP A C 1
ATOM 5027 O O . ASP A 1 317 ? 17.35717 -7.41185 22.31172 1.000 21.82533 313 ASP A O 1
ATOM 5036 N N . VAL A 1 318 ? 18.54711 -9.19367 21.57957 1.000 19.34415 314 VAL A N 1
ATOM 5037 C CA . VAL A 1 318 ? 17.79502 -9.25311 20.32087 1.000 18.14616 314 VAL A CA 1
ATOM 5038 C C . VAL A 1 318 ? 16.37364 -9.67448 20.55283 1.000 20.89976 314 VAL A C 1
ATOM 5039 O O . VAL A 1 318 ? 15.52723 -9.49000 19.66755 1.000 22.75464 314 VAL A O 1
ATOM 5052 N N . CYS A 1 319 ? 16.10908 -10.34073 21.66645 1.000 20.29279 315 CYS A N 1
ATOM 5053 C CA . CYS A 1 319 ? 14.72533 -10.77181 21.93183 1.000 23.04372 315 CYS A CA 1
ATOM 5054 C C . CYS A 1 319 ? 13.85941 -9.59858 22.35174 1.000 27.50524 315 CYS A C 1
ATOM 5055 O O . CYS A 1 319 ? 12.65602 -9.58021 22.03171 1.000 27.13782 315 CYS A O 1
ATOM 5063 N N . ASN A 1 320 ? 14.42620 -8.61028 23.07187 1.000 23.96482 316 ASN A N 1
ATOM 5064 C CA . ASN A 1 320 ? 13.72937 -7.39096 23.48095 1.000 22.60940 316 ASN A CA 1
ATOM 5065 C C . ASN A 1 320 ? 13.95537 -6.20080 22.58096 1.000 24.40931 316 ASN A C 1
ATOM 5066 O O . ASN A 1 320 ? 13.28008 -5.15016 22.74977 1.000 26.75064 316 ASN A O 1
ATOM 5077 N N . GLN A 1 321 ? 14.87315 -6.32047 21.61859 1.000 22.41327 317 GLN A N 1
ATOM 5078 C CA . GLN A 1 321 ? 15.24329 -5.24976 20.74392 1.000 20.74005 317 GLN A CA 1
ATOM 5079 C C . GLN A 1 321 ? 15.59764 -3.99849 21.51249 1.000 21.61473 317 GLN A C 1
ATOM 5080 O O . GLN A 1 321 ? 15.21762 -2.88037 21.15010 1.000 28.24341 317 GLN A O 1
ATOM 5094 N N . LYS A 1 322 ? 16.41690 -4.20074 22.54028 1.000 23.39743 318 LYS A N 1
ATOM 5095 C CA . LYS A 1 322 ? 16.90340 -3.11496 23.36781 1.000 22.57101 318 LYS A CA 1
ATOM 5096 C C . LYS A 1 322 ? 18.30471 -3.47280 23.84788 1.000 18.89131 318 LYS A C 1
ATOM 5097 O O . LYS A 1 322 ? 18.59796 -4.64875 24.08695 1.000 20.24374 318 LYS A O 1
ATOM 5116 N N . TYR A 1 323 ? 19.14088 -2.42534 24.05133 1.000 21.50033 319 TYR A N 1
ATOM 5117 C CA . TYR A 1 323 ? 20.51492 -2.57451 24.57149 1.000 21.39522 319 TYR A CA 1
ATOM 5118 C C . TYR A 1 323 ? 20.52469 -2.49574 26.11642 1.000 21.81527 319 TYR A C 1
ATOM 5119 O O . TYR A 1 323 ? 19.79021 -1.69301 26.71300 1.000 25.25925 319 TYR A O 1
ATOM 5137 N N . VAL A 1 324 ? 21.35294 -3.31635 26.71657 1.000 21.51065 320 VAL A N 1
ATOM 5138 C CA . VAL A 1 324 ? 21.64965 -3.31744 28.15705 1.000 22.63737 320 VAL A CA 1
ATOM 5139 C C . VAL A 1 324 ? 23.14567 -3.01699 28.31870 1.000 24.65003 320 VAL A C 1
ATOM 5140 O O . VAL A 1 324 ? 24.00678 -3.56845 27.61025 1.000 21.12031 320 VAL A O 1
ATOM 5153 N N . PRO A 1 325 ? 23.52865 -2.17719 29.26170 1.000 23.71415 321 PRO A N 1
ATOM 5154 C CA . PRO A 1 325 ? 24.95762 -1.99422 29.51298 1.000 22.99995 321 PRO A CA 1
ATOM 5155 C C . PRO A 1 325 ? 25.65893 -3.30763 29.81256 1.000 23.61065 321 PRO A C 1
ATOM 5156 O O . PRO A 1 325 ? 25.20708 -4.16198 30.57290 1.000 23.60771 321 PRO A O 1
ATOM 5167 N N . LEU A 1 326 ? 26.83319 -3.48922 29.22905 1.000 22.73173 322 LEU A N 1
ATOM 5168 C CA . LEU A 1 326 ? 27.60033 -4.68324 29.46145 1.000 22.03273 322 LEU A CA 1
ATOM 5169 C C . LEU A 1 326 ? 27.94590 -4.87037 30.92810 1.000 27.98849 322 LEU A C 1
ATOM 5170 O O . LEU A 1 326 ? 27.97039 -6.00506 31.40052 1.000 29.62379 322 LEU A O 1
ATOM 5186 N N . SER A 1 327 ? 28.16457 -3.77702 31.65773 1.000 27.76982 323 SER A N 1
ATOM 5187 C CA . SER A 1 327 ? 28.50007 -3.96067 33.07746 1.000 37.07342 323 SER A CA 1
ATOM 5188 C C . SER A 1 327 ? 27.36194 -4.60541 33.85506 1.000 34.02486 323 SER A C 1
ATOM 5189 O O . SER A 1 327 ? 27.60833 -5.29169 34.85420 1.000 40.60518 323 SER A O 1
ATOM 5197 N N . LYS A 1 328 ? 26.11883 -4.40320 33.42638 1.000 26.24065 324 LYS A N 1
ATOM 5198 C CA . LYS A 1 328 ? 24.96731 -4.93622 34.16292 1.000 28.85249 324 LYS A CA 1
ATOM 5199 C C . LYS A 1 328 ? 24.78484 -6.42788 33.94993 1.000 33.07297 324 LYS A C 1
ATOM 5200 O O . LYS A 1 328 ? 24.05085 -7.04365 34.72159 1.000 37.27015 324 LYS A O 1
ATOM 5219 N N . ILE A 1 329 ? 25.33896 -7.01415 32.87859 1.000 29.83177 325 ILE A N 1
ATOM 5220 C CA . ILE A 1 329 ? 25.12041 -8.42790 32.56919 1.000 28.69613 325 ILE A CA 1
ATOM 5221 C C . ILE A 1 329 ? 26.39145 -9.24133 32.40224 1.000 27.48260 325 ILE A C 1
ATOM 5222 O O . ILE A 1 329 ? 26.31406 -10.46084 32.20841 1.000 27.96197 325 ILE A O 1
ATOM 5238 N N . HIS A 1 330 ? 27.58039 -8.63566 32.49965 1.000 30.21591 326 HIS A N 1
ATOM 5239 C CA . HIS A 1 330 ? 28.78208 -9.40302 32.23634 1.000 32.54978 326 HIS A CA 1
ATOM 5240 C C . HIS A 1 330 ? 28.84453 -10.65809 33.10217 1.000 38.67730 326 HIS A C 1
ATOM 5241 O O . HIS A 1 330 ? 29.23338 -11.73991 32.63197 1.000 31.63037 326 HIS A O 1
ATOM 5255 N N . GLN A 1 331 ? 28.43355 -10.54367 34.36833 1.000 31.11273 327 GLN A N 1
ATOM 5256 C CA . GLN A 1 331 ? 28.59129 -11.68034 35.28330 1.000 35.86009 327 GLN A CA 1
ATOM 5257 C C . GLN A 1 331 ? 27.76042 -12.88229 34.89234 1.000 40.75617 327 GLN A C 1
ATOM 5258 O O . GLN A 1 331 ? 28.10936 -14.00798 35.24297 1.000 41.99926 327 GLN A O 1
ATOM 5272 N N . ILE A 1 332 ? 26.66055 -12.68810 34.17629 1.000 28.75052 328 ILE A N 1
ATOM 5273 C CA . ILE A 1 332 ? 25.79919 -13.79117 33.82181 1.000 34.18063 328 ILE A CA 1
ATOM 5274 C C . ILE A 1 332 ? 25.91677 -14.21637 32.35006 1.000 34.44694 328 ILE A C 1
ATOM 5275 O O . ILE A 1 332 ? 25.24328 -15.16083 31.94593 1.000 32.85509 328 ILE A O 1
ATOM 5291 N N . ILE A 1 333 ? 26.83303 -13.63565 31.57583 1.000 28.12474 329 ILE A N 1
ATOM 5292 C CA . ILE A 1 333 ? 27.12979 -14.12568 30.21590 1.000 26.28388 329 ILE A CA 1
ATOM 5293 C C . ILE A 1 333 ? 28.56576 -14.65895 30.12201 1.000 26.76902 329 ILE A C 1
ATOM 5294 O O . ILE A 1 333 ? 29.02732 -14.98963 29.02746 1.000 24.80669 329 ILE A O 1
ATOM 5310 N N . LYS A 1 334 ? 29.26015 -14.80655 31.26575 1.000 26.28922 330 LYS A N 1
ATOM 5311 C CA . LYS A 1 334 ? 30.68154 -15.16441 31.22752 1.000 29.56214 330 LYS A CA 1
ATOM 5312 C C . LYS A 1 334 ? 30.91389 -16.65141 31.05667 1.000 30.88780 330 LYS A C 1
ATOM 5313 O O . LYS A 1 334 ? 32.07877 -17.06934 30.96648 1.000 34.79194 330 LYS A O 1
ATOM 5332 N N . HIS A 1 335 ? 29.86730 -17.47614 30.99211 1.000 23.03783 331 HIS A N 1
ATOM 5333 C CA . HIS A 1 335 ? 30.00505 -18.86913 30.60132 1.000 22.83004 331 HIS A CA 1
ATOM 5334 C C . HIS A 1 335 ? 29.31538 -19.16744 29.26241 1.000 24.64399 331 HIS A C 1
ATOM 5335 O O . HIS A 1 335 ? 28.79362 -20.24775 29.00275 1.000 23.78801 331 HIS A O 1
ATOM 5349 N N . ASN A 1 336 ? 29.38046 -18.17743 28.36386 1.000 22.74917 332 ASN A N 1
ATOM 5350 C CA . ASN A 1 336 ? 28.87304 -18.33072 26.99922 1.000 20.71914 332 ASN A CA 1
ATOM 5351 C C . ASN A 1 336 ? 27.35038 -18.49194 26.92689 1.000 22.26302 332 ASN A C 1
ATOM 5352 O O . ASN A 1 336 ? 26.83737 -19.03978 25.94845 1.000 23.73616 332 ASN A O 1
ATOM 5363 N N . GLU A 1 337 ? 26.66489 -18.00878 27.96016 1.000 22.45507 333 GLU A N 1
ATOM 5364 C CA . GLU A 1 337 ? 25.21193 -18.15344 28.01534 1.000 24.48492 333 GLU A CA 1
ATOM 5365 C C . GLU A 1 337 ? 24.51819 -17.15711 27.08269 1.000 20.08910 333 GLU A C 1
ATOM 5366 O O . GLU A 1 337 ? 24.97859 -16.03036 26.88315 1.000 22.53610 333 GLU A O 1
ATOM 5378 N N . LEU A 1 338 ? 23.33181 -17.56324 26.64230 1.000 21.96956 334 LEU A N 1
ATOM 5379 C CA . LEU A 1 338 ? 22.32232 -16.66261 26.06945 1.000 20.92990 334 LEU A CA 1
ATOM 5380 C C . LEU A 1 338 ? 21.56394 -15.91674 27.15591 1.000 21.69519 334 LEU A C 1
ATOM 5381 O O . LEU A 1 338 ? 21.10743 -16.52043 28.12780 1.000 24.05586 334 LEU A O 1
ATOM 5397 N N . PHE A 1 339 ? 21.47414 -14.62951 27.00396 1.000 21.27140 335 PHE A N 1
ATOM 5398 C CA . PHE A 1 339 ? 20.71516 -13.74922 27.91572 1.000 23.53140 335 PHE A CA 1
ATOM 5399 C C . PHE A 1 339 ? 19.42656 -13.34521 27.22375 1.000 24.93328 335 PHE A C 1
ATOM 5400 O O . PHE A 1 339 ? 19.46838 -12.84435 26.11127 1.000 24.88748 335 PHE A O 1
ATOM 5417 N N . VAL A 1 340 ? 18.29419 -13.45531 27.92521 1.000 21.97865 336 VAL A N 1
ATOM 5418 C CA . VAL A 1 340 ? 16.99794 -12.95718 27.42430 1.000 22.22841 336 VAL A CA 1
ATOM 5419 C C . VAL A 1 340 ? 16.40415 -12.21767 28.59512 1.000 21.26664 336 VAL A C 1
ATOM 5420 O O . VAL A 1 340 ? 16.02235 -12.85757 29.55411 1.000 25.27956 336 VAL A O 1
ATOM 5433 N N . GLY A 1 341 ? 16.29422 -10.90432 28.49721 1.000 21.74147 337 GLY A N 1
ATOM 5434 C CA . GLY A 1 341 ? 15.88985 -10.07571 29.63083 1.000 26.11865 337 GLY A CA 1
ATOM 5435 C C . GLY A 1 341 ? 14.38736 -10.08992 29.87173 1.000 22.98308 337 GLY A C 1
ATOM 5436 O O . GLY A 1 341 ? 13.57800 -10.12410 28.96023 1.000 25.62190 337 GLY A O 1
ATOM 5440 N N . LEU A 1 342 ? 14.05325 -10.04327 31.18517 1.000 29.01334 338 LEU A N 1
ATOM 5441 C CA . LEU A 1 342 ? 12.68155 -9.99262 31.67392 1.000 36.00029 338 LEU A CA 1
ATOM 5442 C C . LEU A 1 342 ? 12.66575 -9.14560 32.94688 1.000 31.32326 338 LEU A C 1
ATOM 5443 O O . LEU A 1 342 ? 13.40552 -9.45106 33.86004 1.000 35.64006 338 LEU A O 1
ATOM 5459 N N . ASN A 1 343 ? 11.89680 -8.05749 32.95801 1.000 37.53185 339 ASN A N 1
ATOM 5460 C CA . ASN A 1 343 ? 11.81535 -7.27710 34.19874 1.000 50.39631 339 ASN A CA 1
ATOM 5461 C C . ASN A 1 343 ? 11.26611 -8.18309 35.30871 1.000 56.07028 339 ASN A C 1
ATOM 5462 O O . ASN A 1 343 ? 10.25283 -8.86233 35.11364 1.000 53.49335 339 ASN A O 1
ATOM 5473 N N . SER A 1 344 ? 11.95821 -8.20920 36.46258 1.000 61.99210 340 SER A N 1
ATOM 5474 C CA . SER A 1 344 ? 11.64511 -9.17273 37.52656 1.000 63.19387 340 SER A CA 1
ATOM 5475 C C . SER A 1 344 ? 10.21502 -9.04547 38.04015 1.000 70.48089 340 SER A C 1
ATOM 5476 O O . SER A 1 344 ? 9.70268 -9.99274 38.64876 1.000 67.79817 340 SER A O 1
ATOM 5484 N N . THR A 1 345 ? 9.57915 -7.89063 37.83632 1.000 62.84743 341 THR A N 1
ATOM 5485 C CA . THR A 1 345 ? 8.19304 -7.67545 38.22536 1.000 71.83126 341 THR A CA 1
ATOM 5486 C C . THR A 1 345 ? 7.19548 -8.27257 37.24071 1.000 71.84307 341 THR A C 1
ATOM 5487 O O . THR A 1 345 ? 5.99575 -8.30193 37.53861 1.000 73.24564 341 THR A O 1
ATOM 5498 N N . VAL A 1 346 ? 7.65408 -8.75882 36.10189 1.000 71.06450 342 VAL A N 1
ATOM 5499 C CA . VAL A 1 346 ? 6.78718 -9.30159 35.06238 1.000 71.24394 342 VAL A CA 1
ATOM 5500 C C . VAL A 1 346 ? 6.56636 -10.78678 35.31083 1.000 63.49603 342 VAL A C 1
ATOM 5501 O O . VAL A 1 346 ? 7.48596 -11.51331 35.71590 1.000 67.25682 342 VAL A O 1
ATOM 5514 N N . ALA A 1 347 ? 5.35138 -11.24905 35.03312 1.000 64.79766 343 ALA A N 1
ATOM 5515 C CA . ALA A 1 347 ? 5.01279 -12.65090 35.23855 1.000 71.40709 343 ALA A CA 1
ATOM 5516 C C . ALA A 1 347 ? 5.97762 -13.55868 34.47844 1.000 77.73392 343 ALA A C 1
ATOM 5517 O O . ALA A 1 347 ? 6.67644 -13.13657 33.54829 1.000 76.63887 343 ALA A O 1
ATOM 5524 N N . SER A 1 348 ? 6.00683 -14.82458 34.88085 1.000 72.14349 344 SER A N 1
ATOM 5525 C CA . SER A 1 348 ? 6.81554 -15.79460 34.15971 1.000 67.39143 344 SER A CA 1
ATOM 5526 C C . SER A 1 348 ? 6.35229 -15.85378 32.70511 1.000 73.04753 344 SER A C 1
ATOM 5527 O O . SER A 1 348 ? 5.14248 -15.84294 32.43515 1.000 66.93617 344 SER A O 1
ATOM 5535 N N . PRO A 1 349 ? 7.27867 -15.91178 31.73655 1.000 77.84519 345 PRO A N 1
ATOM 5536 C CA . PRO A 1 349 ? 6.85782 -15.82664 30.33321 1.000 60.76009 345 PRO A CA 1
ATOM 5537 C C . PRO A 1 349 ? 6.46724 -17.17501 29.75886 1.000 50.08504 345 PRO A C 1
ATOM 5538 O O . PRO A 1 349 ? 7.25252 -18.13362 29.75296 1.000 55.65470 345 PRO A O 1
ATOM 5549 N N . ASP A 1 350 ? 5.24949 -17.26468 29.25679 1.000 52.68871 346 ASP A N 1
ATOM 5550 C CA . ASP A 1 350 ? 4.80928 -18.47120 28.57564 1.000 67.54165 346 ASP A CA 1
ATOM 5551 C C . ASP A 1 350 ? 5.02388 -18.38237 27.06954 1.000 66.62144 346 ASP A C 1
ATOM 5552 O O . ASP A 1 350 ? 4.39267 -19.15572 26.32245 1.000 43.17919 346 ASP A O 1
ATOM 5561 N N . SER A 1 351 ? 5.92377 -17.48634 26.62208 1.000 38.89868 347 SER A N 1
ATOM 5562 C CA . SER A 1 351 ? 6.16477 -17.37017 25.19750 1.000 33.51392 347 SER A CA 1
ATOM 5563 C C . SER A 1 351 ? 7.42329 -16.55383 24.90663 1.000 27.98335 347 SER A C 1
ATOM 5564 O O . SER A 1 351 ? 7.94806 -15.81886 25.74440 1.000 27.51556 347 SER A O 1
ATOM 5572 N N . GLU A 1 352 ? 7.89036 -16.69009 23.65684 1.000 27.11004 348 GLU A N 1
ATOM 5573 C CA . GLU A 1 352 ? 8.86497 -15.75183 23.16417 1.000 22.96067 348 GLU A CA 1
ATOM 5574 C C . GLU A 1 352 ? 8.33691 -14.33914 23.27394 1.000 25.50764 348 GLU A C 1
ATOM 5575 O O . GLU A 1 352 ? 7.13406 -14.07416 23.13587 1.000 27.58090 348 GLU A O 1
ATOM 5587 N N . ILE A 1 353 ? 9.24595 -13.39572 23.47183 1.000 26.23253 349 ILE A N 1
ATOM 5588 C CA . ILE A 1 353 ? 8.86561 -11.98745 23.61908 1.000 25.05639 349 ILE A CA 1
ATOM 5589 C C . ILE A 1 353 ? 8.33507 -11.42539 22.32385 1.000 28.46116 349 ILE A C 1
ATOM 5590 O O . ILE A 1 353 ? 8.86605 -11.68652 21.23935 1.000 25.95661 349 ILE A O 1
ATOM 5606 N N . LEU A 1 354 ? 7.27084 -10.60554 22.42092 1.000 33.46659 350 LEU A N 1
ATOM 5607 C CA . LEU A 1 354 ? 6.66502 -10.05519 21.22070 1.000 38.19217 350 LEU A CA 1
ATOM 5608 C C . LEU A 1 354 ? 7.53789 -8.92467 20.67930 1.000 38.67814 350 LEU A C 1
ATOM 5609 O O . LEU A 1 354 ? 7.95523 -8.03638 21.42207 1.000 39.30944 350 LEU A O 1
ATOM 5625 N N . ILE A 1 355 ? 7.78738 -8.96662 19.39362 1.000 37.16113 351 ILE A N 1
ATOM 5626 C CA . ILE A 1 355 ? 8.71663 -8.07509 18.72157 1.000 47.13596 351 ILE A CA 1
ATOM 5627 C C . ILE A 1 355 ? 8.00097 -7.02141 17.88212 1.000 61.06660 351 ILE A C 1
ATOM 5628 O O . ILE A 1 355 ? 8.49248 -5.89856 17.74867 1.000 66.51085 351 ILE A O 1
ATOM 5644 N N . THR A 1 356 ? 6.87026 -7.37215 17.27446 1.000 58.10770 352 THR A N 1
ATOM 5645 C CA . THR A 1 356 ? 6.09660 -6.41778 16.48515 1.000 67.02279 352 THR A CA 1
ATOM 5646 C C . THR A 1 356 ? 5.05629 -5.70899 17.34329 1.000 69.13010 352 THR A C 1
ATOM 5647 O O . THR A 1 356 ? 4.87322 -4.49741 17.21207 1.000 68.09679 352 THR A O 1
ATOM 5658 N N . SER A 1 357 ? 4.37574 -6.45548 18.21360 1.000 75.81912 353 SER A N 1
ATOM 5659 C CA . SER A 1 357 ? 3.41606 -5.90691 19.17314 1.000 88.66664 353 SER A CA 1
ATOM 5660 C C . SER A 1 357 ? 4.11329 -5.48543 20.46189 1.000 89.69097 353 SER A C 1
ATOM 5661 O O . SER A 1 357 ? 3.68956 -5.83280 21.56481 1.000 92.45351 353 SER A O 1
ATOM 5669 N N . ALA A 1 358 ? 5.19024 -4.71250 20.32109 1.000 89.73013 354 ALA A N 1
ATOM 5670 C CA . ALA A 1 358 ? 6.08205 -4.40185 21.43809 1.000 94.84329 354 ALA A CA 1
ATOM 5671 C C . ALA A 1 358 ? 5.58454 -3.13720 22.12654 1.000 108.72006 354 ALA A C 1
ATOM 5672 O O . ALA A 1 358 ? 6.00834 -2.02059 21.81721 1.000 99.43801 354 ALA A O 1
ATOM 5679 N N . SER A 1 359 ? 4.67611 -3.32286 23.08558 1.000 113.70425 355 SER A N 1
ATOM 5680 C CA . SER A 1 359 ? 4.12559 -2.21873 23.86545 1.000 112.01219 355 SER A CA 1
ATOM 5681 C C . SER A 1 359 ? 4.93242 -1.98321 25.14391 1.000 109.79367 355 SER A C 1
ATOM 5682 O O . SER A 1 359 ? 5.51099 -0.90679 25.33183 1.000 101.68788 355 SER A O 1
ATOM 5690 N N . ASP A 1 360 ? 5.00002 -2.99316 26.01626 1.000 114.27657 356 ASP A N 1
ATOM 5691 C CA . ASP A 1 360 ? 5.64054 -2.85705 27.32807 1.000 103.84544 356 ASP A CA 1
ATOM 5692 C C . ASP A 1 360 ? 7.10750 -3.28331 27.24607 1.000 86.33580 356 ASP A C 1
ATOM 5693 O O . ASP A 1 360 ? 7.53016 -4.32339 27.76519 1.000 72.79075 356 ASP A O 1
ATOM 5702 N N . LYS A 1 361 ? 7.89048 -2.42392 26.59994 1.000 77.87019 357 LYS A N 1
ATOM 5703 C CA . LYS A 1 361 ? 9.30183 -2.70627 26.38396 1.000 65.42180 357 LYS A CA 1
ATOM 5704 C C . LYS A 1 361 ? 10.02664 -2.84113 27.71214 1.000 54.25381 357 LYS A C 1
ATOM 5705 O O . LYS A 1 361 ? 9.74988 -2.11839 28.66982 1.000 52.00972 357 LYS A O 1
ATOM 5724 N N . ILE A 1 362 ? 10.98960 -3.76116 27.75884 1.000 42.26254 358 ILE A N 1
ATOM 5725 C CA . ILE A 1 362 ? 11.76332 -3.94947 28.95609 1.000 36.52164 358 ILE A CA 1
ATOM 5726 C C . ILE A 1 362 ? 12.48826 -2.65829 29.33389 1.000 31.57542 358 ILE A C 1
ATOM 5727 O O . ILE A 1 362 ? 12.93509 -1.88257 28.47061 1.000 39.23835 358 ILE A O 1
ATOM 5743 N N . ASN A 1 363 ? 12.61880 -2.43346 30.62227 1.000 36.40714 359 ASN A N 1
ATOM 5744 C CA . ASN A 1 363 ? 13.42424 -1.34724 31.17962 1.000 37.07905 359 ASN A CA 1
ATOM 5745 C C . ASN A 1 363 ? 14.61363 -1.89703 31.93392 1.000 39.33438 359 ASN A C 1
ATOM 5746 O O . ASN A 1 363 ? 14.48920 -2.32174 33.07688 1.000 38.75599 359 ASN A O 1
ATOM 5757 N N . PHE A 1 364 ? 15.79742 -1.83692 31.32116 1.000 32.21387 360 PHE A N 1
ATOM 5758 C CA . PHE A 1 364 ? 16.94052 -2.40203 31.99801 1.000 34.97301 360 PHE A CA 1
ATOM 5759 C C . PHE A 1 364 ? 17.36106 -1.59511 33.22640 1.000 45.69302 360 PHE A C 1
ATOM 5760 O O . PHE A 1 364 ? 18.18482 -2.07845 34.01199 1.000 45.51570 360 PHE A O 1
ATOM 5777 N N . ASP A 1 365 ? 16.78327 -0.40794 33.43328 1.000 49.28926 361 ASP A N 1
ATOM 5778 C CA . ASP A 1 365 ? 17.06149 0.34322 34.65704 1.000 50.32556 361 ASP A CA 1
ATOM 5779 C C . ASP A 1 365 ? 16.32546 -0.23197 35.85849 1.000 51.01894 361 ASP A C 1
ATOM 5780 O O . ASP A 1 365 ? 16.81956 -0.11138 36.98521 1.000 60.42564 361 ASP A O 1
ATOM 5789 N N . GLU A 1 366 ? 15.14604 -0.82511 35.66002 1.000 52.59158 362 GLU A N 1
ATOM 5790 C CA . GLU A 1 366 ? 14.48912 -1.54483 36.74147 1.000 44.41836 362 GLU A CA 1
ATOM 5791 C C . GLU A 1 366 ? 15.05814 -2.95865 36.84390 1.000 54.90189 362 GLU A C 1
ATOM 5792 O O . GLU A 1 366 ? 15.71650 -3.44057 35.91431 1.000 46.59671 362 GLU A O 1
ATOM 5804 N N . PRO A 1 367 ? 14.80714 -3.65423 37.95496 1.000 53.10257 363 PRO A N 1
ATOM 5805 C CA . PRO A 1 367 ? 15.36702 -5.00377 38.11965 1.000 54.54079 363 PRO A CA 1
ATOM 5806 C C . PRO A 1 367 ? 14.86389 -5.95338 37.04293 1.000 43.32801 363 PRO A C 1
ATOM 5807 O O . PRO A 1 367 ? 13.72196 -5.85514 36.57504 1.000 42.67897 363 PRO A O 1
ATOM 5818 N N . PHE A 1 368 ? 15.73894 -6.87878 36.65691 1.000 46.64844 364 P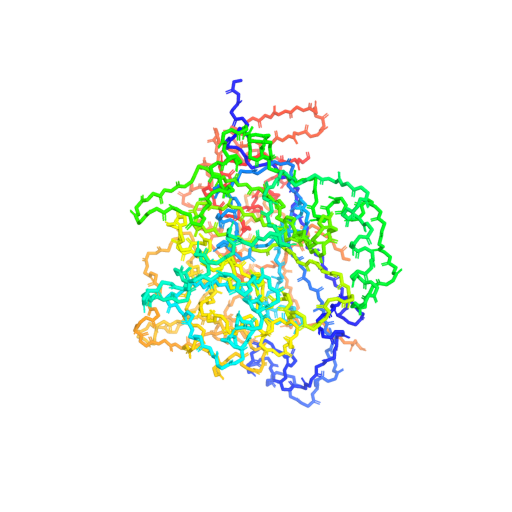HE A N 1
ATOM 5819 C CA . PHE A 1 368 ? 15.42911 -7.83653 35.60751 1.000 47.12722 364 PHE A CA 1
ATOM 5820 C C . PHE A 1 368 ? 16.19377 -9.12121 35.86160 1.000 33.26491 364 PHE A C 1
ATOM 5821 O O . PHE A 1 368 ? 17.22986 -9.13024 36.52409 1.000 39.34005 364 PHE A O 1
ATOM 5838 N N . ILE A 1 369 ? 15.72064 -10.19574 35.23535 1.000 39.18924 365 ILE A N 1
ATOM 5839 C CA . ILE A 1 369 ? 16.36948 -11.49241 35.29759 1.000 36.85386 365 ILE A CA 1
ATOM 5840 C C . ILE A 1 369 ? 16.64709 -11.97142 33.87021 1.000 31.77392 365 ILE A C 1
ATOM 5841 O O . ILE A 1 369 ? 16.23107 -11.33611 32.89100 1.000 30.61425 365 ILE A O 1
ATOM 5857 N N . ASN A 1 370 ? 17.36644 -13.08674 33.79861 1.000 32.07186 366 ASN A N 1
ATOM 5858 C CA . ASN A 1 370 ? 17.58646 -13.85331 32.58699 1.000 29.42008 366 ASN A CA 1
ATOM 5859 C C . ASN A 1 370 ? 16.49585 -14.92757 32.50204 1.000 32.66075 366 ASN A C 1
ATOM 5860 O O . ASN A 1 370 ? 16.53601 -15.93771 33.23285 1.000 32.29239 366 ASN A O 1
ATOM 5871 N N . ALA A 1 371 ? 15.52706 -14.72140 31.59749 1.000 25.73025 367 ALA A N 1
ATOM 5872 C CA . ALA A 1 371 ? 14.46101 -15.66553 31.35383 1.000 25.45887 367 ALA A CA 1
ATOM 5873 C C . ALA A 1 371 ? 14.75935 -16.71913 30.30563 1.000 22.39078 367 ALA A C 1
ATOM 5874 O O . ALA A 1 371 ? 13.85417 -17.41319 29.84748 1.000 25.93282 367 ALA A O 1
ATOM 5881 N N . VAL A 1 372 ? 16.02821 -16.88867 29.92410 1.000 22.34109 368 VAL A N 1
ATOM 5882 C CA . VAL A 1 372 ? 16.33384 -17.79233 28.82537 1.000 23.94499 368 VAL A CA 1
ATOM 5883 C C . VAL A 1 372 ? 15.69283 -19.17067 29.01252 1.000 21.53872 368 VAL A C 1
ATOM 5884 O O . VAL A 1 372 ? 15.20504 -19.77395 28.04637 1.000 24.44852 368 VAL A O 1
ATOM 5897 N N . ASP A 1 373 ? 15.77634 -19.76490 30.22462 1.000 25.92949 369 ASP A N 1
ATOM 5898 C CA . ASP A 1 373 ? 15.30198 -21.13990 30.30697 1.000 24.76851 369 ASP A CA 1
ATOM 5899 C C . ASP A 1 373 ? 13.76700 -21.26053 30.33890 1.000 23.75252 369 ASP A C 1
ATOM 5900 O O . ASP A 1 373 ? 13.23806 -22.23445 29.82138 1.000 28.17501 369 ASP A O 1
ATOM 5909 N N . ASP A 1 374 ? 13.10626 -20.23795 30.81081 1.000 25.10463 370 ASP A N 1
ATOM 5910 C CA . ASP A 1 374 ? 11.64001 -20.24856 30.75496 1.000 26.71479 370 ASP A CA 1
ATOM 5911 C C . ASP A 1 374 ? 11.12951 -20.28233 29.32272 1.000 28.79444 370 ASP A C 1
ATOM 5912 O O . ASP A 1 374 ? 10.08290 -20.85657 29.03889 1.000 27.42787 370 ASP A O 1
ATOM 5921 N N . ILE A 1 375 ? 11.87585 -19.67781 28.39456 1.000 27.61990 371 ILE A N 1
ATOM 5922 C CA . ILE A 1 375 ? 11.42973 -19.54325 26.98302 1.000 22.87662 371 ILE A CA 1
ATOM 5923 C C . ILE A 1 375 ? 12.08396 -20.57453 26.12864 1.000 19.78325 371 ILE A C 1
ATOM 5924 O O . ILE A 1 375 ? 11.45331 -21.34355 25.42504 1.000 22.48640 371 ILE A O 1
ATOM 5940 N N . TYR A 1 376 ? 13.42917 -20.62833 26.17595 1.000 21.34291 372 TYR A N 1
ATOM 5941 C CA . TYR A 1 376 ? 14.20636 -21.42261 25.24438 1.000 23.35845 372 TYR A CA 1
ATOM 5942 C C . TYR A 1 376 ? 14.89282 -22.63797 25.84977 1.000 25.46427 372 TYR A C 1
ATOM 5943 O O . TYR A 1 376 ? 15.58751 -23.36353 25.10673 1.000 24.59624 372 TYR A O 1
ATOM 5961 N N . GLY A 1 377 ? 14.65282 -22.92548 27.14661 1.000 24.67237 373 GLY A N 1
ATOM 5962 C CA . GLY A 1 377 ? 15.23910 -24.09287 27.75718 1.000 25.08232 373 GLY A CA 1
ATOM 5963 C C . GLY A 1 377 ? 14.58478 -25.35480 27.30475 1.000 26.80803 373 GLY A C 1
ATOM 5964 O O . GLY A 1 377 ? 13.60472 -25.35718 26.52911 1.000 25.85989 373 GLY A O 1
ATOM 5968 N N . PRO A 1 378 ? 15.10247 -26.47434 27.79933 1.000 26.09546 374 PRO A N 1
ATOM 5969 C CA . PRO A 1 378 ? 14.55296 -27.76802 27.38907 1.000 28.80690 374 PRO A CA 1
ATOM 5970 C C . PRO A 1 378 ? 13.08021 -27.97133 27.82172 1.000 26.84323 374 PRO A C 1
ATOM 5971 O O . PRO A 1 378 ? 12.38723 -28.77722 27.19437 1.000 38.70078 374 PRO A O 1
ATOM 5982 N N . ASN A 1 379 ? 12.60457 -27.25270 28.82128 1.000 30.23705 375 ASN A N 1
ATOM 5983 C CA . ASN A 1 379 ? 11.19576 -27.32061 29.15939 1.000 33.80434 375 ASN A CA 1
ATOM 5984 C C . ASN A 1 379 ? 10.52911 -25.97666 28.97526 1.000 32.94953 375 ASN A C 1
ATOM 5985 O O . ASN A 1 379 ? 9.50761 -25.68963 29.60640 1.000 32.67453 375 ASN A O 1
ATOM 5996 N N . GLY A 1 380 ? 11.10407 -25.12915 28.07309 1.000 29.04688 376 GLY A N 1
ATOM 5997 C CA . GLY A 1 380 ? 10.57198 -23.79057 27.82163 1.000 31.08376 376 GLY A CA 1
ATOM 5998 C C . GLY A 1 380 ? 9.43828 -23.88779 26.84997 1.000 26.79690 376 GLY A C 1
ATOM 5999 O O . GLY A 1 380 ? 9.23410 -24.92644 26.26427 1.000 29.56075 376 GLY A O 1
ATOM 6003 N N . ASN A 1 381 ? 8.68065 -22.78961 26.74485 1.000 26.26491 377 ASN A N 1
ATOM 6004 C CA . ASN A 1 381 ? 7.46250 -22.82957 25.95609 1.000 26.92049 377 ASN A CA 1
ATOM 6005 C C . ASN A 1 381 ? 7.68829 -22.58146 24.45491 1.000 24.39280 377 ASN A C 1
ATOM 6006 O O . ASN A 1 381 ? 6.76051 -22.81452 23.64149 1.000 24.60328 377 ASN A O 1
ATOM 6017 N N . ALA A 1 382 ? 8.87714 -22.12392 24.04539 1.000 23.93922 378 ALA A N 1
ATOM 6018 C CA . ALA A 1 382 ? 8.99313 -21.66126 22.64586 1.000 22.96132 378 ALA A CA 1
ATOM 6019 C C . ALA A 1 382 ? 8.74131 -22.76049 21.64495 1.000 23.87315 378 ALA A C 1
ATOM 6020 O O . ALA A 1 382 ? 8.08284 -22.54834 20.59411 1.000 25.39567 378 ALA A O 1
ATOM 6027 N N . SER A 1 383 ? 9.30931 -23.93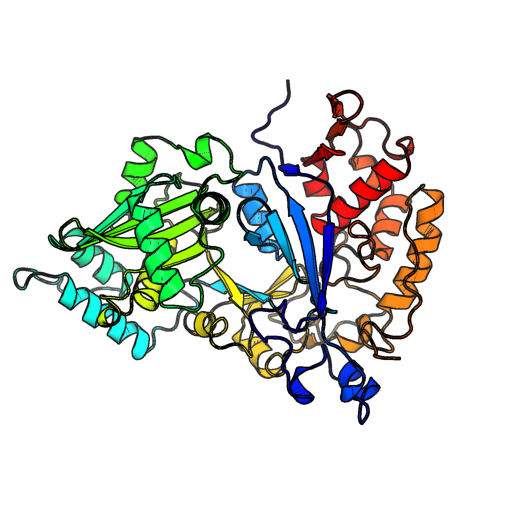492 21.86649 1.000 23.18651 379 SER A N 1
ATOM 6028 C CA . SER A 1 383 ? 9.23890 -24.95926 20.86646 1.000 24.71302 379 SER A CA 1
ATOM 6029 C C . SER A 1 383 ? 7.80717 -25.43825 20.64898 1.000 27.49317 379 SER A C 1
ATOM 6030 O O . SER A 1 383 ? 7.38028 -25.60613 19.49102 1.000 26.96299 379 SER A O 1
ATOM 6038 N N . GLN A 1 384 ? 7.05905 -25.68086 21.72843 1.000 28.46512 380 GLN A N 1
ATOM 6039 C CA . GLN A 1 384 ? 5.67991 -26.13854 21.50808 1.000 30.20847 380 GLN A CA 1
ATOM 6040 C C . GLN A 1 384 ? 4.78429 -25.04757 20.89856 1.000 25.23418 380 GLN A C 1
ATOM 6041 O O . GLN A 1 384 ? 3.93391 -25.34977 20.02911 1.000 26.39221 380 GLN A O 1
ATOM 6055 N N . ASN A 1 385 ? 4.96373 -23.79919 21.30488 1.000 23.16889 381 ASN A N 1
ATOM 6056 C CA . ASN A 1 385 ? 4.19713 -22.73471 20.69509 1.000 24.33193 381 ASN A CA 1
ATOM 6057 C C . ASN A 1 385 ? 4.53255 -22.65531 19.20489 1.000 23.35739 381 ASN A C 1
ATOM 6058 O O . ASN A 1 385 ? 3.66199 -22.39568 18.35152 1.000 24.07225 381 ASN A O 1
ATOM 6069 N N . ALA A 1 386 ? 5.81178 -22.86344 18.84434 1.000 23.84583 382 ALA A N 1
ATOM 6070 C CA . ALA A 1 386 ? 6.16265 -22.74443 17.43472 1.000 21.11338 382 ALA A CA 1
ATOM 6071 C C . ALA A 1 386 ? 5.59251 -23.89881 16.61259 1.000 23.22349 382 ALA A C 1
ATOM 6072 O O . ALA A 1 386 ? 5.15706 -23.71047 15.47014 1.000 23.00266 382 ALA A O 1
ATOM 6079 N N . ILE A 1 387 ? 5.54006 -25.12802 17.17579 1.000 23.72585 383 ILE A N 1
ATOM 6080 C CA . ILE A 1 387 ? 4.94796 -26.23632 16.46168 1.000 25.82439 383 ILE A CA 1
ATOM 6081 C C . ILE A 1 387 ? 3.46495 -26.00278 16.20466 1.000 23.72944 383 ILE A C 1
ATOM 6082 O O . ILE A 1 387 ? 2.96333 -26.25251 15.07850 1.000 23.02445 383 ILE A O 1
ATOM 6098 N N . THR A 1 388 ? 2.74855 -25.48931 17.21025 1.000 22.76742 384 THR A N 1
ATOM 6099 C CA . THR A 1 388 ? 1.32935 -25.17021 16.98028 1.000 23.84586 384 THR A CA 1
ATOM 6100 C C . THR A 1 388 ? 1.17224 -24.08656 15.93005 1.000 23.82259 384 THR A C 1
ATOM 6101 O O . THR A 1 388 ? 0.25732 -24.11062 15.10561 1.000 22.81501 384 THR A O 1
ATOM 6112 N N . SER A 1 389 ? 2.11504 -23.16429 15.90925 1.000 20.47239 385 SER A N 1
ATOM 6113 C CA . SER A 1 389 ? 2.03015 -22.05490 14.95725 1.000 20.17011 385 SER A CA 1
ATOM 6114 C C . SER A 1 389 ? 2.29036 -22.53895 13.54568 1.000 19.90467 385 SER A C 1
ATOM 6115 O O . SER A 1 389 ? 1.68417 -22.03341 12.57721 1.000 19.60039 385 SER A O 1
ATOM 6123 N N . VAL A 1 390 ? 3.20755 -23.49307 13.33805 1.000 19.69090 386 VAL A N 1
ATOM 6124 C CA . VAL A 1 390 ? 3.44539 -24.05116 12.02057 1.000 21.15897 386 VAL A CA 1
ATOM 6125 C C . VAL A 1 390 ? 2.15985 -24.61006 11.43290 1.000 21.33995 386 VAL A C 1
ATOM 6126 O O . VAL A 1 390 ? 1.79325 -24.38789 10.27722 1.000 21.38437 386 VAL A O 1
ATOM 6139 N N . ALA A 1 391 ? 1.38393 -25.30428 12.28524 1.000 21.43251 387 ALA A N 1
ATOM 6140 C CA . ALA A 1 391 ? 0.16024 -25.86804 11.76461 1.000 21.44604 387 ALA A CA 1
ATOM 6141 C C . ALA A 1 391 ? -0.86793 -24.80029 11.40769 1.000 20.17937 387 ALA A C 1
ATOM 6142 O O . ALA A 1 391 ? -1.53201 -24.91733 10.35680 1.000 23.82629 387 ALA A O 1
ATOM 6149 N N . LYS A 1 392 ? -0.92064 -23.73635 12.19320 1.000 19.64631 388 LYS A N 1
ATOM 6150 C CA . LYS A 1 392 ? -1.83577 -22.62581 11.88679 1.000 19.59621 388 LYS A CA 1
ATOM 6151 C C . LYS A 1 392 ? -1.39083 -21.88474 10.63811 1.000 24.78659 388 LYS A C 1
ATOM 6152 O O . LYS A 1 392 ? -2.23847 -21.40526 9.88075 1.000 25.10369 388 LYS A O 1
ATOM 6171 N N . LEU A 1 393 ? -0.09244 -21.86276 10.32107 1.000 20.95775 389 LEU A N 1
ATOM 6172 C CA . LEU A 1 393 ? 0.29332 -21.09964 9.14795 1.000 20.96704 389 LEU A CA 1
ATOM 6173 C C . LEU A 1 393 ? 0.01671 -21.81139 7.84532 1.000 23.90172 389 LEU A C 1
ATOM 6174 O O . LEU A 1 393 ? -0.01310 -21.17768 6.76326 1.000 21.34497 389 LEU A O 1
ATOM 6190 N N . ARG A 1 394 ? -0.23768 -23.11161 7.87448 1.000 24.40930 390 ARG A N 1
ATOM 6191 C CA . ARG A 1 394 ? -0.60267 -23.83510 6.63699 1.000 25.22778 390 ARG A CA 1
ATOM 6192 C C . ARG A 1 394 ? -1.78712 -23.26577 5.91318 1.000 25.84402 390 ARG A C 1
ATOM 6193 O O . ARG A 1 394 ? -1.82064 -23.28621 4.67621 1.000 27.45272 390 ARG A O 1
ATOM 6214 N N . LYS A 1 395 ? -2.83117 -22.82772 6.63249 1.000 27.11010 391 LYS A N 1
ATOM 6215 C CA . LYS A 1 395 ? -4.00668 -22.31787 5.93953 1.000 28.72567 391 LYS A CA 1
ATOM 6216 C C . LYS A 1 395 ? -3.70757 -21.09614 5.11703 1.000 30.42515 391 LYS A C 1
ATOM 6217 O O . LYS A 1 395 ? -4.50372 -20.71885 4.26018 1.000 30.39006 391 LYS A O 1
ATOM 6236 N N . TYR A 1 396 ? -2.60081 -20.41465 5.38421 1.000 24.59549 392 TYR A N 1
ATOM 6237 C CA . TYR A 1 396 ? -2.27877 -19.23760 4.58631 1.000 23.38159 392 TYR A CA 1
ATOM 6238 C C . TYR A 1 396 ? -1.31018 -19.58700 3.48688 1.000 20.43768 392 TYR A C 1
ATOM 6239 O O . TYR A 1 396 ? -0.86587 -18.69014 2.78284 1.000 26.52611 392 TYR A O 1
ATOM 6257 N N . GLY A 1 397 ? -0.99332 -20.86518 3.31590 1.000 21.88497 393 GLY A N 1
ATOM 6258 C CA . GLY A 1 397 ? -0.05728 -21.30421 2.27387 1.000 22.85659 393 GLY A CA 1
ATOM 6259 C C . GLY A 1 397 ? 1.37513 -21.01811 2.62803 1.000 24.21883 393 GLY A C 1
ATOM 6260 O O . GLY A 1 397 ? 2.16923 -20.74452 1.71820 1.000 23.73958 393 GLY A O 1
ATOM 6264 N N . ILE A 1 398 ? 1.73089 -21.04387 3.90842 1.000 22.46237 394 ILE A N 1
ATOM 6265 C CA . ILE A 1 398 ? 3.11995 -20.85984 4.31656 1.000 21.53546 394 ILE A CA 1
ATOM 6266 C C . ILE A 1 398 ? 3.68893 -22.25873 4.52782 1.000 22.72380 394 ILE A C 1
ATOM 6267 O O . ILE A 1 398 ? 3.12712 -23.02511 5.34599 1.000 29.19498 394 ILE A O 1
ATOM 6283 N N . ASN A 1 399 ? 4.74104 -22.59367 3.80163 1.000 24.86945 395 ASN A N 1
ATOM 6284 C CA . ASN A 1 399 ? 5.28243 -23.96652 3.67760 1.000 24.47484 395 ASN A CA 1
ATOM 6285 C C . ASN A 1 399 ? 6.37381 -24.14749 4.73732 1.000 23.84307 395 ASN A C 1
ATOM 6286 O O . ASN A 1 399 ? 7.54770 -24.26129 4.41095 1.000 30.20173 395 ASN A O 1
ATOM 6297 N N . TYR A 1 400 ? 5.98889 -24.12887 6.01055 1.000 21.83049 396 TYR A N 1
ATOM 6298 C CA . TYR A 1 400 ? 6.92858 -24.42036 7.09495 1.000 21.12880 396 TYR A CA 1
ATOM 6299 C C . TYR A 1 400 ? 6.70324 -25.84354 7.55443 1.000 27.21871 396 TYR A C 1
ATOM 6300 O O . TYR A 1 400 ? 5.60834 -26.39120 7.36985 1.000 25.01074 396 TYR A O 1
ATOM 6318 N N . SER A 1 401 ? 7.73449 -26.40696 8.19418 1.000 26.93230 397 SER A N 1
ATOM 6319 C CA . SER A 1 401 ? 7.66043 -27.75019 8.73955 1.000 29.18714 397 SER A CA 1
ATOM 6320 C C . SER A 1 401 ? 8.02314 -27.70761 10.21150 1.000 24.08640 397 SER A C 1
ATOM 6321 O O . SER A 1 401 ? 8.88183 -26.90004 10.62092 1.000 23.36184 397 SER A O 1
ATOM 6329 N N . PRO A 1 402 ? 7.35715 -28.51053 11.04527 1.000 23.77554 398 PRO A N 1
ATOM 6330 C CA . PRO A 1 402 ? 7.62842 -28.45813 12.48460 1.000 22.46122 398 PRO A CA 1
ATOM 6331 C C . PRO A 1 402 ? 8.96170 -29.09200 12.83091 1.000 22.44409 398 PRO A C 1
ATOM 6332 O O . PRO A 1 402 ? 9.34372 -30.10036 12.24785 1.000 28.55139 398 PRO A O 1
ATOM 6343 N N . ASP A 1 403 ? 9.66009 -28.48796 13.76942 1.000 25.27847 399 ASP A N 1
ATOM 6344 C CA . ASP A 1 403 ? 10.96024 -29.00181 14.21869 1.000 25.29823 399 ASP A CA 1
ATOM 6345 C C . ASP A 1 403 ? 10.64165 -29.97050 15.38081 1.000 30.85692 399 ASP A C 1
ATOM 6346 O O . ASP A 1 403 ? 10.44284 -29.54921 16.51053 1.000 32.37584 399 ASP A O 1
ATOM 6355 N N . LEU A 1 404 ? 10.57802 -31.25018 15.10355 1.000 30.60540 400 LEU A N 1
ATOM 6356 C CA . LEU A 1 404 ? 10.03525 -32.17734 16.12019 1.000 30.94130 400 LEU A CA 1
ATOM 6357 C C . LEU A 1 404 ? 11.10385 -32.86296 16.96643 1.000 43.96123 400 LEU A C 1
ATOM 6358 O O . LEU A 1 404 ? 10.75744 -33.61420 17.88631 1.000 46.88251 400 LEU A O 1
ATOM 6374 N N . GLN A 1 405 ? 12.37432 -32.56422 16.75846 1.000 37.21644 401 GLN A N 1
ATOM 6375 C CA . GLN A 1 405 ? 13.39763 -33.17787 17.59674 1.000 44.13896 401 GLN A CA 1
ATOM 6376 C C . GLN A 1 405 ? 13.28121 -32.67663 19.03189 1.000 44.47835 401 GLN A C 1
ATOM 6377 O O . GLN A 1 405 ? 12.93831 -31.53267 19.29700 1.000 40.34961 401 GLN A O 1
ATOM 6391 N N . ARG A 1 406 ? 13.59016 -33.55833 19.97354 1.000 40.43539 402 ARG A N 1
ATOM 6392 C CA . ARG A 1 406 ? 13.52914 -33.18265 21.38303 1.000 42.42922 402 ARG A CA 1
ATOM 6393 C C . ARG A 1 406 ? 14.52887 -32.07604 21.72646 1.000 41.06118 402 ARG A C 1
ATOM 6394 O O . ARG A 1 406 ? 14.22977 -31.18513 22.52451 1.000 42.30357 402 ARG A O 1
ATOM 6415 N N . SER A 1 407 ? 15.71636 -32.11840 21.14597 1.000 32.43122 403 SER A N 1
ATOM 6416 C CA . SER A 1 407 ? 16.80982 -31.23752 21.54660 1.000 31.23286 403 SER A CA 1
ATOM 6417 C C . SER A 1 407 ? 17.10947 -30.24383 20.42943 1.000 29.39810 403 SER A C 1
ATOM 6418 O O . SER A 1 407 ? 16.91765 -30.54044 19.26458 1.000 35.17142 403 SER A O 1
ATOM 6426 N N . ILE A 1 408 ? 17.62394 -29.08031 20.82708 1.000 32.68667 404 ILE A N 1
ATOM 6427 C CA . ILE A 1 408 ? 18.13167 -28.12516 19.82234 1.000 34.49651 404 ILE A CA 1
ATOM 6428 C C . ILE A 1 408 ? 19.51978 -28.50663 19.31835 1.000 42.30399 404 ILE A C 1
ATOM 6429 O O . ILE A 1 408 ? 19.94606 -28.01299 18.26404 1.000 37.67516 404 ILE A O 1
ATOM 6445 N N . TYR A 1 409 ? 20.23048 -29.37038 20.03938 1.000 35.02872 405 TYR A N 1
ATOM 6446 C CA . TYR A 1 409 ? 21.62369 -29.70276 19.73652 1.000 34.47834 405 TYR A CA 1
ATOM 6447 C C . TYR A 1 409 ? 21.69245 -30.97611 18.90779 1.000 42.30127 405 TYR A C 1
ATOM 6448 O O . TYR A 1 409 ? 20.84103 -31.85702 19.01977 1.000 45.38799 405 TYR A O 1
ATOM 6466 N N . LYS A 1 410 ? 22.72077 -31.05919 18.07767 1.000 36.44680 406 LYS A N 1
ATOM 6467 C CA . LYS A 1 410 ? 22.96349 -32.24408 17.24618 1.000 39.18434 406 LYS A CA 1
ATOM 6468 C C . LYS A 1 410 ? 23.68719 -33.27759 18.09220 1.000 49.63416 406 LYS A C 1
ATOM 6469 O O . LYS A 1 410 ? 24.68591 -32.97139 18.76943 1.000 44.66122 406 LYS A O 1
ATOM 6488 N N . GLU A 1 411 ? 23.16332 -34.49304 18.08967 1.000 46.24307 407 GLU A N 1
ATOM 6489 C CA . GLU A 1 411 ? 23.70801 -35.58106 18.89077 1.000 61.99148 407 GLU A CA 1
ATOM 6490 C C . GLU A 1 411 ? 24.29256 -36.64299 17.97018 1.000 65.13960 407 GLU A C 1
ATOM 6491 O O . GLU A 1 411 ? 23.75388 -36.90749 16.89234 1.000 65.83802 407 GLU A O 1
ATOM 6503 N N . ILE A 1 412 ? 25.40936 -37.22856 18.38767 1.000 67.80244 408 ILE A N 1
ATOM 6504 C CA . ILE A 1 412 ? 26.01511 -38.32594 17.63772 1.000 84.88873 408 ILE A CA 1
ATOM 6505 C C . ILE A 1 412 ? 25.22198 -39.59193 17.94413 1.000 93.94209 408 ILE A C 1
ATOM 6506 O O . ILE A 1 412 ? 25.17380 -40.00819 19.11187 1.000 91.17027 408 ILE A O 1
ATOM 6522 N N . PRO A 1 413 ? 24.58496 -40.24310 16.94392 1.000 102.09322 409 PRO A N 1
ATOM 6523 C CA . PRO A 1 413 ? 23.79858 -41.45419 17.23696 1.000 105.85423 409 PRO A CA 1
ATOM 6524 C C . PRO A 1 413 ? 24.66314 -42.62302 17.68730 1.000 99.26154 409 PRO A C 1
ATOM 6525 O O . PRO A 1 413 ? 25.86147 -42.58407 17.41598 1.000 95.37821 409 PRO A O 1
ATOM 6536 N N . LYS A 1 427 ? 20.23227 -31.43331 4.43691 1.000 52.81200 423 LYS A N 1
ATOM 6537 C CA . LYS A 1 427 ? 20.20571 -30.03340 4.86511 1.000 55.53485 423 LYS A CA 1
ATOM 6538 C C . LYS A 1 427 ? 19.65481 -29.08829 3.78214 1.000 45.12233 423 LYS A C 1
ATOM 6539 O O . LYS A 1 427 ? 20.25287 -28.93011 2.72372 1.000 49.33156 423 LYS A O 1
ATOM 6558 N N . ASP A 1 428 ? 18.53542 -28.42931 4.08786 1.000 42.29610 424 ASP A N 1
ATOM 6559 C CA . ASP A 1 428 ? 17.87430 -27.49264 3.18613 1.000 35.95296 424 ASP A CA 1
ATOM 6560 C C . ASP A 1 428 ? 18.26098 -26.07998 3.63320 1.000 33.22411 424 ASP A C 1
ATOM 6561 O O . ASP A 1 428 ? 17.87120 -25.65489 4.70312 1.000 29.66926 424 ASP A O 1
ATOM 6570 N N . VAL A 1 429 ? 19.02966 -25.37455 2.80573 1.000 26.65945 425 VAL A N 1
ATOM 6571 C CA . VAL A 1 429 ? 19.51891 -24.06556 3.17491 1.000 24.69726 425 VAL A CA 1
ATOM 6572 C C . VAL A 1 429 ? 18.44852 -23.00603 3.16102 1.000 25.63434 425 VAL A C 1
ATOM 6573 O O . VAL A 1 429 ? 18.70188 -21.91588 3.65542 1.000 24.15944 425 VAL A O 1
ATOM 6586 N N . TYR A 1 430 ? 17.26139 -23.28582 2.65070 1.000 22.33685 426 TYR A N 1
ATOM 6587 C CA . TYR A 1 430 ? 16.15908 -22.32212 2.74673 1.000 23.95091 426 TYR A CA 1
ATOM 6588 C C . TYR A 1 430 ? 15.27791 -22.55903 3.95511 1.000 26.35893 426 TYR A C 1
ATOM 6589 O O . TYR A 1 430 ? 14.30504 -21.78304 4.17827 1.000 26.93358 426 TYR A O 1
ATOM 6607 N N . ARG A 1 431 ? 15.55741 -23.55195 4.76456 1.000 22.06405 427 ARG A N 1
ATOM 6608 C CA . ARG A 1 431 ? 14.73550 -23.83785 5.93963 1.000 22.68251 427 ARG A CA 1
ATOM 6609 C C . ARG A 1 431 ? 15.35590 -23.21806 7.18973 1.000 21.49857 427 ARG A C 1
ATOM 6610 O O . ARG A 1 431 ? 16.37905 -23.68864 7.72229 1.000 24.19833 427 ARG A O 1
ATOM 6631 N N . ILE A 1 432 ? 14.68400 -22.20728 7.73640 1.000 21.36184 428 ILE A N 1
ATOM 6632 C CA . ILE A 1 432 ? 15.05162 -21.60572 8.99847 1.000 19.48513 428 ILE A CA 1
ATOM 6633 C C . ILE A 1 432 ? 14.40590 -22.39659 10.12560 1.000 20.26882 428 ILE A C 1
ATOM 6634 O O . ILE A 1 432 ? 13.20682 -22.77061 9.97890 1.000 21.35021 428 ILE A O 1
ATOM 6650 N N . PRO A 1 433 ? 15.06575 -22.57073 11.26352 1.000 18.80154 429 PRO A N 1
ATOM 6651 C CA . PRO A 1 433 ? 14.41231 -23.23516 12.40985 1.000 18.62412 429 PRO A CA 1
ATOM 6652 C C . PRO A 1 433 ? 13.16538 -22.48222 12.82313 1.000 18.05081 429 PRO A C 1
ATOM 6653 O O . PRO A 1 433 ? 13.05642 -21.26705 12.67686 1.000 19.22123 429 PRO A O 1
ATOM 6664 N N . ASN A 1 434 ? 12.20388 -23.23520 13.35990 1.000 21.24640 430 ASN A N 1
ATOM 6665 C CA . ASN A 1 434 ? 11.01744 -22.57926 13.88329 1.000 17.72116 430 ASN A CA 1
ATOM 6666 C C . ASN A 1 434 ? 11.32460 -21.53275 14.91985 1.000 20.15471 430 ASN A C 1
ATOM 6667 O O . ASN A 1 434 ? 10.67087 -20.47802 14.98683 1.000 19.74296 430 ASN A O 1
ATOM 6678 N N . VAL A 1 435 ? 12.27255 -21.82882 15.83425 1.000 18.38319 431 VAL A N 1
ATOM 6679 C CA . VAL A 1 435 ? 12.62593 -20.99143 16.94848 1.000 18.82349 431 VAL A CA 1
ATOM 6680 C C . VAL A 1 435 ? 14.06330 -20.49644 16.77658 1.000 19.09997 431 VAL A C 1
ATOM 6681 O O . VAL A 1 435 ? 15.01190 -21.31303 16.73556 1.000 20.97664 431 VAL A O 1
ATOM 6694 N N . VAL A 1 436 ? 14.20154 -19.18359 16.63177 1.000 19.48266 432 VAL A N 1
ATOM 6695 C CA . VAL A 1 436 ? 15.52234 -18.51545 16.54338 1.000 19.03711 432 VAL A CA 1
ATOM 6696 C C . VAL A 1 436 ? 15.42306 -17.20338 17.28818 1.000 19.91464 432 VAL A C 1
ATOM 6697 O O . VAL A 1 436 ? 14.64733 -16.30671 16.86549 1.000 19.03266 432 VAL A O 1
ATOM 6710 N N . PRO A 1 437 ? 16.17615 -16.97472 18.36672 1.000 19.79375 433 PRO A N 1
ATOM 6711 C CA . PRO A 1 437 ? 16.09284 -15.72000 19.07364 1.000 18.30671 433 PRO A CA 1
ATOM 6712 C C . PRO A 1 437 ? 16.35174 -14.52016 18.18453 1.000 21.85690 433 PRO A C 1
ATOM 6713 O O . PRO A 1 437 ? 17.31065 -14.46831 17.40112 1.000 20.23763 433 PRO A O 1
ATOM 6724 N N . GLY A 1 438 ? 15.48953 -13.53593 18.31575 1.000 19.79476 434 GLY A N 1
ATOM 6725 C CA . GLY A 1 438 ? 15.61254 -12.32284 17.56425 1.000 18.39347 434 GLY A CA 1
ATOM 6726 C C . GLY A 1 438 ? 14.89464 -12.32486 16.22811 1.000 19.40042 434 GLY A C 1
ATOM 6727 O O . GLY A 1 438 ? 14.80497 -11.21112 15.63322 1.000 22.83022 434 GLY A O 1
ATOM 6731 N N . LEU A 1 439 ? 14.47525 -13.48120 15.70501 1.000 17.74637 435 LEU A N 1
ATOM 6732 C CA . LEU A 1 439 ? 13.53645 -13.50284 14.59985 1.000 16.93626 435 LEU A CA 1
ATOM 6733 C C . LEU A 1 439 ? 12.14385 -13.41084 15.15759 1.000 20.51819 435 LEU A C 1
ATOM 6734 O O . LEU A 1 439 ? 11.85524 -13.83636 16.27959 1.000 20.69077 435 LEU A O 1
ATOM 6750 N N . VAL A 1 440 ? 11.26595 -12.84355 14.34030 1.000 18.17481 436 VAL A N 1
ATOM 6751 C CA . VAL A 1 440 ? 9.87496 -12.73910 14.78014 1.000 19.46692 436 VAL A CA 1
ATOM 6752 C C . VAL A 1 440 ? 9.41934 -14.14553 15.09042 1.000 17.22009 436 VAL A C 1
ATOM 6753 O O . VAL A 1 440 ? 9.47876 -15.03622 14.22159 1.000 17.96265 436 VAL A O 1
ATOM 6766 N N . PRO A 1 441 ? 8.86368 -14.38283 16.29211 1.000 19.30011 437 PRO A N 1
ATOM 6767 C CA . PRO A 1 441 ? 8.37996 -15.72709 16.59824 1.000 19.29784 437 PRO A CA 1
ATOM 6768 C C . PRO A 1 441 ? 7.22394 -16.14694 15.70586 1.000 20.41348 437 PRO A C 1
ATOM 6769 O O . PRO A 1 441 ? 6.41857 -15.31783 15.25428 1.000 20.38523 437 PRO A O 1
ATOM 6780 N N . LEU A 1 442 ? 7.16496 -17.44386 15.41509 1.000 19.83828 438 LEU A N 1
ATOM 6781 C CA . LEU A 1 442 ? 6.05861 -17.90974 14.56717 1.000 19.68977 438 LEU A CA 1
ATOM 6782 C C . LEU A 1 442 ? 4.70053 -17.58755 15.16407 1.000 20.00613 438 LEU A C 1
ATOM 6783 O O . LEU A 1 442 ? 3.76392 -17.32320 14.38398 1.000 18.62063 438 LEU A O 1
ATOM 6799 N N . MET A 1 443 ? 4.56397 -17.57851 16.46797 1.000 21.61274 439 MET A N 1
ATOM 6800 C CA . MET A 1 443 ? 3.27299 -17.23117 17.06696 1.000 19.22127 439 MET A CA 1
ATOM 6801 C C . MET A 1 443 ? 2.87771 -15.79696 16.71426 1.000 23.00977 439 MET A C 1
ATOM 6802 O O . MET A 1 443 ? 1.68464 -15.45742 16.51600 1.000 21.06544 439 MET A O 1
ATOM 6816 N N . GLU A 1 444 ? 3.85433 -14.91563 16.61216 1.000 19.42099 440 GLU A N 1
ATOM 6817 C CA . GLU A 1 444 ? 3.59782 -13.53346 16.23710 1.000 20.76113 440 GLU A CA 1
ATOM 6818 C C . GLU A 1 444 ? 3.29217 -13.45105 14.75579 1.000 21.07868 440 GLU A C 1
ATOM 6819 O O . GLU A 1 444 ? 2.45500 -12.62103 14.32753 1.000 20.86803 440 GLU A O 1
ATOM 6831 N N . ILE A 1 445 ? 3.96801 -14.24742 13.92325 1.000 19.05991 441 ILE A N 1
ATOM 6832 C CA . ILE A 1 445 ? 3.59820 -14.29719 12.50707 1.000 19.71104 441 ILE A CA 1
ATOM 6833 C C . ILE A 1 445 ? 2.12388 -14.71053 12.34421 1.000 19.88713 441 ILE A C 1
ATOM 6834 O O . ILE A 1 445 ? 1.38872 -14.13796 11.53604 1.000 19.18933 441 ILE A O 1
ATOM 6850 N N . VAL A 1 446 ? 1.68166 -15.71912 13.11137 1.000 19.24747 442 VAL A N 1
ATOM 6851 C CA . VAL A 1 446 ? 0.25484 -16.07954 13.12911 1.000 20.80119 442 VAL A CA 1
ATOM 6852 C C . VAL A 1 446 ? -0.59815 -14.85922 13.45513 1.000 21.38478 442 VAL A C 1
ATOM 6853 O O . VAL A 1 446 ? -1.63586 -14.62650 12.77323 1.000 21.00289 442 VAL A O 1
ATOM 6866 N N . SER A 1 447 ? -0.22129 -14.07891 14.46639 1.000 18.66371 443 SER A N 1
ATOM 6867 C CA . SER A 1 447 ? -0.98340 -12.87713 14.88285 1.000 18.97004 443 SER A CA 1
ATOM 6868 C C . SER A 1 447 ? -1.05384 -11.88472 13.73761 1.000 23.08420 443 SER A C 1
ATOM 6869 O O . SER A 1 447 ? -2.12093 -11.31488 13.45850 1.000 24.55799 443 SER A O 1
ATOM 6877 N N . LEU A 1 448 ? 0.04978 -11.71217 12.98881 1.000 20.13912 444 LEU A N 1
ATOM 6878 C CA . LEU A 1 448 ? 0.04128 -10.77885 11.87280 1.000 20.61820 444 LEU A CA 1
ATOM 6879 C C . LEU A 1 448 ? -0.98174 -11.19620 10.86158 1.000 20.05818 444 LEU A C 1
ATOM 6880 O O . LEU A 1 448 ? -1.68546 -10.34547 10.26013 1.000 23.51452 444 LEU A O 1
ATOM 6896 N N . PHE A 1 449 ? -1.03766 -12.47824 10.55759 1.000 19.22059 445 PHE A N 1
ATOM 6897 C CA . PHE A 1 449 ? -1.99366 -12.98190 9.60130 1.000 21.59820 445 PHE A CA 1
ATOM 6898 C C . PHE A 1 449 ? -3.42931 -12.79965 10.11799 1.000 23.77949 445 PHE A C 1
ATOM 6899 O O . PHE A 1 449 ? -4.32467 -12.36417 9.34719 1.000 25.08079 445 PHE A O 1
ATOM 6916 N N . GLU A 1 450 ? -3.69095 -13.23288 11.34718 1.000 22.27453 446 GLU A N 1
ATOM 6917 C CA . GLU A 1 450 ? -5.06290 -13.19306 11.89775 1.000 22.85672 446 GLU A CA 1
ATOM 6918 C C . GLU A 1 450 ? -5.60056 -11.79928 12.01105 1.000 24.25805 446 GLU A C 1
ATOM 6919 O O . GLU A 1 450 ? -6.81252 -11.60083 11.84600 1.000 30.60981 446 GLU A O 1
ATOM 6931 N N . SER A 1 451 ? -4.77834 -10.82995 12.27852 1.000 23.30681 447 SER A N 1
ATOM 6932 C CA . SER A 1 451 ? -5.19944 -9.44331 12.48017 1.000 24.54231 447 SER A CA 1
ATOM 6933 C C . SER A 1 451 ? -5.31657 -8.70167 11.15216 1.000 26.68684 447 SER A C 1
ATOM 6934 O O . SER A 1 451 ? -5.78829 -7.55790 11.17822 1.000 28.95702 447 SER A O 1
ATOM 6942 N N . GLY A 1 452 ? -4.86725 -9.30403 10.05582 1.000 24.49988 448 GLY A N 1
ATOM 6943 C CA . GLY A 1 452 ? -4.86200 -8.63117 8.75815 1.000 28.50861 448 GLY A CA 1
ATOM 6944 C C . GLY A 1 452 ? -3.64561 -7.78557 8.51964 1.000 26.26546 448 GLY A C 1
ATOM 6945 O O . GLY A 1 452 ? -3.55766 -7.11886 7.46940 1.000 24.80530 448 GLY A O 1
ATOM 6949 N N . LYS A 1 453 ? -2.69008 -7.76967 9.44253 1.000 23.73218 449 LYS A N 1
ATOM 6950 C CA . LYS A 1 453 ? -1.51723 -6.94285 9.24155 1.000 23.24323 449 LYS A CA 1
ATOM 6951 C C . LYS A 1 453 ? -0.64753 -7.41946 8.10667 1.000 21.90667 449 LYS A C 1
ATOM 6952 O O . LYS A 1 453 ? 0.06999 -6.58674 7.52466 1.000 21.52375 449 LYS A O 1
ATOM 6971 N N . MET A 1 454 ? -0.68910 -8.70068 7.69708 1.000 19.91369 450 MET A N 1
ATOM 6972 C CA . MET A 1 454 ? 0.12203 -9.12375 6.55535 1.000 21.42033 450 MET A CA 1
ATOM 6973 C C . MET A 1 454 ? -0.34583 -8.44589 5.27043 1.000 21.72367 450 MET A C 1
ATOM 6974 O O . MET A 1 454 ? 0.41971 -8.23187 4.32877 1.000 23.91424 450 MET A O 1
ATOM 6988 N N . ASN A 1 455 ? -1.63088 -8.07752 5.21383 1.000 20.82567 451 ASN A N 1
ATOM 6989 C CA . ASN A 1 455 ? -2.10132 -7.35874 4.04259 1.000 22.11768 451 ASN A CA 1
ATOM 6990 C C . ASN A 1 455 ? -1.52128 -5.96934 3.93074 1.000 20.00525 451 ASN A C 1
ATOM 6991 O O . ASN A 1 455 ? -1.66394 -5.39145 2.82980 1.000 19.35930 451 ASN A O 1
ATOM 7002 N N . GLU A 1 456 ? -0.80220 -5.48164 4.93257 1.000 19.27604 452 GLU A N 1
ATOM 7003 C CA . GLU A 1 456 ? -0.07286 -4.22333 4.79077 1.000 18.78385 452 GLU A CA 1
ATOM 7004 C C . GLU A 1 456 ? 1.07101 -4.36130 3.81547 1.000 18.08584 452 GLU A C 1
ATOM 7005 O O . GLU A 1 456 ? 1.61603 -3.33628 3.38441 1.000 19.64206 452 GLU A O 1
ATOM 7017 N N . LEU A 1 457 ? 1.42619 -5.56609 3.41645 1.000 18.24186 453 LEU A N 1
ATOM 7018 C CA . LEU A 1 457 ? 2.40324 -5.76584 2.38828 1.000 18.18839 453 LEU A CA 1
ATOM 7019 C C . LEU A 1 457 ? 1.88085 -5.29677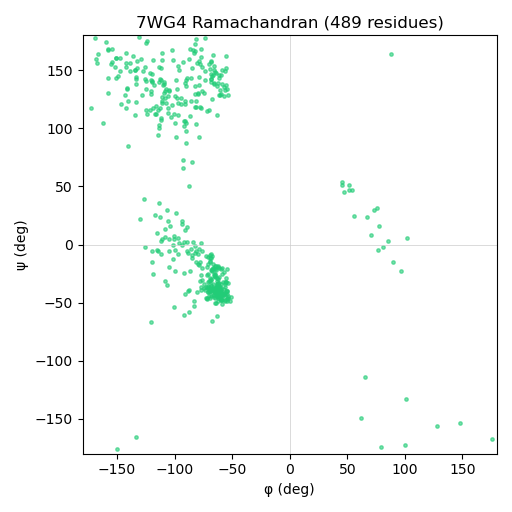 1.00691 1.000 18.49781 453 LEU A C 1
ATOM 7020 O O . LEU A 1 457 ? 2.65496 -4.98511 0.10137 1.000 19.05784 453 LEU A O 1
ATOM 7036 N N . ASN A 1 458 ? 0.57660 -5.39173 0.80700 1.000 19.02235 454 ASN A N 1
ATOM 7037 C CA . ASN A 1 458 ? 0.03251 -5.07814 -0.51045 1.000 19.26442 454 ASN A CA 1
ATOM 7038 C C . ASN A 1 458 ? 0.27629 -3.62498 -0.88554 1.000 17.92177 454 ASN A C 1
ATOM 7039 O O . ASN A 1 458 ? 0.14175 -2.72282 -0.04469 1.000 18.36238 454 ASN A O 1
ATOM 7050 N N . ASN A 1 459 ? 0.68523 -3.44631 -2.13582 1.000 18.69492 455 ASN A N 1
ATOM 7051 C CA . ASN A 1 459 ? 1.04293 -2.17336 -2.72720 1.000 18.43140 455 ASN A CA 1
ATOM 7052 C C . ASN A 1 459 ? 2.34589 -1.64060 -2.16561 1.000 21.96215 455 ASN A C 1
ATOM 7053 O O . ASN A 1 459 ? 2.74620 -0.49837 -2.48240 1.000 25.51374 455 ASN A O 1
ATOM 7064 N N . ASN A 1 460 ? 3.05109 -2.46148 -1.37461 1.000 20.32481 456 ASN A N 1
ATOM 7065 C CA . ASN A 1 460 ? 4.31753 -2.03078 -0.77555 1.000 19.97337 456 ASN A CA 1
ATOM 7066 C C . ASN A 1 460 ? 5.47737 -2.92905 -1.19097 1.000 19.13092 456 ASN A C 1
ATOM 7067 O O . ASN A 1 460 ? 6.41628 -2.44320 -1.84270 1.000 20.98339 456 ASN A O 1
ATOM 7078 N N . VAL A 1 461 ? 5.49780 -4.20032 -0.76848 1.000 18.99484 457 VAL A N 1
ATOM 7079 C CA . VAL A 1 461 ? 6.62160 -5.04596 -1.07729 1.000 18.34927 457 VAL A CA 1
ATOM 7080 C C . VAL A 1 461 ? 6.67724 -5.32072 -2.57762 1.000 20.28690 457 VAL A C 1
ATOM 7081 O O . VAL A 1 461 ? 5.65656 -5.40110 -3.27801 1.000 19.96909 457 VAL A O 1
ATOM 7094 N N . VAL A 1 462 ? 7.89147 -5.42232 -3.10153 1.000 21.17424 458 VAL A N 1
ATOM 7095 C CA . VAL A 1 462 ? 8.17052 -5.59731 -4.52237 1.000 20.65445 458 VAL A CA 1
ATOM 7096 C C . VAL A 1 462 ? 8.93422 -6.87957 -4.67840 1.000 18.97477 458 VAL A C 1
ATOM 7097 O O . VAL A 1 462 ? 9.81505 -7.15797 -3.84919 1.000 20.39895 458 VAL A O 1
ATOM 7110 N N . LEU A 1 463 ? 8.64924 -7.61062 -5.71516 1.000 19.58359 459 LEU A N 1
ATOM 7111 C CA . LEU A 1 463 ? 9.38547 -8.79432 -6.09228 1.000 19.55279 459 LEU A CA 1
ATOM 7112 C C . LEU A 1 463 ? 10.15241 -8.57151 -7.38346 1.000 23.61300 459 LEU A C 1
ATOM 7113 O O . LEU A 1 463 ? 9.65687 -7.89550 -8.30661 1.000 22.93809 459 LEU A O 1
ATOM 7129 N N . PHE A 1 464 ? 11.36960 -9.10962 -7.46460 1.000 21.67880 460 PHE A N 1
ATOM 7130 C CA . PHE A 1 464 ? 12.01127 -9.26310 -8.76507 1.000 22.30234 460 PHE A CA 1
ATOM 7131 C C . PHE A 1 464 ? 11.76346 -10.69833 -9.09624 1.000 24.96788 460 PHE A C 1
ATOM 7132 O O . PHE A 1 464 ? 12.36663 -11.61141 -8.52961 1.000 26.11602 460 PHE A O 1
ATOM 7149 N N . ASP A 1 465 ? 10.82553 -10.91227 -9.99931 1.000 30.91699 461 ASP A N 1
ATOM 7150 C CA . ASP A 1 465 ? 10.31526 -12.24443 -10.30024 1.000 43.19483 461 ASP A CA 1
ATOM 7151 C C . ASP A 1 465 ? 11.18288 -12.75504 -11.42866 1.000 46.51667 461 ASP A C 1
ATOM 7152 O O . ASP A 1 465 ? 11.10054 -12.25999 -12.55741 1.000 52.16052 461 ASP A O 1
ATOM 7161 N N . THR A 1 466 ? 12.07437 -13.69393 -11.11211 1.000 51.87486 462 THR A N 1
ATOM 7162 C CA . THR A 1 466 ? 13.15492 -14.02717 -12.03390 1.000 57.37217 462 THR A CA 1
ATOM 7163 C C . THR A 1 466 ? 12.66731 -14.78795 -13.26137 1.000 67.41030 462 THR A C 1
ATOM 7164 O O . THR A 1 466 ? 13.38423 -14.82912 -14.26849 1.000 68.84615 462 THR A O 1
ATOM 7175 N N . LYS A 1 467 ? 11.48098 -15.39417 -13.19395 1.000 64.41192 463 LYS A N 1
ATOM 7176 C CA . LYS A 1 467 ? 10.88980 -16.00175 -14.38343 1.000 68.83288 463 LYS A CA 1
ATOM 7177 C C . LYS A 1 467 ? 10.59407 -14.94268 -15.44244 1.000 77.15802 463 LYS A C 1
ATOM 7178 O O . LYS A 1 467 ? 11.16085 -14.97059 -16.54656 1.000 76.68772 463 LYS A O 1
ATOM 7197 N N . ILE A 1 468 ? 9.71933 -13.98113 -15.11260 1.000 70.99168 464 ILE A N 1
ATOM 7198 C CA . ILE A 1 468 ? 9.45279 -12.86147 -16.01978 1.000 63.04260 464 ILE A CA 1
ATOM 7199 C C . ILE A 1 468 ? 10.68691 -12.00184 -16.22803 1.000 60.83216 464 ILE A C 1
ATOM 7200 O O . ILE A 1 468 ? 10.75368 -11.22501 -17.18570 1.000 66.15730 464 ILE A O 1
ATOM 7216 N N . ASN A 1 469 ? 11.66392 -12.10093 -15.33940 1.000 59.12340 465 ASN A N 1
ATOM 7217 C CA . ASN A 1 469 ? 12.78515 -11.16671 -15.29599 1.000 53.53238 465 ASN A CA 1
ATOM 7218 C C . ASN A 1 469 ? 12.29808 -9.71837 -15.26144 1.000 49.48730 465 ASN A C 1
ATOM 7219 O O . ASN A 1 469 ? 12.75880 -8.84283 -15.99522 1.000 45.12611 465 ASN A O 1
ATOM 7230 N N . ALA A 1 470 ? 11.37973 -9.44613 -14.33026 1.000 38.49739 466 ALA A N 1
ATOM 7231 C CA . ALA A 1 470 ? 10.88032 -8.09036 -14.16948 1.000 34.63333 466 ALA A CA 1
ATOM 7232 C C . ALA A 1 470 ? 10.44573 -7.88106 -12.71465 1.000 24.59486 466 ALA A C 1
ATOM 7233 O O . ALA A 1 470 ? 10.14985 -8.84567 -12.00946 1.000 25.72305 466 ALA A O 1
ATOM 7240 N N . LEU A 1 471 ? 10.52419 -6.62521 -12.32031 1.000 26.81693 467 LEU A N 1
ATOM 7241 C CA . LEU A 1 471 ? 9.96758 -6.13407 -11.06892 1.000 26.64952 467 LEU A CA 1
ATOM 7242 C C . LEU A 1 471 ? 8.44593 -6.17324 -11.12063 1.000 31.68761 467 LEU A C 1
ATOM 7243 O O . LEU A 1 471 ? 7.82215 -5.85386 -12.15459 1.000 30.78840 467 LEU A O 1
ATOM 7259 N N . ARG A 1 472 ? 7.82731 -6.51834 -9.99028 1.000 23.74376 468 ARG A N 1
ATOM 7260 C CA . ARG A 1 472 ? 6.39351 -6.25562 -9.86754 1.000 23.77226 468 ARG A CA 1
ATOM 7261 C C . ARG A 1 472 ? 6.02225 -6.01755 -8.40665 1.000 24.25038 468 ARG A C 1
ATOM 7262 O O . ARG A 1 472 ? 6.60281 -6.62118 -7.47386 1.000 23.76655 468 ARG A O 1
ATOM 7283 N N . ILE A 1 473 ? 5.09068 -5.09458 -8.20936 1.000 25.21786 469 ILE A N 1
ATOM 7284 C CA . ILE A 1 473 ? 4.57864 -4.75205 -6.89723 1.000 21.40696 469 ILE A CA 1
ATOM 7285 C C . ILE A 1 473 ? 3.56017 -5.81207 -6.51144 1.000 22.42304 469 ILE A C 1
ATOM 7286 O O . ILE A 1 473 ? 2.66516 -6.14937 -7.28256 1.000 22.56521 469 ILE A O 1
ATOM 7302 N N . VAL A 1 474 ? 3.68759 -6.37477 -5.31353 1.000 19.80684 470 VAL A N 1
ATOM 7303 C CA . VAL A 1 474 ? 2.70939 -7.31134 -4.79815 1.000 19.45238 470 VAL A CA 1
ATOM 7304 C C . VAL A 1 474 ? 1.41623 -6.55434 -4.54434 1.000 20.53861 470 VAL A C 1
ATOM 7305 O O . VAL A 1 474 ? 1.40035 -5.53378 -3.83859 1.000 20.29372 470 VAL A O 1
ATOM 7318 N N . ARG A 1 475 ? 0.32711 -7.04868 -5.14634 1.000 21.65970 471 ARG A N 1
ATOM 7319 C CA . ARG A 1 475 ? -0.98931 -6.46264 -5.02478 1.000 20.56998 471 ARG A CA 1
ATOM 7320 C C . ARG A 1 475 ? -1.94145 -7.27048 -4.18453 1.000 20.66768 471 ARG A C 1
ATOM 7321 O O . ARG A 1 475 ? -2.84215 -6.69569 -3.59156 1.000 23.99686 471 ARG A O 1
ATOM 7342 N N . ASP A 1 476 ? -1.80184 -8.61596 -4.17576 1.000 22.00100 472 ASP A N 1
ATOM 7343 C CA . ASP A 1 476 ? -2.64826 -9.50591 -3.36614 1.000 22.93956 472 ASP A CA 1
ATOM 7344 C C . ASP A 1 476 ? -1.76743 -10.61900 -2.79262 1.000 21.76139 472 ASP A C 1
ATOM 7345 O O . ASP A 1 476 ? -1.69494 -11.72261 -3.32793 1.000 23.23294 472 ASP A O 1
ATOM 7354 N N . PHE A 1 477 ? -1.15193 -10.30988 -1.67825 1.000 20.92858 473 PHE A N 1
ATOM 7355 C CA . PHE A 1 477 ? -0.16945 -11.22795 -1.05824 1.000 21.28249 473 PHE A CA 1
ATOM 7356 C C . PHE A 1 477 ? -0.71707 -12.63997 -0.83306 1.000 20.59735 473 PHE A C 1
ATOM 7357 O O . PHE A 1 477 ? -0.05318 -13.62380 -1.18731 1.000 21.57934 473 PHE A O 1
ATOM 7374 N N . ILE A 1 478 ? -1.94274 -12.72313 -0.32491 1.000 20.94378 474 ILE A N 1
ATOM 7375 C CA . ILE A 1 478 ? -2.46351 -14.04906 0.01961 1.000 21.66198 474 ILE A CA 1
ATOM 7376 C C . ILE A 1 478 ? -2.68352 -14.89073 -1.22494 1.000 22.61569 474 ILE A C 1
ATOM 7377 O O . ILE A 1 478 ? -2.66310 -16.14469 -1.10597 1.000 26.22880 474 ILE A O 1
ATOM 7393 N N . SER A 1 479 ? -2.83709 -14.30361 -2.43925 1.000 21.58918 475 SER A N 1
ATOM 7394 C CA . SER A 1 479 ? -2.98775 -15.10567 -3.63926 1.000 21.96914 475 SER A CA 1
ATOM 7395 C C . SER A 1 479 ? -1.66990 -15.40795 -4.35258 1.000 22.95239 475 SER A C 1
ATOM 7396 O O . SER A 1 479 ? -1.65110 -16.08096 -5.39476 1.000 27.25895 475 SER A O 1
ATOM 7404 N N . GLU A 1 480 ? -0.53018 -14.95663 -3.80298 1.000 24.12363 476 GLU A N 1
ATOM 7405 C CA . GLU A 1 480 ? 0.72457 -15.36505 -4.37425 1.000 22.01247 476 GLU A CA 1
ATOM 7406 C C . GLU A 1 480 ? 0.94650 -16.86827 -4.16427 1.000 20.19742 476 GLU A C 1
ATOM 7407 O O . GLU A 1 480 ? 0.35410 -17.50056 -3.28428 1.000 23.65614 476 GLU A O 1
ATOM 7419 N N . LYS A 1 481 ? 1.88208 -17.43613 -4.94167 1.000 22.02811 477 LYS A N 1
ATOM 7420 C CA . LYS A 1 481 ? 2.18118 -18.86237 -4.77540 1.000 22.69959 477 LYS A CA 1
ATOM 7421 C C . LYS A 1 481 ? 2.78031 -19.10027 -3.38760 1.000 22.56683 477 LYS A C 1
ATOM 7422 O O . LYS A 1 481 ? 3.49581 -18.22817 -2.86578 1.000 22.07510 477 LYS A O 1
ATOM 7441 N N . PRO A 1 482 ? 2.54983 -20.26295 -2.79464 1.000 21.54680 478 PRO A N 1
ATOM 7442 C CA . PRO A 1 482 ? 3.11912 -20.55697 -1.48414 1.000 22.71961 478 PRO A CA 1
ATOM 7443 C C . PRO A 1 482 ? 4.64650 -20.41400 -1.39446 1.000 21.65816 478 PRO A C 1
ATOM 7444 O O . PRO A 1 482 ? 5.14490 -19.93723 -0.35900 1.000 22.06289 478 PRO A O 1
ATOM 7455 N N . GLU A 1 483 ? 5.37720 -20.68477 -2.47717 1.000 22.87144 479 GLU A N 1
ATOM 7456 C CA . GLU A 1 483 ? 6.84451 -20.51727 -2.44023 1.000 24.45421 479 GLU A CA 1
ATOM 7457 C C . GLU A 1 483 ? 7.21513 -19.06171 -2.17494 1.000 22.38236 479 GLU A C 1
ATOM 7458 O O . GLU A 1 483 ? 8.06579 -18.74916 -1.32490 1.000 24.30094 479 GLU A O 1
ATOM 7470 N N . ILE A 1 484 ? 6.47351 -18.17857 -2.80542 1.000 21.29617 480 ILE A N 1
ATOM 7471 C CA . ILE A 1 484 ? 6.71074 -16.74853 -2.68600 1.000 20.02967 480 ILE A CA 1
ATOM 7472 C C . ILE A 1 484 ? 6.27826 -16.26411 -1.31470 1.000 20.90526 480 ILE A C 1
ATOM 7473 O O . ILE A 1 484 ? 6.98170 -15.48984 -0.65340 1.000 19.25406 480 ILE A O 1
ATOM 7489 N N . LYS A 1 485 ? 5.08001 -16.67835 -0.86730 1.000 18.58813 481 LYS A N 1
ATOM 7490 C CA . LYS A 1 485 ? 4.59638 -16.23730 0.41829 1.000 18.68444 481 LYS A CA 1
ATOM 7491 C C . LYS A 1 485 ? 5.53500 -16.70796 1.53118 1.000 18.38676 481 LYS A C 1
ATOM 7492 O O . LYS A 1 485 ? 5.73189 -15.98830 2.49321 1.000 19.16190 481 LYS A O 1
ATOM 7511 N N . THR A 1 486 ? 6.10683 -17.90701 1.39715 1.000 19.21629 482 THR A N 1
ATOM 7512 C CA . THR A 1 486 ? 7.01173 -18.43808 2.39355 1.000 18.44522 482 THR A CA 1
ATOM 7513 C C . THR A 1 486 ? 8.30405 -17.62591 2.47342 1.000 18.16611 482 THR A C 1
ATOM 7514 O O . THR A 1 486 ? 8.80684 -17.30778 3.58008 1.000 19.99708 482 THR A O 1
ATOM 7525 N N . VAL A 1 487 ? 8.84344 -17.26968 1.31707 1.000 18.53675 483 VAL A N 1
ATOM 7526 C CA . VAL A 1 487 ? 10.04547 -16.43489 1.27896 1.000 18.90423 483 VAL A CA 1
ATOM 7527 C C . VAL A 1 487 ? 9.77792 -15.07605 1.91588 1.000 18.58636 483 VAL A C 1
ATOM 7528 O O . VAL A 1 487 ? 10.57772 -14.55067 2.72621 1.000 17.91849 483 VAL A O 1
ATOM 7541 N N . ILE A 1 488 ? 8.67127 -14.43392 1.52069 1.000 17.21034 484 ILE A N 1
ATOM 7542 C CA . ILE A 1 488 ? 8.34750 -13.14034 2.11991 1.000 17.55530 484 ILE A CA 1
ATOM 7543 C C . ILE A 1 488 ? 8.20843 -13.23988 3.63078 1.000 17.42167 484 ILE A C 1
ATOM 7544 O O . ILE A 1 488 ? 8.63961 -12.36343 4.38646 1.000 17.80718 484 ILE A O 1
ATOM 7560 N N . THR A 1 489 ? 7.55167 -14.29317 4.10910 1.000 17.20576 485 THR A N 1
ATOM 7561 C CA . THR A 1 489 ? 7.35614 -14.45926 5.55116 1.000 18.34199 485 THR A CA 1
ATOM 7562 C C . THR A 1 489 ? 8.70612 -14.64105 6.28416 1.000 16.74612 485 THR A C 1
ATOM 7563 O O . THR A 1 489 ? 8.88654 -14.07992 7.34987 1.000 18.33985 485 THR A O 1
ATOM 7574 N N . ASP A 1 490 ? 9.64612 -15.34131 5.65698 1.000 18.16680 486 ASP A N 1
ATOM 7575 C CA . ASP A 1 490 ? 10.98668 -15.45889 6.24453 1.000 20.54921 486 ASP A CA 1
ATOM 7576 C C . ASP A 1 490 ? 11.74699 -14.14511 6.23613 1.000 17.39318 486 ASP A C 1
ATOM 7577 O O . ASP A 1 490 ? 12.41676 -13.80972 7.22707 1.000 17.89924 486 ASP A O 1
ATOM 7586 N N . VAL A 1 491 ? 11.56253 -13.30867 5.21430 1.000 17.58313 487 VAL A N 1
ATOM 7587 C CA . VAL A 1 491 ? 12.12520 -11.95590 5.29929 1.000 16.12906 487 VAL A CA 1
ATOM 7588 C C . VAL A 1 491 ? 11.50582 -11.14639 6.42686 1.000 16.11886 487 VAL A C 1
ATOM 7589 O O . VAL A 1 491 ? 12.21358 -10.45855 7.17109 1.000 16.38351 487 VAL A O 1
ATOM 7602 N N . ILE A 1 492 ? 10.17957 -11.26924 6.64429 1.000 16.59013 488 ILE A N 1
ATOM 7603 C CA . ILE A 1 492 ? 9.56295 -10.59413 7.74296 1.000 16.83901 488 ILE A CA 1
ATOM 7604 C C . ILE A 1 492 ? 10.14714 -11.09196 9.07705 1.000 15.82663 488 ILE A C 1
ATOM 7605 O O . ILE A 1 492 ? 10.36588 -10.29051 9.98792 1.000 17.76694 488 ILE A O 1
ATOM 7621 N N . ARG A 1 493 ? 10.34044 -12.39269 9.19023 1.000 17.13713 489 ARG A N 1
ATOM 7622 C CA . ARG A 1 493 ? 10.93913 -12.90881 10.43019 1.000 17.67120 489 ARG A CA 1
ATOM 7623 C C . ARG A 1 493 ? 12.26083 -12.23139 10.73381 1.000 17.33178 489 ARG A C 1
ATOM 7624 O O . ARG A 1 493 ? 12.57500 -11.93705 11.90389 1.000 17.52118 489 ARG A O 1
ATOM 7645 N N . LEU A 1 494 ? 13.04164 -12.01576 9.65526 1.000 16.70397 490 LEU A N 1
ATOM 7646 C CA . LEU A 1 494 ? 14.39118 -11.47625 9.83539 1.000 18.33974 490 LEU A CA 1
ATOM 7647 C C . LEU A 1 494 ? 14.44235 -9.98818 10.02774 1.000 19.11878 490 LEU A C 1
ATOM 7648 O O . LEU A 1 494 ? 15.19416 -9.49292 10.86762 1.000 17.51235 490 LEU A O 1
ATOM 7664 N N . ILE A 1 495 ? 13.65399 -9.20947 9.29027 1.000 17.71581 491 ILE A N 1
ATOM 7665 C CA . ILE A 1 495 ? 13.78560 -7.75315 9.34261 1.000 17.18690 491 ILE A CA 1
ATOM 7666 C C . ILE A 1 495 ? 12.53917 -7.03393 9.81239 1.000 17.73855 491 ILE A C 1
ATOM 7667 O O . ILE A 1 495 ? 12.56871 -5.81250 10.02109 1.000 19.11839 491 ILE A O 1
ATOM 7683 N N . GLY A 1 496 ? 11.44918 -7.76540 10.01284 1.000 17.60184 492 GLY A N 1
ATOM 7684 C CA . GLY A 1 496 ? 10.19896 -7.18817 10.47955 1.000 18.99424 492 GLY A CA 1
ATOM 7685 C C . GLY A 1 496 ? 9.32821 -6.68888 9.34188 1.000 19.01481 492 GLY A C 1
ATOM 7686 O O . GLY A 1 496 ? 9.76009 -6.52882 8.21009 1.000 18.66815 492 GLY A O 1
ATOM 7690 N N . LEU A 1 497 ? 8.05426 -6.46053 9.68011 1.000 19.58999 493 LEU A N 1
ATOM 7691 C CA . LEU A 1 497 ? 7.07789 -6.13956 8.65256 1.000 18.97422 493 LEU A CA 1
ATOM 7692 C C . LEU A 1 497 ? 7.34927 -4.76591 8.05989 1.000 20.50160 493 LEU A C 1
ATOM 7693 O O . LEU A 1 497 ? 7.28569 -4.58967 6.83987 1.000 20.69052 493 LEU A O 1
ATOM 7709 N N . ASP A 1 498 ? 7.60467 -3.76700 8.89900 1.000 22.99628 494 ASP A N 1
ATOM 7710 C CA . ASP A 1 498 ? 7.76620 -2.43029 8.34433 1.000 23.87339 494 ASP A CA 1
ATOM 7711 C C . ASP A 1 498 ? 8.95360 -2.33990 7.40623 1.000 22.96986 494 ASP A C 1
ATOM 7712 O O . ASP A 1 498 ? 8.86034 -1.72009 6.34548 1.000 24.18837 494 ASP A O 1
ATOM 7721 N N . ASN A 1 499 ? 10.08658 -3.00337 7.73156 1.000 19.70661 495 ASN A N 1
ATOM 7722 C CA . ASN A 1 499 ? 11.18738 -2.93218 6.78802 1.000 18.40076 495 ASN A CA 1
ATOM 7723 C C . ASN A 1 499 ? 10.91313 -3.70252 5.49250 1.000 18.86228 495 ASN A C 1
ATOM 7724 O O . ASN A 1 499 ? 11.47706 -3.34097 4.45359 1.000 19.29334 495 ASN A O 1
ATOM 7735 N N . THR A 1 500 ? 10.13587 -4.79666 5.56529 1.000 18.27363 496 THR A N 1
ATOM 7736 C CA . THR A 1 500 ? 9.81509 -5.57710 4.39766 1.000 16.29154 496 THR A CA 1
ATOM 7737 C C . THR A 1 500 ? 8.96340 -4.77674 3.40632 1.000 18.29778 496 THR A C 1
ATOM 7738 O O . THR A 1 500 ? 9.00439 -5.03623 2.21028 1.000 19.95939 496 THR A O 1
ATOM 7749 N N . LYS A 1 501 ? 8.21837 -3.79122 3.93770 1.000 19.42765 497 LYS A N 1
ATOM 7750 C CA . LYS A 1 501 ? 7.38214 -2.98673 3.03583 1.000 19.16813 497 LYS A CA 1
ATOM 7751 C C . LYS A 1 501 ? 8.21381 -2.16445 2.08757 1.000 21.73772 497 LYS A C 1
ATOM 7752 O O . LYS A 1 501 ? 7.68824 -1.72580 1.02818 1.000 23.55316 497 LYS A O 1
ATOM 7771 N N . LYS A 1 502 ? 9.51463 -1.91881 2.40134 1.000 19.88911 498 LYS A N 1
ATOM 7772 C CA . LYS A 1 502 ? 10.44306 -1.22882 1.50669 1.000 21.06804 498 LYS A CA 1
ATOM 7773 C C . LYS A 1 502 ? 11.46148 -2.15224 0.84635 1.000 22.08693 498 LYS A C 1
ATOM 7774 O O . LYS A 1 502 ? 12.48463 -1.67592 0.28797 1.000 23.58923 498 LYS A O 1
ATOM 7793 N N . ALA A 1 503 ? 11.20180 -3.45326 0.79027 1.000 18.15344 499 ALA A N 1
ATOM 7794 C CA . ALA A 1 503 ? 12.10830 -4.35338 0.16350 1.000 19.24028 499 ALA A CA 1
ATOM 7795 C C . ALA A 1 503 ? 11.71892 -4.67812 -1.25721 1.000 22.42335 499 ALA A C 1
ATOM 7796 O O . ALA A 1 503 ? 10.52819 -4.62866 -1.62894 1.000 20.88329 499 ALA A O 1
ATOM 7803 N N . ILE A 1 504 ? 12.72711 -5.01785 -2.04237 1.000 19.78124 500 ILE A N 1
ATOM 7804 C CA . ILE A 1 504 ? 12.61150 -5.70529 -3.29779 1.000 18.07909 500 ILE A CA 1
ATOM 7805 C C . ILE A 1 504 ? 13.25587 -7.06279 -3.03595 1.000 19.66913 500 ILE A C 1
ATOM 7806 O O . ILE A 1 504 ? 14.45343 -7.13593 -2.74903 1.000 20.01112 500 ILE A O 1
ATOM 7822 N N . ILE A 1 505 ? 12.49041 -8.12628 -3.14583 1.000 19.16713 501 ILE A N 1
ATOM 7823 C CA . ILE A 1 505 ? 12.95330 -9.46924 -2.85690 1.000 19.02316 501 ILE A CA 1
ATOM 7824 C C . ILE A 1 505 ? 13.11184 -10.22662 -4.16944 1.000 20.46695 501 ILE A C 1
ATOM 7825 O O . ILE A 1 505 ? 12.16100 -10.30606 -4.96666 1.000 21.68390 501 ILE A O 1
ATOM 7841 N N . ILE A 1 506 ? 14.32150 -10.72219 -4.44370 1.000 21.35171 502 ILE A N 1
ATOM 7842 C CA . ILE A 1 506 ? 14.59402 -11.47459 -5.65564 1.000 22.51780 502 ILE A CA 1
ATOM 7843 C C . ILE A 1 506 ? 14.15721 -12.91372 -5.44254 1.000 26.09076 502 ILE A C 1
ATOM 7844 O O . ILE A 1 506 ? 14.67151 -13.59156 -4.55119 1.000 26.60567 502 ILE A O 1
ATOM 7860 N N . ILE A 1 507 ? 13.19008 -13.38568 -6.24685 1.000 29.15676 503 ILE A N 1
ATOM 7861 C CA . ILE A 1 507 ? 12.85908 -14.81632 -6.18008 1.000 37.70707 503 ILE A CA 1
ATOM 7862 C C . ILE A 1 507 ? 12.83445 -15.45810 -7.57108 1.000 51.15871 503 ILE A C 1
ATOM 7863 O O . ILE A 1 507 ? 11.90992 -15.21269 -8.35687 1.000 63.30389 503 ILE A O 1
#

Secondary structure (DSSP, 8-state):
---GGG-EEEEPPEEEEEEHHHH-TTTTT---HHHHSSSHHHHHHTTT-GGGB--EEEEEEEEEEEB-HHHHHHHHTTT-EEETTEEEEE-TTTBSS--EEEEE-TTT----HHHHHHHHHHHHHH--TT----S--SSHHHHHHHHHHH-SSEEEEEE-----HHHHHHHHHHHHHTT-SSS--HHHHHHHHSS-SB-HHHHH--HHHHHHHHTGGGPPTT------EEEEEEEEETTEEEEEEEEEEETTEEEEEEEEE-GGGGGG-HHHHHHHHHHHHHHHTT--EEEEEEE-TT-HHHHGGGGG--EEEETTTTEEEEHHHHHHHHTTS----EEETTSPPPSSPPPSSS--S---TTS-EEE-HHHHHSTT-SHHHHHHHHHHHHGGGT--------S-SS-B----TT---S--TTSPPHHHHHHHHHTTGGGGGTTT-EEEETTTTEEEE-S-GGGS-HHHHHHHHHHHHHH-HHHHTTEEEE-

Nearest PDB structures (foldseek):
  7wg4-assembly1_A  TM=1.002E+00  e=0.000E+00  Kluyveromyces lactis NRRL Y-1140
  7wg1-assembly2_B  TM=9.920E-01  e=8.880E-99  Kluyveromyces lactis NRRL Y-1140
  8j6v-assembly9_C  TM=9.185E-01  e=5.311E-55  Saccharomyces cerevisiae
  8j6v-assembly3_D  TM=9.330E-01  e=3.673E-53  Saccharomyces cerevisiae
  8j6v-assembly4_F  TM=9.135E-01  e=1.727E-53  Saccharomyces cerevisiae

Radius of gyration: 23.79 Å; Cα contacts (8 Å, |Δi|>4): 922; chains: 1; bounding box: 65×67×54 Å

B-factor: mean 37.39, std 18.95, range [14.6, 147.1]

Solvent-accessible surface area: 21762 Å² total; per-residue (Å²): 167,60,84,87,87,55,31,3,28,0,32,75,7,51,8,68,24,85,39,0,70,112,77,5,69,80,13,77,18,132,43,97,54,62,42,28,5,0,2,85,17,6,41,107,72,0,157,59,63,33,120,73,6,56,13,27,12,0,28,0,0,0,43,2,103,30,0,19,2,77,22,1,8,86,0,2,39,30,4,0,26,14,55,1,34,55,0,43,9,13,0,11,3,36,5,0,0,4,7,7,8,2,34,1,21,77,179,70,16,110,40,47,178,93,0,99,57,6,15,131,113,3,43,160,65,4,30,48,134,141,33,155,88,99,134,149,53,131,44,46,12,58,52,0,10,21,6,7,65,126,9,123,27,2,90,24,56,5,48,32,3,95,70,55,113,90,5,40,75,0,13,47,96,29,16,112,117,68,174,23,87,119,113,15,62,69,77,70,0,71,61,56,0,1,99,13,8,9,10,112,81,24,34,71,17,76,158,112,22,23,112,53,0,44,84,5,19,101,18,118,139,56,72,127,8,79,0,45,0,0,0,0,2,1,0,50,34,113,65,107,6,0,0,0,0,0,0,0,0,0,57,23,0,0,0,16,25,53,29,0,33,4,26,115,24,149,71,23,47,1,41,48,0,5,7,0,2,3,1,0,2,3,42,39,0,33,28,67,47,2,2,18,4,12,6,0,20,44,4,84,133,22,44,90,14,36,94,4,17,6,17,1,3,2,19,6,8,62,76,31,0,28,15,103,89,1,72,122,71,2,83,65,3,30,1,5,0,1,18,13,57,121,83,82,90,19,105,30,11,33,73,20,50,66,37,97,141,80,10,57,11,126,81,94,38,78,44,0,5,45,59,1,11,9,21,134,10,45,2,61,117,32,2,56,78,0,2,70,80,0,122,139,34,18,0,83,24,50,40,22,128,117,140,10,38,18,98,65,102,170,188,84,61,96,106,13,15,7,10,0,2,8,1,2,4,2,76,1,0,8,52,4,18,102,76,32,83,3,81,62,0,28,94,61,0,1,2,54,23,69,190,112,106,41,68,80,58,0,147,70,0,77,81,22,142,49,101,22,14,19,5,0,0,9,0,0,5,3,4,16,10,105,32,0,44,108,0,2,0,44,43

Sequence (491 aa):
AMDFTDKLIISRPLYISDNADPKCGYCNGKKDSSHKFASPGWSDFYKGDEDKVELQSSTVGFNSELVNAETYDKLCNLGFRRSGSFMYKTDMLRNCCRLYTIRTNEKYLTMSKELKTSLKRFKKKITSPEFKPQPKYVSWIDELCDYEPKSTSFKAVFEPAEFTDEKYDLYVRYQHYIHSDEDNTPSQFESFLCDTPFTDSEITGTEKEWEQLNNWHNLQPGERVTKNGPAHECYYHNGKLIALSVLDFLPSGVSSVYFIWDPDYYDWSLGKVSALRELALVSKIGRPYYYLGYYIDDCPKMNYKAKFGGEILDVCNQKYVPLSKIHQIIKHNELFVGLNSTVASPDSEILITSASDKINFDEPFINAVDDIYGPNGNASQNAITSVAKLRKYGINYSPDLQRSIYKEIPKDVYRIPNVVPGLVPLMEIVSLFESGKMNELNNNVVLFDTKINALRIVRDFISEKPEIKTVITDVIRLIGLDNTKKAIIII

InterPro domains:
  IPR007471 N-end aminoacyl transferase, N-terminal [PF04376] (22-115)
  IPR007472 N-end rule aminoacyl transferase, C-terminal [PF04377] (165-308)
  IPR016181 Acyl-CoA N-acyltransferase [SSF55729] (233-317)
  IPR030700 N-end rule aminoacyl transferase [PTHR21367] (150-496)

Foldseek 3Di:
DDDQQLAWAWAFKFKDKDFVLCVPPQQNQDDDLLQFAADVQVSVVCPVNSVQFGAMWMKMWIFTQEDAQQQVVLLLLLAWDDQQRITMHTQCHRHRFHWWWWKFFVVFADQDPVLVVLVVVLLVVFADPPDDFDPDDPDVLLRCLPGVVVGPFKAKAKAFQADDPLVLVLVCQQCVVPPDNPPSDSVSCCRRRHNHNYDPCLRHPDPVQRVVLRNLSPADPPAAGPHFAWIKIFMGGNRHGFKIWIWGHHQQFIETRDITGRVVVVVSPVVSVVVVVRSSSRVSNPHHIYTDHIATLPGPVRPVVCNRFGWTAQLQLSDTDGCVLCVVPCNSSYRFHKDQPPDDQDLERRADQPNDPGDDNVHHIDGNCCCDPRLPHNQLVLLQVLVVLCVVLLAPADRPPDSDSTDGDVDDRSHDHQDGRNFRHSNVVSVCVVVVVLVVLAPFAWECEVVVNHIDRHHDLSPDHSVVNNSLSRVCRSSNDVSRSSYYYYD